Protein AF-A0A352PTJ7-F1 (afdb_monomer)

Foldseek 3Di:
DLFDLQLLLVAQEEEEEQDDCCPQVVVSVVSVVNNVVVPHFYEYEELDCHPSVVVGPAYWYWDQPLLCLLLLQLLLLLLVVVLFQLQLCLFFHQQFFFFQPPWDDCLRVVHDTPQQDPVVRDGDCPRVDADADPLRFTDGDSVSPPCRGNNNVSNSRSVVSHLVNSCVRTVIPSVSSVVVSVSQSNLLALAHAYAYEHENSQCPDPCSVVSVVSVVSSQSRSLRALFRSYDYLHAYRDQFPVVCVCCPVDPQAHHQRQGAAAPVCQALVSSLVVRQDAFSQLQFLQVSNCVLLFVLQQLCLFQPPVQAVVCNSCPVLGDHHHDVDDPDPVVVLVCLLVLVEQEDEQAAHDCCPPPPPNVSSLNSQLSHQEYEYEEQDDDCRQCSCVDPPHDVVSRNYHGHYAHAFDPQQAWAWGQGSLQFTATDHRNDHGPDPHYHPVVVVLVVLVVVLVCCVVPNDDPCCSSVRTDDPQADADPVRRHPDGNNVSVLQLQLKFQQAFDWCVVDVVTHTQHHHPAGQQALVSRDSNNRMHHSHRQSRNCWHQDPNDIDRQNHFCQQDDVQVSRLRLRHGAGTPVSQNRALNLSQARQQFHGSHPNRPQWGQDPVVRDIDHGDQHSGFGRNNDVRHHRSPNNDSSD

Structure (mmCIF, N/CA/C/O backbone):
data_AF-A0A352PTJ7-F1
#
_entry.id   AF-A0A352PTJ7-F1
#
loop_
_atom_site.group_PDB
_atom_site.id
_atom_site.type_symbol
_atom_site.label_atom_id
_atom_site.label_alt_id
_atom_site.label_comp_id
_atom_site.label_asym_id
_atom_site.label_entity_id
_atom_site.label_seq_id
_atom_site.pdbx_PDB_ins_code
_atom_site.Cartn_x
_atom_site.Cartn_y
_atom_site.Cartn_z
_atom_site.occupancy
_atom_site.B_iso_or_equiv
_atom_site.auth_seq_id
_atom_site.auth_comp_id
_atom_site.auth_asym_id
_atom_site.auth_atom_id
_atom_site.pdbx_PDB_model_num
ATOM 1 N N . MET A 1 1 ? -0.807 2.974 -5.811 1.00 94.44 1 MET A N 1
ATOM 2 C CA . MET A 1 1 ? -0.160 3.734 -6.884 1.00 94.44 1 MET A CA 1
ATOM 3 C C . MET A 1 1 ? 1.037 4.461 -6.329 1.00 94.44 1 MET A C 1
ATOM 5 O O . MET A 1 1 ? 0.948 5.031 -5.242 1.00 94.44 1 MET A O 1
ATOM 9 N N . THR A 1 2 ? 2.138 4.425 -7.069 1.00 98.38 2 THR A N 1
ATOM 10 C CA . THR A 1 2 ? 3.282 5.313 -6.828 1.00 98.38 2 THR A CA 1
ATOM 11 C C . THR A 1 2 ? 2.951 6.747 -7.253 1.00 98.38 2 THR A C 1
ATOM 13 O O . THR A 1 2 ? 3.360 7.702 -6.600 1.00 98.38 2 THR A O 1
ATOM 16 N N . ASN A 1 3 ? 2.117 6.888 -8.283 1.00 98.75 3 ASN A N 1
ATOM 17 C CA . ASN A 1 3 ? 1.654 8.163 -8.820 1.00 98.75 3 ASN A CA 1
ATOM 18 C C . ASN A 1 3 ? 0.157 8.342 -8.485 1.00 98.75 3 ASN A C 1
ATOM 20 O O . ASN A 1 3 ? -0.322 7.845 -7.459 1.00 98.75 3 ASN A O 1
ATOM 24 N N . HIS A 1 4 ? -0.597 9.053 -9.328 1.00 98.75 4 HIS A N 1
ATOM 25 C CA . HIS A 1 4 ? -2.031 9.288 -9.153 1.00 98.75 4 HIS A CA 1
ATOM 26 C C . HIS A 1 4 ? -2.772 9.383 -10.496 1.00 98.75 4 HIS A C 1
ATOM 28 O O . HIS A 1 4 ? -2.172 9.533 -11.553 1.00 98.75 4 HIS A O 1
ATOM 34 N N . TRP A 1 5 ? -4.107 9.349 -10.456 1.00 98.75 5 TRP A N 1
ATOM 35 C CA . TRP A 1 5 ? -4.965 9.263 -11.648 1.00 98.75 5 TRP A CA 1
ATOM 36 C C . TRP A 1 5 ? -4.691 10.310 -12.730 1.00 98.75 5 TRP A C 1
ATOM 38 O O . TRP A 1 5 ? -4.653 9.981 -13.909 1.00 98.75 5 TRP A O 1
ATOM 48 N N . ILE A 1 6 ? -4.539 11.571 -12.325 1.00 98.62 6 ILE A N 1
ATOM 49 C CA . ILE A 1 6 ? -4.344 12.697 -13.250 1.00 98.62 6 ILE A CA 1
ATOM 50 C C . ILE A 1 6 ? -2.996 12.601 -13.968 1.00 98.62 6 ILE A C 1
ATOM 52 O O . ILE A 1 6 ? -2.911 12.959 -15.141 1.00 98.62 6 ILE A O 1
ATOM 56 N N . ASP A 1 7 ? -1.973 12.083 -13.288 1.00 98.81 7 ASP A N 1
ATOM 57 C CA . ASP A 1 7 ? -0.611 11.981 -13.811 1.00 98.81 7 ASP A CA 1
ATOM 58 C C . ASP A 1 7 ? -0.498 11.007 -14.996 1.00 98.81 7 ASP A C 1
ATOM 60 O O . ASP A 1 7 ? 0.382 11.165 -15.835 1.00 98.81 7 ASP A O 1
ATOM 64 N N . LEU A 1 8 ? -1.459 10.086 -15.165 1.00 98.81 8 LEU A N 1
ATOM 65 C CA . LEU A 1 8 ? -1.554 9.230 -16.358 1.00 98.81 8 LEU A CA 1
ATOM 66 C C . LEU A 1 8 ? -1.551 10.039 -17.668 1.00 98.81 8 LEU A C 1
ATOM 68 O O . LEU A 1 8 ? -1.098 9.529 -18.686 1.00 98.81 8 LEU A O 1
ATOM 72 N N . LYS A 1 9 ? -2.002 11.305 -17.645 1.00 98.75 9 LYS A N 1
ATOM 73 C CA . LYS A 1 9 ? -1.997 12.216 -18.808 1.00 98.75 9 LYS A CA 1
ATOM 74 C C . LYS A 1 9 ? -0.592 12.571 -19.318 1.00 98.75 9 LYS A C 1
ATOM 76 O O . LYS A 1 9 ? -0.482 13.177 -20.383 1.00 98.75 9 LYS A O 1
ATOM 81 N N . ASN A 1 10 ? 0.437 12.317 -18.508 1.00 98.75 10 ASN A N 1
ATOM 82 C CA . ASN A 1 10 ? 1.827 12.672 -18.776 1.00 98.75 10 ASN A CA 1
ATOM 83 C C . ASN A 1 10 ? 2.637 11.483 -19.321 1.00 98.75 10 ASN A C 1
ATOM 85 O O . ASN A 1 10 ? 3.808 11.671 -19.631 1.00 98.75 10 ASN A O 1
ATOM 89 N N . ALA A 1 11 ? 2.054 10.282 -19.405 1.00 98.69 11 ALA A N 1
ATOM 90 C CA . ALA A 1 11 ? 2.726 9.079 -19.894 1.00 98.69 11 ALA A CA 1
ATOM 91 C C . ALA A 1 11 ? 2.924 9.109 -21.417 1.00 98.69 11 ALA A C 1
ATOM 93 O O . ALA A 1 11 ? 2.069 9.627 -22.131 1.00 98.69 11 ALA A O 1
ATOM 94 N 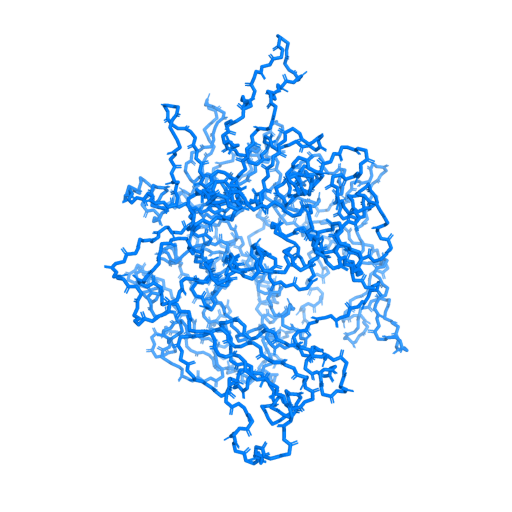N . ASP A 1 12 ? 3.987 8.472 -21.915 1.00 98.81 12 ASP A N 1
ATOM 95 C CA . ASP A 1 12 ? 4.210 8.236 -23.351 1.00 98.81 12 ASP A CA 1
ATOM 96 C C . ASP A 1 12 ? 3.780 6.823 -23.771 1.00 98.81 12 ASP A C 1
ATOM 98 O O . ASP A 1 12 ? 3.365 6.586 -24.909 1.00 98.81 12 ASP A O 1
ATOM 102 N N . VAL A 1 13 ? 3.862 5.863 -22.848 1.00 98.94 13 VAL A N 1
ATOM 103 C CA . VAL A 1 13 ? 3.363 4.498 -23.042 1.00 98.94 13 VAL A CA 1
ATOM 104 C C . VAL A 1 13 ? 2.636 4.044 -21.782 1.00 98.94 13 VAL A C 1
ATOM 106 O O . VAL A 1 13 ? 3.158 4.143 -20.674 1.00 98.94 13 VAL A O 1
ATOM 109 N N . ILE A 1 14 ? 1.420 3.537 -21.949 1.00 98.94 14 ILE A N 1
ATOM 110 C CA . ILE A 1 14 ? 0.564 3.058 -20.865 1.00 98.94 14 ILE A CA 1
ATOM 111 C C . ILE A 1 14 ? 0.329 1.570 -21.087 1.00 98.94 14 ILE A C 1
ATOM 113 O O . ILE A 1 14 ? -0.249 1.181 -22.101 1.00 98.94 14 ILE A O 1
ATOM 117 N N . LEU A 1 15 ? 0.751 0.740 -20.136 1.00 98.94 15 LEU A N 1
ATOM 118 C CA . LEU A 1 15 ? 0.482 -0.694 -20.132 1.00 98.94 15 LEU A CA 1
ATOM 119 C C . LEU A 1 15 ? -0.681 -1.005 -19.190 1.00 98.94 15 LEU A C 1
ATOM 121 O O . LEU A 1 15 ? -0.544 -0.895 -17.976 1.00 98.94 15 LEU A O 1
ATOM 125 N N . ALA A 1 16 ? -1.816 -1.422 -19.742 1.00 98.81 16 ALA A N 1
ATOM 126 C CA . ALA A 1 16 ? -2.911 -2.030 -18.998 1.00 98.81 16 ALA A CA 1
ATOM 127 C C . ALA A 1 16 ? -2.777 -3.558 -19.072 1.00 98.81 16 ALA A C 1
ATOM 129 O O . ALA A 1 16 ? -3.210 -4.181 -20.044 1.00 98.81 16 ALA A O 1
ATOM 130 N N . MET A 1 17 ? -2.158 -4.153 -18.052 1.00 98.75 17 MET A N 1
ATOM 131 C CA . MET A 1 17 ? -1.960 -5.599 -17.925 1.00 98.75 17 MET A CA 1
ATOM 132 C C . MET A 1 17 ? -2.378 -6.037 -16.522 1.00 98.75 17 MET A C 1
ATOM 134 O O . MET A 1 17 ? -2.068 -5.375 -15.538 1.00 98.75 17 MET A O 1
ATOM 138 N N . GLY A 1 18 ? -3.185 -7.094 -16.415 1.00 97.81 18 GLY A N 1
ATOM 139 C CA . GLY A 1 18 ? -3.826 -7.436 -15.137 1.00 97.81 18 GLY A CA 1
ATOM 140 C C . GLY A 1 18 ? -4.868 -6.401 -14.670 1.00 97.81 18 GLY A C 1
ATOM 141 O O . GLY A 1 18 ? -5.178 -6.317 -13.475 1.00 97.81 18 GLY A O 1
ATOM 142 N N . SER A 1 19 ? -5.411 -5.604 -15.597 1.00 97.31 19 SER A N 1
ATOM 143 C CA . SER A 1 19 ? -6.439 -4.585 -15.359 1.00 97.31 19 SER A CA 1
ATOM 144 C C . SER A 1 19 ? -7.323 -4.373 -16.587 1.00 97.31 19 SER A C 1
ATOM 146 O O . SER A 1 19 ? -6.885 -4.536 -17.721 1.00 97.31 19 SER A O 1
ATOM 148 N N . ASN A 1 20 ? -8.551 -3.911 -16.342 1.00 98.38 20 ASN A N 1
ATOM 149 C CA . ASN A 1 20 ? -9.461 -3.385 -17.357 1.00 98.38 20 ASN A CA 1
ATOM 150 C C . ASN A 1 20 ? -9.943 -1.979 -16.933 1.00 98.38 20 ASN A C 1
ATOM 152 O O . ASN A 1 20 ? -11.079 -1.844 -16.458 1.00 98.38 20 ASN A O 1
ATOM 156 N N . PRO A 1 21 ? -9.095 -0.931 -17.052 1.00 98.25 21 PRO A N 1
ATOM 157 C CA . PRO A 1 21 ? -9.405 0.408 -16.551 1.00 98.25 21 PRO A CA 1
ATOM 158 C C . PRO A 1 21 ? -10.700 0.996 -17.117 1.00 98.25 21 PRO A C 1
ATOM 160 O O . PRO A 1 21 ? -11.420 1.674 -16.393 1.00 98.25 21 PRO A O 1
ATOM 163 N N . ALA A 1 22 ? -11.051 0.702 -18.372 1.00 98.44 22 ALA A N 1
ATOM 164 C CA . ALA A 1 22 ? -12.275 1.214 -18.987 1.00 98.44 22 ALA A CA 1
ATOM 165 C C . ALA A 1 22 ? -13.566 0.747 -18.294 1.00 98.44 22 ALA A C 1
ATOM 167 O O . ALA A 1 22 ? -14.551 1.479 -18.314 1.00 98.44 22 ALA A O 1
ATOM 168 N N . SER A 1 23 ? -13.567 -0.432 -17.667 1.00 98.25 23 SER A N 1
ATOM 169 C CA . SER A 1 23 ? -14.736 -0.948 -16.938 1.00 98.25 23 SER A CA 1
ATOM 170 C C . SER A 1 23 ? -14.636 -0.729 -15.437 1.00 98.25 23 SER A C 1
ATOM 172 O O . SER A 1 23 ? -15.625 -0.378 -14.803 1.00 98.25 23 SER A O 1
ATOM 174 N N . ASN A 1 24 ? -13.449 -0.934 -14.867 1.00 98.31 24 ASN A N 1
ATOM 175 C CA . ASN A 1 24 ? -13.290 -1.008 -13.414 1.00 98.31 24 ASN A CA 1
ATOM 176 C C . ASN A 1 24 ? -12.865 0.335 -12.806 1.00 98.31 24 ASN A C 1
ATOM 178 O O . ASN A 1 24 ? -13.093 0.587 -11.626 1.00 98.31 24 ASN A O 1
ATOM 182 N N . HIS A 1 25 ? -12.286 1.219 -13.622 1.00 98.56 25 HIS A N 1
ATOM 183 C CA . HIS A 1 25 ? -11.842 2.556 -13.232 1.00 98.56 25 HIS A CA 1
ATOM 184 C C . HIS A 1 25 ? -12.163 3.570 -14.341 1.00 98.56 25 HIS A C 1
ATOM 186 O O . HIS A 1 25 ? -11.263 4.286 -14.780 1.00 98.56 25 HIS A O 1
ATOM 192 N N . PRO A 1 26 ? -13.413 3.663 -14.831 1.00 98.31 26 PRO A N 1
ATOM 193 C CA . PRO A 1 26 ? -13.740 4.319 -16.103 1.00 98.31 26 PRO A CA 1
ATOM 194 C C . PRO A 1 26 ? -13.264 5.775 -16.194 1.00 98.31 26 PRO A C 1
ATOM 196 O O . PRO A 1 26 ? -12.814 6.223 -17.245 1.00 98.31 26 PRO A O 1
ATOM 199 N N . ILE A 1 27 ? -13.271 6.518 -15.083 1.00 98.50 27 ILE A N 1
ATOM 200 C CA . ILE A 1 27 ? -12.806 7.914 -15.057 1.00 98.50 27 ILE A CA 1
ATOM 201 C C . ILE A 1 27 ? -11.282 8.031 -15.234 1.00 98.50 27 ILE A C 1
ATOM 203 O O . ILE A 1 27 ? -10.803 9.066 -15.696 1.00 98.50 27 ILE A O 1
ATOM 207 N N . SER A 1 28 ? -10.508 6.976 -14.961 1.00 98.44 28 SER A N 1
ATOM 208 C CA . SER A 1 28 ? -9.080 6.937 -15.306 1.00 98.44 28 SER A CA 1
ATOM 209 C C . SER A 1 28 ? -8.853 7.020 -16.820 1.00 98.44 28 SER A C 1
ATOM 211 O O . SER A 1 28 ? -7.887 7.655 -17.250 1.00 98.44 28 SER A O 1
ATOM 213 N N . MET A 1 29 ? -9.790 6.510 -17.639 1.00 98.56 29 MET A N 1
ATOM 214 C CA . MET A 1 29 ? -9.702 6.603 -19.099 1.00 98.56 29 MET A CA 1
ATOM 215 C C . MET A 1 29 ? -9.692 8.048 -19.586 1.00 98.56 29 MET A C 1
ATOM 217 O O . MET A 1 29 ? -9.066 8.323 -20.599 1.00 98.56 29 MET A O 1
ATOM 221 N N . LYS A 1 30 ? -10.284 9.000 -18.852 1.00 98.69 30 LYS A N 1
ATOM 222 C CA . LYS A 1 30 ? -10.163 10.429 -19.181 1.00 98.69 30 LYS A CA 1
ATOM 223 C C . LYS A 1 30 ? -8.698 10.859 -19.297 1.00 98.69 30 LYS A C 1
ATOM 225 O O . LYS A 1 30 ? -8.346 11.609 -20.201 1.00 98.69 30 LYS A O 1
ATOM 230 N N . TRP A 1 31 ? -7.848 10.405 -18.380 1.00 98.81 31 TRP A N 1
ATOM 231 C CA . TRP A 1 31 ? -6.436 10.791 -18.333 1.00 98.81 31 TRP A CA 1
ATOM 232 C C . TRP A 1 31 ? -5.584 9.966 -19.291 1.00 98.81 31 TRP A C 1
ATOM 234 O O . TRP A 1 31 ? -4.715 10.526 -19.949 1.00 98.81 31 TRP A O 1
ATOM 244 N N . ILE A 1 32 ? -5.907 8.681 -19.455 1.00 98.81 32 ILE A N 1
ATOM 245 C CA . ILE A 1 32 ? -5.292 7.818 -20.473 1.00 98.81 32 ILE A CA 1
ATOM 246 C C . ILE A 1 32 ? -5.553 8.379 -21.880 1.00 98.81 32 ILE A C 1
ATOM 248 O O . ILE A 1 32 ? -4.631 8.500 -22.678 1.00 98.81 32 ILE A O 1
ATOM 252 N N . MET A 1 33 ? -6.785 8.795 -22.182 1.00 98.62 33 MET A N 1
ATOM 253 C CA . MET A 1 33 ? -7.123 9.386 -23.481 1.00 98.62 33 MET A CA 1
ATOM 254 C C . MET A 1 33 ? -6.432 10.737 -23.696 1.00 98.62 33 MET A C 1
ATOM 256 O O . MET A 1 33 ? -5.925 10.972 -24.785 1.00 98.62 33 MET A O 1
ATOM 260 N N . ARG A 1 34 ? -6.295 11.572 -22.655 1.00 98.69 34 ARG A N 1
ATOM 261 C CA . ARG A 1 34 ? -5.500 12.816 -22.727 1.00 98.69 34 ARG A CA 1
ATOM 262 C C . ARG A 1 34 ? -4.018 12.577 -23.008 1.00 98.69 34 ARG A C 1
ATOM 264 O O . ARG A 1 34 ? -3.391 13.404 -23.660 1.00 98.69 34 ARG A O 1
ATOM 271 N N . ALA A 1 35 ? -3.448 11.477 -22.519 1.00 98.75 35 ALA A N 1
ATOM 272 C CA . ALA A 1 35 ? -2.094 11.085 -22.902 1.00 98.75 35 ALA A CA 1
ATOM 273 C C . ALA A 1 35 ? -2.047 10.710 -24.392 1.00 98.75 35 ALA A C 1
ATOM 275 O O . ALA A 1 35 ? -1.171 11.162 -25.126 1.00 98.75 35 ALA A O 1
ATOM 276 N N . ARG A 1 36 ? -3.030 9.935 -24.869 1.00 98.50 36 ARG A N 1
ATOM 277 C CA . ARG A 1 36 ? -3.115 9.513 -26.278 1.00 98.50 36 ARG A CA 1
ATOM 278 C C . ARG A 1 36 ? -3.326 10.674 -27.247 1.00 98.50 36 ARG A C 1
ATOM 280 O O . ARG A 1 36 ? -2.722 10.676 -28.312 1.00 98.50 36 ARG A O 1
ATOM 287 N N . GLU A 1 37 ? -4.105 11.685 -26.867 1.00 98.38 37 GLU A N 1
ATOM 288 C CA . GLU A 1 37 ? -4.245 12.948 -27.616 1.00 98.38 37 GLU A CA 1
ATOM 289 C C . GLU A 1 37 ? -2.892 13.653 -27.823 1.00 98.38 37 GLU A C 1
ATOM 291 O O . GLU A 1 37 ? -2.706 14.351 -28.815 1.00 98.38 37 GLU A O 1
ATOM 296 N N . LYS A 1 38 ? -1.923 13.429 -26.924 1.00 97.25 38 LYS A N 1
ATOM 297 C CA . LYS A 1 38 ? -0.540 13.923 -27.025 1.00 97.25 38 LYS A CA 1
ATOM 298 C C . LYS A 1 38 ? 0.423 12.934 -27.696 1.00 97.25 38 LYS A C 1
ATOM 300 O O . LYS A 1 38 ? 1.625 13.174 -27.714 1.00 97.25 38 LYS A O 1
ATOM 305 N N . GLY A 1 39 ? -0.086 11.828 -28.238 1.00 98.19 39 GLY A N 1
ATOM 306 C CA . GLY A 1 39 ? 0.697 10.818 -28.949 1.00 98.19 39 GLY A CA 1
ATOM 307 C C . GLY A 1 39 ? 1.098 9.594 -28.123 1.00 98.19 39 GLY A C 1
ATOM 308 O O . GLY A 1 39 ? 1.764 8.709 -28.667 1.00 98.19 39 GLY A O 1
ATOM 309 N N . ALA A 1 40 ? 0.684 9.496 -26.854 1.00 98.69 40 ALA A N 1
ATOM 310 C CA . ALA A 1 40 ? 0.952 8.306 -26.052 1.00 98.69 40 ALA A CA 1
ATOM 311 C C . ALA A 1 40 ? 0.291 7.053 -26.642 1.00 98.69 40 ALA A C 1
ATOM 313 O O . ALA A 1 40 ? -0.742 7.131 -27.312 1.00 98.69 40 ALA A O 1
ATOM 314 N N . LYS A 1 41 ? 0.859 5.880 -26.350 1.00 98.88 41 LYS A N 1
ATOM 315 C CA . LYS A 1 41 ? 0.303 4.588 -26.775 1.00 98.88 41 LYS A CA 1
ATOM 316 C C . LYS A 1 41 ? -0.275 3.808 -25.604 1.00 98.88 41 LYS A C 1
ATOM 318 O O . LYS A 1 41 ? 0.396 3.622 -24.592 1.00 98.88 41 LYS A O 1
ATOM 323 N N . LEU A 1 42 ? -1.501 3.315 -25.765 1.00 98.94 42 LEU A N 1
ATOM 324 C CA . LEU A 1 42 ? -2.151 2.401 -24.831 1.00 98.94 42 LEU A CA 1
ATOM 325 C C . LEU A 1 42 ? -1.981 0.958 -25.308 1.00 98.94 42 LEU A C 1
ATOM 327 O O . LEU A 1 42 ? -2.468 0.587 -26.375 1.00 98.94 42 LEU A O 1
ATOM 331 N N . ILE A 1 43 ? -1.336 0.145 -24.479 1.00 98.94 43 ILE A N 1
ATOM 332 C CA . ILE A 1 43 ? -1.192 -1.298 -24.652 1.00 98.94 43 ILE A CA 1
ATOM 333 C C . ILE A 1 43 ? -2.166 -1.992 -23.700 1.00 98.94 43 ILE A C 1
ATOM 335 O O . ILE A 1 43 ? -2.185 -1.685 -22.509 1.00 98.94 43 ILE A O 1
ATOM 339 N N . CYS A 1 44 ? -2.950 -2.944 -24.197 1.00 98.88 44 CYS A N 1
ATOM 340 C CA . CYS A 1 44 ? -3.789 -3.819 -23.387 1.00 98.88 44 CYS A CA 1
ATOM 341 C C . CYS A 1 44 ? -3.317 -5.269 -23.525 1.00 98.88 44 CYS A C 1
ATOM 343 O O . CYS A 1 44 ? -3.301 -5.818 -24.627 1.00 98.88 44 CYS A O 1
ATOM 345 N N . VAL A 1 45 ? -2.947 -5.882 -22.403 1.00 98.88 45 VAL A N 1
ATOM 346 C CA . VAL A 1 45 ? -2.532 -7.285 -22.326 1.00 98.88 45 VAL A CA 1
ATOM 347 C C . VAL A 1 45 ? -3.500 -8.015 -21.396 1.00 98.88 45 VAL A C 1
ATOM 349 O O . VAL A 1 45 ? -3.443 -7.861 -20.176 1.00 98.88 45 VAL A O 1
ATOM 352 N N . ASP A 1 46 ? -4.443 -8.756 -21.978 1.00 98.81 46 ASP A N 1
ATOM 353 C CA . ASP A 1 46 ? -5.535 -9.426 -21.255 1.00 98.81 46 ASP A CA 1
ATOM 354 C C . ASP A 1 46 ? -5.940 -10.715 -21.998 1.00 98.81 46 ASP A C 1
ATOM 356 O O . ASP A 1 46 ? -5.972 -10.716 -23.234 1.00 98.81 46 ASP A O 1
ATOM 360 N N . PRO A 1 47 ? -6.281 -11.816 -21.295 1.00 98.56 47 PRO A N 1
ATOM 361 C CA . PRO A 1 47 ? -6.820 -13.029 -21.924 1.00 98.56 47 PRO A CA 1
ATOM 362 C C . PRO A 1 47 ? -8.089 -12.790 -22.753 1.00 98.56 47 PRO A C 1
ATOM 364 O O . PRO A 1 47 ? -8.474 -13.647 -23.543 1.00 98.56 47 PRO A O 1
ATOM 367 N N . ARG A 1 48 ? -8.763 -11.651 -22.567 1.00 98.62 48 ARG A N 1
ATOM 368 C CA . ARG A 1 48 ? -10.010 -11.288 -23.234 1.00 98.62 48 ARG A CA 1
ATOM 369 C C . ARG A 1 48 ? -9.855 -9.967 -23.974 1.00 98.62 48 ARG A C 1
ATOM 371 O O . ARG A 1 48 ? -9.171 -9.051 -23.521 1.00 98.62 48 ARG A O 1
ATOM 378 N N . PHE A 1 49 ? -10.603 -9.816 -25.059 1.00 98.62 49 PHE A N 1
ATOM 379 C CA . PHE A 1 49 ? -10.780 -8.519 -25.697 1.00 98.62 49 PHE A CA 1
ATOM 380 C C . PHE A 1 49 ? -11.807 -7.690 -24.903 1.00 98.62 49 PHE A C 1
ATOM 382 O O . PHE A 1 49 ? -13.012 -7.914 -24.992 1.00 98.62 49 PHE A O 1
ATOM 389 N N . THR A 1 50 ? -11.328 -6.775 -24.060 1.00 98.69 50 THR A N 1
ATOM 390 C CA . THR A 1 50 ? -12.152 -5.961 -23.145 1.00 98.69 50 THR A CA 1
ATOM 391 C C . THR A 1 50 ? -12.507 -4.581 -23.717 1.00 98.69 50 THR A C 1
ATOM 393 O O . THR A 1 50 ? -12.032 -4.183 -24.779 1.00 98.69 50 THR A O 1
ATOM 396 N N . GLN A 1 51 ? -13.292 -3.785 -22.980 1.00 98.44 51 GLN A N 1
ATOM 397 C CA . GLN A 1 51 ? -13.539 -2.373 -23.300 1.00 98.44 51 GLN A CA 1
ATOM 398 C C . GLN A 1 51 ? -12.249 -1.540 -23.312 1.00 98.44 51 GLN A C 1
ATOM 400 O O . GLN A 1 51 ? -12.159 -0.567 -24.059 1.00 98.44 51 GLN A O 1
ATOM 405 N N . THR A 1 52 ? -11.243 -1.922 -22.516 1.00 98.69 52 THR A N 1
ATOM 406 C CA . THR A 1 52 ? -9.911 -1.307 -22.595 1.00 98.69 52 THR A CA 1
ATOM 407 C C . THR A 1 52 ? -9.217 -1.707 -23.892 1.00 98.69 52 THR A C 1
ATOM 409 O O . THR A 1 52 ? -8.710 -0.830 -24.587 1.00 98.69 52 THR A O 1
ATOM 412 N N . ALA A 1 53 ? -9.249 -2.994 -24.263 1.00 98.69 53 ALA A N 1
ATOM 413 C CA . ALA A 1 53 ? -8.665 -3.475 -25.517 1.00 98.69 53 ALA A CA 1
ATOM 414 C C . ALA A 1 53 ? -9.280 -2.777 -26.740 1.00 98.69 53 ALA A C 1
ATOM 416 O O . ALA A 1 53 ? -8.552 -2.334 -27.620 1.00 98.69 53 ALA A O 1
ATOM 417 N N . ALA A 1 54 ? -10.599 -2.557 -26.736 1.00 98.50 54 ALA A N 1
ATOM 418 C CA . ALA A 1 54 ? -11.310 -1.826 -27.787 1.00 98.50 54 ALA A CA 1
ATOM 419 C C . ALA A 1 54 ? -10.853 -0.364 -27.960 1.00 98.50 54 ALA A C 1
ATOM 421 O O . ALA A 1 54 ? -11.146 0.264 -28.977 1.00 98.50 54 ALA A O 1
ATOM 422 N N . LYS A 1 55 ? -10.179 0.211 -26.957 1.00 98.19 55 LYS A N 1
ATOM 423 C CA . LYS A 1 55 ? -9.603 1.560 -27.014 1.00 98.19 55 LYS A CA 1
ATOM 424 C C . LYS A 1 55 ? -8.086 1.548 -27.168 1.00 98.19 55 LYS A C 1
ATOM 426 O O . LYS A 1 55 ? -7.532 2.621 -27.395 1.00 98.19 55 LYS A O 1
ATOM 431 N N . ALA A 1 56 ? -7.424 0.406 -27.016 1.00 98.69 56 ALA A N 1
ATOM 432 C CA . ALA A 1 56 ? -5.974 0.303 -27.050 1.00 98.69 56 ALA A CA 1
ATOM 433 C C . ALA A 1 56 ? -5.430 0.504 -28.469 1.00 98.69 56 ALA A C 1
ATOM 435 O O . ALA A 1 56 ? -6.076 0.158 -29.453 1.00 98.69 56 ALA A O 1
ATOM 436 N N . ASP A 1 57 ? -4.223 1.056 -28.559 1.00 98.75 57 ASP A N 1
ATOM 437 C CA . ASP A 1 57 ? -3.456 1.086 -29.805 1.00 98.75 57 ASP A CA 1
ATOM 438 C C . ASP A 1 57 ? -2.901 -0.309 -30.128 1.00 98.75 57 ASP A C 1
ATOM 440 O O . ASP A 1 57 ? -2.749 -0.665 -31.293 1.00 98.75 57 ASP A O 1
ATOM 444 N N . LEU A 1 58 ? -2.627 -1.107 -29.089 1.00 98.81 58 LEU A N 1
ATOM 445 C CA . LEU A 1 58 ? -2.138 -2.475 -29.199 1.00 98.81 58 LEU A CA 1
ATOM 446 C C . LEU A 1 58 ? -2.847 -3.382 -28.194 1.00 98.81 58 LEU A C 1
ATOM 448 O O . LEU A 1 58 ? -2.768 -3.158 -26.988 1.00 98.81 58 LEU A O 1
ATOM 452 N N . TYR A 1 59 ? -3.501 -4.429 -28.690 1.00 98.88 59 TYR A N 1
ATOM 453 C CA . TYR A 1 59 ? -4.001 -5.534 -27.878 1.00 98.88 59 TYR A CA 1
ATOM 454 C C . TYR A 1 59 ? -3.130 -6.776 -28.088 1.00 98.88 59 TYR A C 1
ATOM 456 O O . TYR A 1 59 ? -2.870 -7.158 -29.231 1.00 98.88 59 TYR A O 1
ATOM 464 N N . ALA A 1 60 ? -2.707 -7.414 -26.997 1.00 98.81 60 ALA A N 1
ATOM 465 C CA . ALA A 1 60 ? -2.016 -8.696 -27.029 1.00 98.81 60 ALA A CA 1
ATOM 466 C C . ALA A 1 60 ? -2.703 -9.696 -26.077 1.00 98.81 60 ALA A C 1
ATOM 468 O O . ALA A 1 60 ? -2.765 -9.442 -24.871 1.00 98.81 60 ALA A O 1
ATOM 469 N N . PRO A 1 61 ? -3.216 -10.834 -26.578 1.00 98.62 61 PRO A N 1
ATOM 470 C CA . PRO A 1 61 ? -3.781 -11.863 -25.716 1.00 98.62 61 PRO A CA 1
ATOM 471 C C . PRO A 1 61 ? -2.679 -12.600 -24.949 1.00 98.62 61 PRO A C 1
ATOM 473 O O . PRO A 1 61 ? -1.567 -12.780 -25.450 1.00 98.62 61 PRO A O 1
ATOM 476 N N . LEU A 1 62 ? -2.997 -13.085 -23.752 1.00 98.31 62 LEU A N 1
ATOM 477 C CA . LEU A 1 62 ? -2.171 -14.052 -23.030 1.00 98.31 62 LEU A CA 1
ATOM 478 C C . LEU A 1 62 ? -3.038 -15.028 -22.239 1.00 98.31 62 LEU A C 1
ATOM 480 O O . LEU A 1 62 ? -4.130 -14.691 -21.792 1.00 98.31 62 LEU A O 1
ATOM 484 N N . ARG A 1 63 ? -2.519 -16.226 -21.997 1.00 98.50 63 ARG A N 1
ATOM 485 C CA . ARG A 1 63 ? -3.128 -17.222 -21.120 1.00 98.50 63 ARG A CA 1
ATOM 486 C C . ARG A 1 63 ? -3.071 -16.763 -19.658 1.00 98.50 63 ARG A C 1
ATOM 488 O O . ARG A 1 63 ? -2.024 -16.330 -19.173 1.00 98.50 63 ARG A O 1
ATOM 495 N N . SER A 1 64 ? -4.177 -16.902 -18.928 1.00 98.44 64 SER A N 1
ATOM 496 C CA . SER A 1 64 ? -4.238 -16.594 -17.491 1.00 98.44 64 SER A CA 1
ATOM 497 C C . SER A 1 64 ? -3.162 -17.341 -16.693 1.00 98.44 64 SER A C 1
ATOM 499 O O . SER A 1 64 ? -2.967 -18.541 -16.883 1.00 98.44 64 SER A O 1
ATOM 501 N N . GLY A 1 65 ? -2.478 -16.632 -15.789 1.00 97.88 65 GLY A N 1
ATOM 502 C CA . GLY A 1 65 ? -1.427 -17.199 -14.936 1.00 97.88 65 GLY A CA 1
ATOM 503 C C . GLY A 1 65 ? -0.048 -17.288 -15.594 1.00 97.88 65 GLY A C 1
ATOM 504 O O . GLY A 1 65 ? 0.851 -17.903 -15.028 1.00 97.88 65 GLY A O 1
ATOM 505 N N . THR A 1 66 ? 0.142 -16.682 -16.771 1.00 98.69 66 THR A N 1
ATOM 506 C CA . THR A 1 66 ? 1.424 -16.710 -17.503 1.00 98.69 66 THR A CA 1
ATOM 507 C C . THR A 1 66 ? 2.138 -15.359 -17.559 1.00 98.69 66 THR A C 1
ATOM 509 O O . THR A 1 66 ? 3.121 -15.190 -18.279 1.00 98.69 66 THR A O 1
ATOM 512 N N . ASP A 1 67 ? 1.690 -14.404 -16.744 1.00 98.75 67 ASP A N 1
ATOM 513 C CA . ASP A 1 67 ? 2.195 -13.033 -16.689 1.00 98.75 67 ASP A CA 1
ATOM 514 C C . ASP A 1 67 ? 3.703 -12.956 -16.398 1.00 98.75 67 ASP A C 1
ATOM 516 O O . ASP A 1 67 ? 4.406 -12.197 -17.056 1.00 98.75 67 ASP A O 1
ATOM 520 N N . ILE A 1 68 ? 4.244 -13.781 -15.488 1.00 98.56 68 ILE A N 1
ATOM 521 C CA . ILE A 1 68 ? 5.701 -13.844 -15.236 1.00 98.56 68 ILE A CA 1
ATOM 522 C C . ILE A 1 68 ? 6.486 -14.247 -16.485 1.00 98.56 68 ILE A C 1
ATOM 524 O O . ILE A 1 68 ? 7.587 -13.743 -16.680 1.00 98.56 68 ILE A O 1
ATOM 528 N N . ALA A 1 69 ? 5.953 -15.125 -17.340 1.00 98.69 69 ALA A N 1
ATOM 529 C CA . ALA A 1 69 ? 6.640 -15.492 -18.576 1.00 98.69 69 ALA A CA 1
ATOM 530 C C . ALA A 1 69 ? 6.689 -14.310 -19.548 1.00 98.69 69 ALA A C 1
ATOM 532 O O . ALA A 1 69 ? 7.748 -14.006 -20.092 1.00 98.69 69 ALA A O 1
ATOM 533 N N . PHE A 1 70 ? 5.569 -13.600 -19.690 1.00 98.88 70 PHE A N 1
ATOM 534 C CA . PHE A 1 70 ? 5.477 -12.381 -20.488 1.00 98.88 70 PHE A CA 1
ATOM 535 C C . PHE A 1 70 ? 6.429 -11.288 -19.970 1.00 98.88 70 PHE A C 1
ATOM 537 O O . PHE A 1 70 ? 7.271 -10.774 -20.699 1.00 98.88 70 PHE A O 1
ATOM 544 N N . LEU A 1 71 ? 6.349 -10.947 -18.684 1.00 98.88 71 LEU A N 1
ATOM 545 C CA . LEU A 1 71 ? 7.186 -9.904 -18.086 1.00 98.88 71 LEU A CA 1
ATOM 546 C C . LEU A 1 71 ? 8.663 -10.321 -18.047 1.00 98.88 71 LEU A C 1
ATOM 548 O O . LEU A 1 71 ? 9.541 -9.502 -18.296 1.00 98.88 71 LEU A O 1
ATOM 552 N N . GLY A 1 72 ? 8.954 -11.600 -17.804 1.00 98.88 72 GLY A N 1
ATOM 553 C CA . GLY A 1 72 ? 10.310 -12.143 -17.855 1.00 98.88 72 GLY A CA 1
ATOM 554 C C . GLY A 1 72 ? 10.931 -12.051 -19.246 1.00 98.88 72 GLY A C 1
ATOM 555 O O . GLY A 1 72 ? 12.103 -11.697 -19.368 1.00 98.88 72 GLY A O 1
ATOM 556 N N . GLY A 1 73 ? 10.139 -12.280 -20.296 1.00 98.88 73 GLY A N 1
ATOM 557 C CA . GLY A 1 73 ? 10.565 -12.039 -21.672 1.00 98.88 73 GLY A CA 1
ATOM 558 C C . GLY A 1 73 ? 10.814 -10.563 -21.968 1.00 98.88 73 GLY A C 1
ATOM 559 O O . GLY A 1 73 ? 11.784 -10.242 -22.647 1.00 98.88 73 GLY A O 1
ATOM 560 N N . MET A 1 74 ? 9.996 -9.659 -21.419 1.00 98.94 74 MET A N 1
ATOM 561 C CA . MET A 1 74 ? 10.223 -8.215 -21.543 1.00 98.94 74 MET A CA 1
ATOM 562 C C . MET A 1 74 ? 11.525 -7.790 -20.853 1.00 98.94 74 MET A C 1
ATOM 564 O O . MET A 1 74 ? 12.295 -7.027 -21.431 1.00 98.94 74 MET A O 1
ATOM 568 N N . ILE A 1 75 ? 11.803 -8.313 -19.653 1.00 98.94 75 ILE A N 1
ATOM 569 C CA . ILE A 1 75 ? 13.076 -8.089 -18.951 1.00 98.94 75 ILE A CA 1
ATOM 570 C C . ILE A 1 75 ? 14.240 -8.568 -19.821 1.00 98.94 75 ILE A C 1
ATOM 572 O O . ILE A 1 75 ? 15.184 -7.810 -20.035 1.00 98.94 75 ILE A O 1
ATOM 576 N N . ASN A 1 76 ? 14.156 -9.788 -20.362 1.00 98.88 76 ASN A N 1
ATOM 577 C CA . ASN A 1 76 ? 15.194 -10.316 -21.242 1.00 98.88 76 ASN A CA 1
ATOM 578 C C . ASN A 1 76 ? 15.407 -9.420 -22.473 1.00 98.88 76 ASN A C 1
ATOM 580 O O . ASN A 1 76 ? 16.530 -9.020 -22.758 1.00 98.88 76 ASN A O 1
ATOM 584 N N . TYR A 1 77 ? 14.324 -9.015 -23.141 1.00 98.88 77 TYR A N 1
ATOM 585 C CA . TYR A 1 77 ? 14.379 -8.139 -24.310 1.00 98.88 77 TYR A CA 1
ATOM 586 C C . TYR A 1 77 ? 15.036 -6.786 -24.003 1.00 98.88 77 TYR A C 1
ATOM 588 O O . TYR A 1 77 ? 15.886 -6.331 -24.766 1.00 98.88 77 TYR A O 1
ATOM 596 N N . ILE A 1 78 ? 14.687 -6.155 -22.876 1.00 98.88 78 ILE A N 1
ATOM 597 C CA . ILE A 1 78 ? 15.294 -4.889 -22.434 1.00 98.88 78 ILE A CA 1
ATOM 598 C C . ILE A 1 78 ? 16.804 -5.056 -22.212 1.00 98.88 78 ILE A C 1
ATOM 600 O O . ILE A 1 78 ? 17.584 -4.194 -22.621 1.00 98.88 78 ILE A O 1
ATOM 604 N N . LEU A 1 79 ? 17.217 -6.157 -21.580 1.00 98.75 79 LEU A N 1
ATOM 605 C CA . LEU A 1 79 ? 18.616 -6.434 -21.250 1.00 98.75 79 LEU A CA 1
ATOM 606 C C . LEU A 1 79 ? 19.461 -6.809 -22.475 1.00 98.75 79 LEU A C 1
ATOM 608 O O . LEU A 1 79 ? 20.603 -6.363 -22.565 1.00 98.75 79 LEU A O 1
ATOM 612 N N . GLU A 1 80 ? 18.923 -7.604 -23.403 1.00 98.44 80 GLU A N 1
ATOM 613 C CA . GLU A 1 80 ? 19.601 -8.009 -24.645 1.00 98.44 80 GLU A CA 1
ATOM 614 C C . GLU A 1 80 ? 19.776 -6.834 -25.615 1.00 98.44 80 GLU A C 1
ATOM 616 O O . GLU A 1 80 ? 20.795 -6.736 -26.294 1.00 98.44 80 GLU A O 1
ATOM 621 N N . ASN A 1 81 ? 18.809 -5.912 -25.653 1.00 98.56 81 ASN A N 1
ATOM 622 C CA . ASN A 1 81 ? 18.812 -4.772 -26.574 1.00 98.56 81 ASN A CA 1
ATOM 623 C C . ASN A 1 81 ? 19.359 -3.480 -25.941 1.00 98.56 81 ASN A C 1
ATOM 625 O O . ASN A 1 81 ? 19.259 -2.417 -26.549 1.00 98.56 81 ASN A O 1
ATOM 629 N N . ASN A 1 82 ? 19.922 -3.556 -24.728 1.00 98.06 82 ASN A N 1
ATOM 630 C CA . ASN A 1 82 ? 20.459 -2.415 -23.974 1.00 98.06 82 ASN A CA 1
ATOM 631 C C . ASN A 1 82 ? 19.478 -1.230 -23.880 1.00 98.06 82 ASN A C 1
ATOM 633 O O . ASN A 1 82 ? 19.867 -0.071 -24.003 1.00 98.06 82 ASN A O 1
ATOM 637 N N . LEU A 1 83 ? 18.193 -1.529 -23.672 1.00 98.56 83 LEU A N 1
ATOM 638 C CA . LEU A 1 83 ? 17.128 -0.524 -23.583 1.00 98.56 83 LEU A CA 1
ATOM 639 C C . LEU A 1 83 ? 16.965 0.047 -22.172 1.00 98.56 83 LEU A C 1
ATOM 641 O O . LEU A 1 83 ? 16.088 0.867 -21.958 1.00 98.56 83 LEU A O 1
ATOM 645 N N . TYR A 1 84 ? 17.748 -0.407 -21.196 1.00 98.62 84 TYR A N 1
ATOM 646 C CA . TYR A 1 84 ? 17.671 0.076 -19.820 1.00 98.62 84 TYR A CA 1
ATOM 647 C C . TYR A 1 84 ? 18.365 1.436 -19.652 1.00 98.62 84 TYR A C 1
ATOM 649 O O . TYR A 1 84 ? 19.381 1.729 -20.286 1.00 98.62 84 TYR A O 1
ATOM 657 N N . PHE A 1 85 ? 17.871 2.244 -18.717 1.00 98.56 85 PHE A N 1
ATOM 658 C CA . PHE A 1 85 ? 18.469 3.524 -18.370 1.00 98.56 85 PHE A CA 1
ATOM 659 C C . PHE A 1 85 ? 19.662 3.306 -17.422 1.00 98.56 85 PHE A C 1
ATOM 661 O O . PHE A 1 85 ? 19.513 3.257 -16.201 1.00 98.56 85 PHE A O 1
ATOM 668 N N . LYS A 1 86 ? 20.867 3.161 -17.996 1.00 97.75 86 LYS A N 1
ATOM 669 C CA . LYS A 1 86 ? 22.097 2.793 -17.264 1.00 97.75 86 LYS A CA 1
ATOM 670 C C . LYS A 1 86 ? 22.384 3.688 -16.052 1.00 97.75 86 LYS A C 1
ATOM 672 O O . LYS A 1 86 ? 22.629 3.167 -14.968 1.00 97.75 86 LYS A O 1
ATOM 677 N N . GLU A 1 87 ? 22.351 5.008 -16.220 1.00 97.56 87 GLU A N 1
ATOM 678 C CA . GLU A 1 87 ? 22.669 5.942 -15.132 1.00 97.56 87 GLU A CA 1
ATOM 679 C C . GLU A 1 87 ? 21.672 5.833 -13.972 1.00 97.56 87 GLU A C 1
ATOM 681 O O . GLU A 1 87 ? 22.076 5.804 -12.810 1.00 97.56 87 GLU A O 1
ATOM 686 N N . TYR A 1 88 ? 20.384 5.673 -14.280 1.00 98.50 88 TYR A N 1
ATOM 687 C CA . TYR A 1 88 ? 19.352 5.445 -13.276 1.00 98.50 88 TYR A CA 1
ATOM 688 C C . TYR A 1 88 ? 19.600 4.150 -12.493 1.00 98.50 88 TYR A C 1
ATOM 690 O O . TYR A 1 88 ? 19.615 4.160 -11.262 1.00 98.50 88 TYR A O 1
ATOM 698 N N . ILE A 1 89 ? 19.812 3.022 -13.184 1.00 97.81 89 ILE A N 1
ATOM 699 C CA . ILE A 1 89 ? 19.923 1.725 -12.500 1.00 97.81 89 ILE A CA 1
ATOM 700 C C . ILE A 1 89 ? 21.191 1.615 -11.656 1.00 97.81 89 ILE A C 1
ATOM 702 O O . ILE A 1 89 ? 21.132 1.038 -10.573 1.00 97.81 89 ILE A O 1
ATOM 706 N N . VAL A 1 90 ? 22.313 2.179 -12.110 1.00 98.06 90 VAL A N 1
ATOM 707 C CA . VAL A 1 90 ? 23.582 2.133 -11.368 1.00 98.06 90 VAL A CA 1
ATOM 708 C C . VAL A 1 90 ? 23.473 2.915 -10.063 1.00 98.06 90 VAL A C 1
ATOM 710 O O . VAL A 1 90 ? 23.967 2.455 -9.037 1.00 98.06 90 VAL A O 1
ATOM 713 N N . ASN A 1 91 ? 22.814 4.075 -10.094 1.00 97.31 91 ASN A N 1
ATOM 714 C CA . ASN A 1 91 ? 22.831 5.003 -8.968 1.00 97.31 91 ASN A CA 1
ATOM 715 C C . ASN A 1 91 ? 21.644 4.856 -8.013 1.00 97.31 91 ASN A C 1
ATOM 717 O O . ASN A 1 91 ? 21.786 5.146 -6.827 1.00 97.31 91 ASN A O 1
ATOM 721 N N . TYR A 1 92 ? 20.469 4.458 -8.507 1.00 97.50 92 TYR A N 1
ATOM 722 C CA . TYR A 1 92 ? 19.233 4.461 -7.714 1.00 97.50 92 TYR A CA 1
ATOM 723 C C . TYR A 1 92 ? 18.708 3.067 -7.400 1.00 97.50 92 TYR A C 1
ATOM 725 O O . TYR A 1 92 ? 17.796 2.932 -6.594 1.00 97.50 92 TYR A O 1
ATOM 733 N N . THR A 1 93 ? 19.256 2.020 -8.012 1.00 97.75 93 THR A N 1
ATOM 734 C CA . THR A 1 93 ? 18.845 0.641 -7.732 1.00 97.75 93 THR A CA 1
ATOM 735 C C . THR A 1 93 ? 20.009 -0.155 -7.161 1.00 97.75 93 THR A C 1
ATOM 737 O O . THR A 1 93 ? 21.147 0.304 -7.121 1.00 97.75 93 THR A O 1
ATOM 740 N N . ASN A 1 94 ? 19.742 -1.396 -6.765 1.00 97.75 94 ASN A N 1
ATOM 741 C CA . ASN A 1 94 ? 20.780 -2.303 -6.297 1.00 97.75 94 ASN A CA 1
ATOM 742 C C . ASN A 1 94 ? 21.495 -3.067 -7.428 1.00 97.75 94 ASN A C 1
ATOM 744 O O . ASN A 1 94 ? 22.191 -4.035 -7.144 1.00 97.75 94 ASN A O 1
ATOM 748 N N . ALA A 1 95 ? 21.362 -2.654 -8.696 1.00 98.44 95 ALA A N 1
ATOM 749 C CA . ALA A 1 95 ? 21.957 -3.335 -9.853 1.00 98.44 95 ALA A CA 1
ATOM 750 C C . ALA A 1 95 ? 23.470 -3.600 -9.704 1.00 98.44 95 ALA A C 1
ATOM 752 O O . ALA A 1 95 ? 23.947 -4.666 -10.092 1.00 98.44 95 ALA A O 1
ATOM 753 N N . ALA A 1 96 ? 24.199 -2.655 -9.105 1.00 98.44 96 ALA A N 1
ATOM 754 C CA . ALA A 1 96 ? 25.638 -2.751 -8.868 1.00 98.44 96 ALA A CA 1
ATOM 755 C C . ALA A 1 96 ? 26.014 -3.617 -7.652 1.00 98.44 96 ALA A C 1
ATOM 757 O O . ALA A 1 96 ? 27.179 -3.959 -7.490 1.00 98.44 96 ALA A O 1
ATOM 758 N N . PHE A 1 97 ? 25.075 -3.965 -6.771 1.00 98.44 97 PHE A N 1
ATOM 759 C CA . PHE A 1 97 ? 25.397 -4.606 -5.495 1.00 98.44 97 PHE A CA 1
ATOM 760 C C . PHE A 1 97 ? 25.864 -6.042 -5.732 1.00 98.44 97 PHE A C 1
ATOM 762 O O . PHE A 1 97 ? 25.259 -6.768 -6.522 1.00 98.44 97 PHE A O 1
ATOM 769 N N . LEU A 1 98 ? 26.919 -6.465 -5.037 1.00 98.75 98 LEU A N 1
ATOM 770 C CA . LEU A 1 98 ? 27.458 -7.816 -5.144 1.00 98.75 98 LEU A CA 1
ATOM 771 C C . LEU A 1 98 ? 26.685 -8.766 -4.228 1.00 98.75 98 LEU A C 1
ATOM 773 O O . LEU A 1 98 ? 26.591 -8.551 -3.021 1.00 98.75 98 LEU A O 1
ATOM 777 N N . VAL A 1 99 ? 26.131 -9.829 -4.797 1.00 98.69 99 VAL A N 1
ATOM 778 C CA . VAL A 1 99 ? 25.417 -10.891 -4.080 1.00 98.69 99 VAL A CA 1
ATOM 779 C C . VAL A 1 99 ? 26.413 -11.950 -3.612 1.00 98.69 99 VAL A C 1
ATOM 781 O O . VAL A 1 99 ? 27.469 -12.136 -4.218 1.00 98.69 99 VAL A O 1
ATOM 784 N N . ASN A 1 100 ? 26.095 -12.637 -2.517 1.00 98.38 100 ASN A N 1
ATOM 785 C CA . ASN A 1 100 ? 26.860 -13.774 -2.015 1.00 98.38 100 ASN A CA 1
ATOM 786 C C . ASN A 1 100 ? 27.192 -14.777 -3.156 1.00 98.38 100 ASN A C 1
ATOM 788 O O . ASN A 1 100 ? 26.267 -15.212 -3.845 1.00 98.38 100 ASN A O 1
ATOM 792 N N . PRO A 1 101 ? 28.468 -15.168 -3.361 1.00 97.88 101 PRO A N 1
ATOM 793 C CA . PRO A 1 101 ? 28.876 -16.094 -4.430 1.00 97.88 101 PRO A CA 1
ATOM 794 C C . PRO A 1 101 ? 28.210 -17.482 -4.390 1.00 97.88 101 PRO A C 1
ATOM 796 O O . PRO A 1 101 ? 28.102 -18.151 -5.424 1.00 97.88 101 PRO A O 1
ATOM 799 N N . ASP A 1 102 ? 27.733 -17.906 -3.217 1.00 97.94 102 ASP A N 1
ATOM 800 C CA . ASP A 1 102 ? 27.019 -19.174 -3.025 1.00 97.94 102 ASP A CA 1
ATOM 801 C C . ASP A 1 102 ? 25.544 -19.094 -3.443 1.00 97.94 102 ASP A C 1
ATOM 803 O O . ASP A 1 102 ? 24.838 -20.107 -3.474 1.00 97.94 102 ASP A O 1
ATOM 807 N N . TYR A 1 103 ? 25.052 -17.901 -3.786 1.00 98.56 103 TYR A N 1
ATOM 808 C CA . TYR A 1 103 ? 23.735 -17.742 -4.381 1.00 98.56 103 TYR A CA 1
ATOM 809 C C . TYR A 1 103 ? 23.640 -18.543 -5.682 1.00 98.56 103 TYR A C 1
ATOM 811 O O . TYR A 1 103 ? 24.448 -18.388 -6.602 1.00 98.56 103 TYR A O 1
ATOM 819 N N . LYS A 1 104 ? 22.594 -19.363 -5.787 1.00 98.06 104 LYS A N 1
ATOM 820 C CA . LYS A 1 104 ? 22.219 -20.051 -7.023 1.00 98.06 104 LYS A CA 1
ATOM 821 C C . LYS A 1 104 ? 20.760 -19.761 -7.322 1.00 98.06 104 LYS A C 1
ATOM 823 O O . LYS A 1 104 ? 19.895 -19.893 -6.454 1.00 98.06 104 LYS A O 1
ATOM 828 N N . GLY A 1 105 ? 20.492 -19.332 -8.550 1.00 96.50 105 GLY A N 1
ATOM 829 C CA . GLY A 1 105 ? 19.140 -19.018 -8.996 1.00 96.50 105 GLY A CA 1
ATOM 830 C C . GLY A 1 105 ? 18.475 -20.187 -9.730 1.00 96.50 105 GLY A C 1
ATOM 831 O O . GLY A 1 105 ? 19.121 -21.189 -10.027 1.00 96.50 105 GLY A O 1
ATOM 832 N N . PRO A 1 106 ? 17.212 -20.020 -10.149 1.00 95.62 106 PRO A N 1
ATOM 833 C CA . PRO A 1 106 ? 16.489 -20.979 -10.982 1.00 95.62 106 PRO A CA 1
ATOM 834 C C . PRO A 1 106 ? 17.166 -21.352 -12.300 1.00 95.62 106 PRO A C 1
ATOM 836 O O . PRO A 1 106 ? 16.810 -22.372 -12.881 1.00 95.62 106 PRO A O 1
ATOM 839 N N . ALA A 1 107 ? 18.081 -20.523 -12.807 1.00 94.88 107 ALA A N 1
ATOM 840 C CA . ALA A 1 107 ? 18.903 -20.865 -13.965 1.00 94.88 107 ALA A CA 1
ATOM 841 C C . ALA A 1 107 ? 19.979 -21.923 -13.656 1.00 94.88 107 ALA A C 1
ATOM 843 O O . ALA A 1 107 ? 20.399 -22.627 -14.564 1.00 94.88 107 ALA A O 1
ATOM 844 N N . ASP A 1 108 ? 20.399 -22.028 -12.395 1.00 96.44 108 ASP A N 1
ATOM 845 C CA . ASP A 1 108 ? 21.410 -22.974 -11.914 1.00 96.44 108 ASP A CA 1
ATOM 846 C C . ASP A 1 108 ? 20.792 -24.252 -11.337 1.00 96.44 108 ASP A C 1
ATOM 848 O O . ASP A 1 108 ? 21.388 -25.319 -11.430 1.00 96.44 108 ASP A O 1
ATOM 852 N N . LEU A 1 109 ? 19.609 -24.140 -10.724 1.00 96.69 109 LEU A N 1
ATOM 853 C CA . LEU A 1 109 ? 18.967 -25.213 -9.955 1.00 96.69 109 LEU A CA 1
ATOM 854 C C . LEU A 1 109 ? 17.563 -25.551 -10.475 1.00 96.69 109 LEU A C 1
ATOM 856 O O . LEU A 1 109 ? 16.649 -25.782 -9.688 1.00 96.69 109 LEU A O 1
ATOM 860 N N . ASP A 1 110 ? 17.383 -25.499 -11.794 1.00 93.62 110 ASP A N 1
ATOM 861 C CA . ASP A 1 110 ? 16.167 -25.913 -12.509 1.00 93.62 110 ASP A CA 1
ATOM 862 C C . ASP A 1 110 ? 14.845 -25.485 -11.838 1.00 93.62 110 ASP A C 1
ATOM 864 O O . ASP A 1 110 ? 14.034 -26.282 -11.373 1.00 93.62 110 ASP A O 1
ATOM 868 N N . GLY A 1 111 ? 14.638 -24.171 -11.730 1.00 94.69 111 GLY A N 1
ATOM 869 C CA . GLY A 1 111 ? 13.405 -23.623 -11.149 1.00 94.69 111 GLY A CA 1
ATOM 870 C C . GLY A 1 111 ? 13.459 -23.350 -9.644 1.00 94.69 111 GLY A C 1
ATOM 871 O O . GLY A 1 111 ? 12.602 -22.617 -9.147 1.00 94.69 111 GLY A O 1
ATOM 872 N N . LEU A 1 112 ? 14.475 -23.841 -8.928 1.00 97.62 112 LEU A N 1
ATOM 873 C CA . LEU A 1 112 ? 14.677 -23.577 -7.501 1.00 97.62 112 LEU A CA 1
ATOM 874 C C . LEU A 1 112 ? 15.763 -22.521 -7.255 1.00 97.62 112 LEU A C 1
ATOM 876 O O . LEU A 1 112 ? 16.620 -22.258 -8.089 1.00 97.62 112 LEU A O 1
ATOM 880 N N . PHE A 1 113 ? 15.724 -21.895 -6.084 1.00 98.19 113 PHE A N 1
ATOM 881 C CA . PHE A 1 113 ? 16.826 -21.082 -5.569 1.00 98.19 113 PHE A CA 1
ATOM 882 C C . PHE A 1 113 ? 17.667 -21.900 -4.576 1.00 98.19 113 PHE A C 1
ATOM 884 O O . PHE A 1 113 ? 17.207 -22.913 -4.040 1.00 98.19 113 PHE A O 1
ATOM 891 N N . SER A 1 114 ? 18.887 -21.449 -4.290 1.00 98.25 114 SER A N 1
ATOM 892 C CA . SER A 1 114 ? 19.708 -21.998 -3.208 1.00 98.25 114 SER A CA 1
ATOM 893 C C . SER A 1 114 ? 18.949 -21.969 -1.874 1.00 98.25 114 SER A C 1
ATOM 895 O O . SER A 1 114 ? 18.199 -21.031 -1.596 1.00 98.25 114 SER A O 1
ATOM 897 N N . GLY A 1 115 ? 19.136 -23.011 -1.057 1.00 97.62 115 GLY A N 1
ATOM 898 C CA . GLY A 1 115 ? 18.520 -23.136 0.270 1.00 97.62 115 GLY A CA 1
ATOM 899 C C . GLY A 1 115 ? 17.119 -23.759 0.300 1.00 97.62 115 GLY A C 1
ATOM 900 O O . GLY A 1 115 ? 16.469 -23.713 1.345 1.00 97.62 115 GLY A O 1
ATOM 901 N N . TYR A 1 116 ? 16.619 -24.334 -0.803 1.00 98.06 116 TYR A N 1
ATOM 902 C CA . TYR A 1 116 ? 15.331 -25.038 -0.789 1.00 98.06 116 TYR A CA 1
ATOM 903 C C . TYR A 1 116 ? 15.373 -26.292 0.089 1.00 98.06 116 TYR A C 1
ATOM 905 O O . TYR A 1 116 ? 16.237 -27.149 -0.072 1.00 98.06 116 TYR A O 1
ATOM 913 N N . ASN A 1 117 ? 14.388 -26.433 0.971 1.00 97.31 117 ASN A N 1
ATOM 914 C CA . ASN A 1 117 ? 14.164 -27.634 1.759 1.00 97.31 117 ASN A CA 1
ATOM 915 C C . ASN A 1 117 ? 12.874 -28.323 1.295 1.00 97.31 117 ASN A C 1
ATOM 917 O O . ASN A 1 117 ? 11.775 -27.811 1.514 1.00 97.31 117 ASN A O 1
ATOM 921 N N . GLU A 1 118 ? 13.007 -29.505 0.696 1.00 95.56 118 GLU A N 1
ATOM 922 C CA . GLU A 1 118 ? 11.897 -30.250 0.090 1.00 95.56 118 GLU A CA 1
ATOM 923 C C . GLU A 1 118 ? 10.816 -30.661 1.104 1.00 95.56 118 GLU A C 1
ATOM 925 O O . GLU A 1 118 ? 9.622 -30.533 0.832 1.00 95.56 118 GLU A O 1
ATOM 930 N N . LYS A 1 119 ? 11.220 -31.076 2.313 1.00 96.25 119 LYS A N 1
ATOM 931 C CA . LYS A 1 119 ? 10.292 -31.536 3.361 1.00 96.25 119 LYS A CA 1
ATOM 932 C C . LYS A 1 119 ? 9.385 -30.415 3.860 1.00 96.25 119 LYS A C 1
ATOM 934 O O . LYS A 1 119 ? 8.191 -30.611 4.052 1.00 96.25 119 LYS A O 1
ATOM 939 N N . THR A 1 120 ? 9.956 -29.235 4.084 1.00 95.62 120 THR A N 1
ATOM 940 C CA . THR A 1 120 ? 9.217 -28.079 4.619 1.00 95.62 120 THR A CA 1
ATOM 941 C C . THR A 1 120 ? 8.640 -27.184 3.527 1.00 95.62 120 THR A C 1
ATOM 943 O O . THR A 1 120 ? 7.799 -26.335 3.825 1.00 95.62 120 THR A O 1
ATOM 946 N N . LYS A 1 121 ? 9.094 -27.357 2.278 1.00 95.81 121 LYS A N 1
ATOM 947 C CA . LYS A 1 121 ? 8.811 -26.491 1.125 1.00 95.81 121 LYS A CA 1
ATOM 948 C C . LYS A 1 121 ? 9.132 -25.017 1.404 1.00 95.81 121 LYS A C 1
ATOM 950 O O . LYS A 1 121 ? 8.430 -24.118 0.940 1.00 95.81 121 LYS A O 1
ATOM 955 N N . LYS A 1 122 ? 10.189 -24.768 2.183 1.00 95.31 122 LYS A N 1
ATOM 956 C CA . LYS A 1 122 ? 10.689 -23.433 2.547 1.00 95.31 122 LYS A CA 1
ATOM 957 C C . LYS A 1 122 ? 12.108 -23.236 2.027 1.00 95.31 122 LYS A C 1
ATOM 959 O O . LYS A 1 122 ? 12.820 -24.200 1.773 1.00 95.31 122 LYS A O 1
ATOM 964 N N . TYR A 1 123 ? 12.503 -21.975 1.903 1.00 97.69 123 TYR A N 1
ATOM 965 C CA . TYR A 1 123 ? 13.875 -21.588 1.595 1.00 97.69 123 TYR A CA 1
ATOM 966 C C . TYR A 1 123 ? 14.575 -21.070 2.847 1.00 97.69 123 TYR A C 1
ATOM 968 O O . TYR A 1 123 ? 14.037 -20.186 3.522 1.00 97.69 123 TYR A O 1
ATOM 976 N N . ASP A 1 124 ? 15.783 -21.564 3.100 1.00 97.19 124 ASP A N 1
ATOM 977 C CA . ASP A 1 124 ? 16.807 -20.801 3.805 1.00 97.19 124 ASP A CA 1
ATOM 978 C C . ASP A 1 124 ? 17.360 -19.731 2.853 1.00 97.19 124 ASP A C 1
ATOM 980 O O . ASP A 1 124 ? 17.708 -20.011 1.707 1.00 97.19 124 ASP A O 1
ATOM 984 N N . LYS A 1 125 ? 17.398 -18.484 3.318 1.00 97.25 125 LYS A N 1
ATOM 985 C CA . LYS A 1 125 ? 17.759 -17.312 2.515 1.00 97.25 125 LYS A CA 1
ATOM 986 C C . LYS A 1 125 ? 19.156 -16.788 2.835 1.00 97.25 125 LYS A C 1
ATOM 988 O O . LYS A 1 125 ? 19.483 -15.691 2.395 1.00 97.25 125 LYS A O 1
ATOM 993 N N . ALA A 1 126 ? 19.973 -17.529 3.586 1.00 97.31 126 ALA A N 1
ATOM 994 C CA . ALA A 1 126 ? 21.314 -17.098 3.989 1.00 97.31 126 ALA A CA 1
ATOM 995 C C . ALA A 1 126 ? 22.190 -16.650 2.799 1.00 97.31 126 ALA A C 1
ATOM 997 O O . ALA A 1 126 ? 22.862 -15.619 2.862 1.00 97.31 126 ALA A O 1
ATOM 998 N N . THR A 1 127 ? 22.110 -17.369 1.676 1.00 97.81 127 THR A N 1
ATOM 999 C CA . THR A 1 127 ? 22.848 -17.044 0.440 1.00 97.81 127 THR A CA 1
ATOM 1000 C C . THR A 1 127 ? 22.204 -15.925 -0.381 1.00 97.81 127 THR A C 1
ATOM 1002 O O . THR A 1 127 ? 22.783 -15.468 -1.353 1.00 97.81 127 THR A O 1
ATOM 1005 N N . TRP A 1 128 ? 21.016 -15.434 -0.021 1.00 97.69 128 TRP A N 1
ATOM 1006 C CA . TRP A 1 128 ? 20.335 -14.338 -0.729 1.00 97.69 128 TRP A CA 1
ATOM 1007 C C . TRP A 1 128 ? 20.695 -12.984 -0.105 1.00 97.69 128 TRP A C 1
ATOM 1009 O O . TRP A 1 128 ? 19.850 -12.101 0.049 1.00 97.69 128 TRP A O 1
ATOM 1019 N N . SER A 1 129 ? 21.947 -12.860 0.324 1.00 96.69 129 SER A N 1
ATOM 1020 C CA . SER A 1 129 ? 22.515 -11.704 1.006 1.00 96.69 129 SER A CA 1
ATOM 1021 C C . SER A 1 129 ? 23.489 -10.970 0.087 1.00 96.69 129 SER A C 1
ATOM 1023 O O . SER A 1 129 ? 24.011 -11.537 -0.875 1.00 96.69 129 SER A O 1
ATOM 1025 N N . PHE A 1 130 ? 23.727 -9.692 0.376 1.00 97.69 130 PHE A N 1
ATOM 1026 C CA . PHE A 1 130 ? 24.808 -8.950 -0.262 1.00 97.69 130 PHE A CA 1
ATOM 1027 C C . PHE A 1 130 ? 26.136 -9.258 0.422 1.00 97.69 130 PHE A C 1
ATOM 1029 O O . PHE A 1 130 ? 26.183 -9.504 1.628 1.00 97.69 130 PHE A O 1
ATOM 1036 N N . GLN A 1 131 ? 27.211 -9.209 -0.354 1.00 98.12 131 GLN A N 1
ATOM 1037 C CA . GLN A 1 131 ? 28.559 -9.135 0.187 1.00 98.12 131 GLN A CA 1
ATOM 1038 C C . GLN A 1 131 ? 28.718 -7.784 0.886 1.00 98.12 131 GLN A C 1
ATOM 1040 O O . GLN A 1 131 ? 28.294 -6.761 0.348 1.00 98.12 131 GLN A O 1
ATOM 1045 N N . MET A 1 132 ? 29.324 -7.783 2.069 1.00 96.62 132 MET A N 1
ATOM 1046 C CA . MET A 1 132 ? 29.530 -6.583 2.878 1.00 96.62 132 MET A CA 1
ATOM 1047 C C . MET A 1 132 ? 31.026 -6.303 3.027 1.00 96.62 132 MET A C 1
ATOM 1049 O O . MET A 1 132 ? 31.826 -7.237 3.081 1.00 96.62 132 MET A O 1
ATOM 1053 N N . ASP A 1 133 ? 31.400 -5.031 3.112 1.00 95.94 133 ASP A N 1
ATOM 1054 C CA . ASP A 1 133 ? 32.736 -4.613 3.525 1.00 95.94 133 ASP A CA 1
ATOM 1055 C C . ASP A 1 133 ? 32.927 -4.735 5.053 1.00 95.94 133 ASP A C 1
ATOM 1057 O O . ASP A 1 133 ? 32.020 -5.124 5.796 1.00 95.94 133 ASP A O 1
ATOM 1061 N N . ALA A 1 134 ? 34.115 -4.368 5.543 1.00 96.00 134 ALA A N 1
ATOM 1062 C CA . ALA A 1 134 ? 34.440 -4.401 6.972 1.00 96.00 134 ALA A CA 1
ATOM 1063 C C . ALA A 1 134 ? 33.554 -3.481 7.843 1.00 96.00 134 ALA A C 1
ATOM 1065 O O . ALA A 1 134 ? 33.481 -3.675 9.055 1.00 96.00 134 ALA A O 1
ATOM 1066 N N . ASN A 1 135 ? 32.864 -2.504 7.244 1.00 93.62 135 ASN A N 1
ATOM 1067 C CA . ASN A 1 135 ? 31.961 -1.577 7.927 1.00 93.62 135 ASN A CA 1
ATOM 1068 C C . ASN A 1 135 ? 30.488 -2.025 7.867 1.00 93.62 135 ASN A C 1
ATOM 1070 O O . ASN A 1 135 ? 29.612 -1.348 8.415 1.00 93.62 135 ASN A O 1
ATOM 1074 N N . GLY A 1 136 ? 30.197 -3.157 7.218 1.00 93.38 136 GLY A N 1
ATOM 1075 C CA . GLY A 1 136 ? 28.836 -3.651 7.021 1.00 93.38 136 GLY A CA 1
ATOM 1076 C C . GLY A 1 136 ? 28.070 -2.921 5.912 1.00 93.38 136 GLY A C 1
ATOM 1077 O O . GLY A 1 136 ? 26.838 -2.916 5.935 1.00 93.38 136 GLY A O 1
ATOM 1078 N N . ILE A 1 137 ? 28.773 -2.281 4.974 1.00 95.62 137 ILE A N 1
ATOM 1079 C CA . ILE A 1 137 ? 28.200 -1.640 3.784 1.00 95.62 137 ILE A CA 1
ATOM 1080 C C . ILE A 1 137 ? 28.282 -2.624 2.616 1.00 95.62 137 ILE A C 1
ATOM 1082 O O . ILE A 1 137 ? 29.295 -3.295 2.430 1.00 95.62 137 ILE A O 1
ATOM 1086 N N . ALA A 1 138 ? 27.219 -2.725 1.816 1.00 96.44 138 ALA A N 1
ATOM 1087 C CA . ALA A 1 138 ? 27.196 -3.634 0.676 1.00 96.44 138 ALA A CA 1
ATOM 1088 C C . ALA A 1 138 ? 28.267 -3.260 -0.363 1.00 96.44 138 ALA A C 1
ATOM 1090 O O . ALA A 1 138 ? 28.358 -2.100 -0.772 1.00 96.44 138 ALA A O 1
ATOM 1091 N N . LEU A 1 139 ? 29.038 -4.249 -0.821 1.00 97.88 139 LEU A N 1
ATOM 1092 C CA . LEU A 1 139 ? 29.989 -4.084 -1.918 1.00 97.88 139 LEU A CA 1
ATOM 1093 C C . LEU A 1 139 ? 29.240 -3.831 -3.229 1.00 97.88 139 LEU A C 1
ATOM 1095 O O . LEU A 1 139 ? 28.199 -4.440 -3.490 1.00 97.88 139 LEU A O 1
ATOM 1099 N N . LYS A 1 140 ? 29.779 -2.940 -4.065 1.00 97.50 140 LYS A N 1
ATOM 1100 C CA . LYS A 1 140 ? 29.160 -2.514 -5.325 1.00 97.50 140 LYS A CA 1
ATOM 1101 C C . LYS A 1 140 ? 30.189 -2.538 -6.450 1.00 97.50 140 LYS A C 1
ATOM 1103 O O . LYS A 1 140 ? 31.324 -2.117 -6.251 1.00 97.50 140 LYS A O 1
ATOM 1108 N N . ASP A 1 141 ? 29.766 -2.971 -7.629 1.00 98.25 141 ASP A N 1
ATOM 1109 C CA . ASP A 1 141 ? 30.486 -2.815 -8.885 1.00 98.25 141 ASP A CA 1
ATOM 1110 C C . ASP A 1 141 ? 29.684 -1.915 -9.847 1.00 98.25 141 ASP A C 1
ATOM 1112 O O . ASP A 1 141 ? 28.745 -2.383 -10.501 1.00 98.25 141 ASP A O 1
ATOM 1116 N N . PRO A 1 142 ? 30.014 -0.614 -9.934 1.00 97.31 142 PRO A N 1
ATOM 1117 C CA . PRO A 1 142 ? 29.298 0.325 -10.790 1.00 97.31 142 PRO A CA 1
ATOM 1118 C C . PRO A 1 142 ? 29.544 0.108 -12.293 1.00 97.31 142 PRO A C 1
ATOM 1120 O O . PRO A 1 142 ? 28.803 0.677 -13.099 1.00 97.31 142 PRO A O 1
ATOM 1123 N N . THR A 1 143 ? 30.533 -0.704 -12.705 1.00 98.06 143 THR A N 1
ATOM 1124 C CA . THR A 1 143 ? 30.699 -1.057 -14.130 1.00 98.06 143 THR A CA 1
ATOM 1125 C C . THR A 1 143 ? 29.620 -2.040 -14.595 1.00 98.06 143 THR A C 1
ATOM 1127 O O . THR A 1 143 ? 29.279 -2.055 -15.782 1.00 98.06 143 THR A O 1
ATOM 1130 N N . LEU A 1 144 ? 29.006 -2.760 -13.644 1.00 98.44 144 LEU A N 1
ATOM 1131 C CA . LEU A 1 144 ? 28.050 -3.851 -13.838 1.00 98.44 144 LEU A CA 1
ATOM 1132 C C . LEU A 1 144 ? 28.665 -5.090 -14.509 1.00 98.44 144 LEU A C 1
ATOM 1134 O O . LEU A 1 144 ? 27.935 -5.863 -15.129 1.00 98.44 144 LEU A O 1
ATOM 1138 N N . GLU A 1 145 ? 29.977 -5.295 -14.417 1.00 98.25 145 GLU A N 1
ATOM 1139 C CA . GLU A 1 145 ? 30.684 -6.394 -15.093 1.00 98.25 145 GLU A CA 1
ATOM 1140 C C . GLU A 1 145 ? 30.913 -7.600 -14.179 1.00 98.25 145 GLU A C 1
ATOM 1142 O O . GLU A 1 145 ? 30.982 -8.734 -14.656 1.00 98.25 145 GLU A O 1
ATOM 1147 N N . ASN A 1 146 ? 30.980 -7.384 -12.864 1.00 98.56 146 ASN A N 1
ATOM 1148 C CA . ASN A 1 146 ? 31.194 -8.442 -11.890 1.00 98.56 146 ASN A CA 1
ATOM 1149 C C . ASN A 1 146 ? 30.080 -9.499 -11.996 1.00 98.56 146 ASN A C 1
ATOM 1151 O O . ASN A 1 146 ? 28.899 -9.154 -11.889 1.00 98.56 146 ASN A O 1
ATOM 1155 N N . PRO A 1 147 ? 30.416 -10.794 -12.144 1.00 98.12 147 PRO A N 1
ATOM 1156 C CA . PRO A 1 147 ? 29.424 -11.850 -12.353 1.00 98.12 147 PRO A CA 1
ATOM 1157 C C . PRO A 1 147 ? 28.455 -12.025 -11.176 1.00 98.12 147 PRO A C 1
ATOM 1159 O O . PRO A 1 147 ? 27.371 -12.580 -11.354 1.00 98.12 147 PRO A O 1
ATOM 1162 N N . ASN A 1 148 ? 28.828 -11.544 -9.986 1.00 98.44 148 ASN A N 1
ATOM 1163 C CA . ASN A 1 148 ? 28.003 -11.592 -8.786 1.00 98.44 148 ASN A CA 1
ATOM 1164 C C . ASN A 1 148 ? 27.212 -10.301 -8.545 1.00 98.44 148 ASN A C 1
ATOM 1166 O O . ASN A 1 148 ? 26.479 -10.235 -7.558 1.00 98.44 148 ASN A O 1
ATOM 1170 N N . CYS A 1 149 ? 27.327 -9.269 -9.391 1.00 98.81 149 CYS A N 1
ATOM 1171 C CA . CYS A 1 149 ? 26.454 -8.110 -9.243 1.00 98.81 149 CYS A CA 1
ATOM 1172 C C . CYS A 1 149 ? 25.003 -8.484 -9.593 1.00 98.81 149 CYS A C 1
ATOM 1174 O O . CYS A 1 149 ? 24.747 -9.348 -10.442 1.00 98.81 149 CYS A O 1
ATOM 1176 N N . VAL A 1 150 ? 24.032 -7.835 -8.942 1.00 98.75 150 VAL A N 1
ATOM 1177 C CA . VAL A 1 150 ? 22.596 -8.085 -9.168 1.00 98.75 150 VAL A CA 1
ATOM 1178 C C . VAL A 1 150 ? 22.248 -8.016 -10.654 1.00 98.75 150 VAL A C 1
ATOM 1180 O O . VAL A 1 150 ? 21.464 -8.835 -11.130 1.00 98.75 150 VAL A O 1
ATOM 1183 N N . PHE A 1 151 ? 22.843 -7.084 -11.402 1.00 98.81 151 PHE A N 1
ATOM 1184 C CA . PHE A 1 151 ? 22.601 -6.929 -12.834 1.00 98.81 151 PHE A CA 1
ATOM 1185 C C . PHE A 1 151 ? 22.984 -8.175 -13.652 1.00 98.81 151 PHE A C 1
ATOM 1187 O O . PHE A 1 151 ? 22.181 -8.641 -14.466 1.00 98.81 151 PHE A O 1
ATOM 1194 N N . GLN A 1 152 ? 24.165 -8.759 -13.423 1.00 98.69 152 GLN A N 1
ATOM 1195 C CA . GLN A 1 152 ? 24.601 -9.964 -14.143 1.00 98.69 152 GLN A CA 1
ATOM 1196 C C . GLN A 1 152 ? 23.779 -11.194 -13.746 1.00 98.69 152 GLN A C 1
ATOM 1198 O O . GLN A 1 152 ? 23.365 -11.979 -14.604 1.00 98.69 152 GLN A O 1
ATOM 1203 N N . LEU A 1 153 ? 23.437 -11.323 -12.463 1.00 98.69 153 LEU A N 1
ATOM 1204 C CA . LEU A 1 153 ? 22.555 -12.389 -11.986 1.00 98.69 153 LEU A CA 1
ATOM 1205 C C . LEU A 1 153 ? 21.131 -12.258 -12.549 1.00 98.69 153 LEU A C 1
ATOM 1207 O O . LEU A 1 153 ? 20.502 -13.265 -12.884 1.00 98.69 153 LEU A O 1
ATOM 1211 N N . LEU A 1 154 ? 20.630 -11.028 -12.709 1.00 98.62 154 LEU A N 1
ATOM 1212 C CA . LEU A 1 154 ? 19.353 -10.739 -13.359 1.00 98.62 154 LEU A CA 1
ATOM 1213 C C . LEU A 1 154 ? 19.382 -11.149 -14.837 1.00 98.62 154 LEU A C 1
ATOM 1215 O O . LEU A 1 154 ? 18.480 -11.862 -15.281 1.00 98.62 154 LEU A O 1
ATOM 1219 N N . LYS A 1 155 ? 20.435 -10.766 -15.577 1.00 98.62 155 LYS A N 1
ATOM 1220 C CA . LYS A 1 155 ? 20.658 -11.199 -16.967 1.00 98.62 155 LYS A CA 1
ATOM 1221 C C . LYS A 1 155 ? 20.632 -12.720 -17.082 1.00 98.62 155 LYS A C 1
ATOM 1223 O O . LYS A 1 155 ? 19.847 -13.265 -17.856 1.00 98.62 155 LYS A O 1
ATOM 1228 N N . LYS A 1 156 ? 21.407 -13.416 -16.248 1.00 98.44 156 LYS A N 1
ATOM 1229 C CA . LYS A 1 156 ? 21.450 -14.884 -16.219 1.00 98.44 156 LYS A CA 1
ATOM 1230 C C . LYS A 1 156 ? 20.082 -15.509 -15.925 1.00 98.44 156 LYS A C 1
ATOM 1232 O O . LYS A 1 156 ? 19.678 -16.467 -16.583 1.00 98.44 156 LYS A O 1
ATOM 1237 N N . GLN A 1 157 ? 19.346 -14.967 -14.955 1.00 97.88 157 GLN A N 1
ATOM 1238 C CA . GLN A 1 157 ? 18.032 -15.477 -14.565 1.00 97.88 157 GLN A CA 1
ATOM 1239 C C . GLN A 1 157 ? 17.014 -15.406 -15.712 1.00 97.88 157 GLN A C 1
ATOM 1241 O O . GLN A 1 157 ? 16.243 -16.361 -15.902 1.00 97.88 157 GLN A O 1
ATOM 1246 N N . TYR A 1 158 ? 17.001 -14.281 -16.436 1.00 98.56 158 TYR A N 1
ATOM 1247 C CA . TYR A 1 158 ? 15.994 -13.972 -17.450 1.00 98.56 158 TYR A CA 1
ATOM 1248 C C . TYR A 1 158 ? 16.379 -14.367 -18.882 1.00 98.56 158 TYR A C 1
ATOM 1250 O O . TYR A 1 158 ? 15.474 -14.524 -19.695 1.00 98.56 158 TYR A O 1
ATOM 1258 N N . ALA A 1 159 ? 17.645 -14.702 -19.161 1.00 98.38 159 ALA A N 1
ATOM 1259 C CA . ALA A 1 159 ? 18.087 -15.262 -20.450 1.00 98.38 159 ALA A CA 1
ATOM 1260 C C . ALA A 1 159 ? 17.291 -16.507 -20.897 1.00 98.38 159 ALA A C 1
ATOM 1262 O O . ALA A 1 159 ? 17.187 -16.827 -22.079 1.00 98.38 159 ALA A O 1
ATOM 1263 N N . ARG A 1 160 ? 16.678 -17.227 -19.949 1.00 97.31 160 ARG A N 1
ATOM 1264 C CA . ARG A 1 160 ? 15.836 -18.403 -20.227 1.00 97.31 160 ARG A CA 1
ATOM 1265 C C . ARG A 1 160 ? 14.468 -18.054 -20.823 1.00 97.31 160 ARG A C 1
ATOM 1267 O O . ARG A 1 160 ? 13.809 -18.956 -21.336 1.00 97.31 160 ARG A O 1
ATOM 1274 N N . TYR A 1 161 ? 14.033 -16.796 -20.753 1.00 98.56 161 TYR A N 1
ATOM 1275 C CA . TYR A 1 161 ? 12.739 -16.317 -21.249 1.00 98.56 161 TYR A CA 1
ATOM 1276 C C . TYR A 1 161 ? 12.870 -15.836 -22.700 1.00 98.56 161 TYR A C 1
ATOM 1278 O O . TYR A 1 161 ? 12.591 -14.682 -23.027 1.00 98.56 161 TYR A O 1
ATOM 1286 N N . THR A 1 162 ? 13.317 -16.736 -23.579 1.00 98.31 162 THR A N 1
ATOM 1287 C CA . THR A 1 162 ? 13.434 -16.459 -25.016 1.00 98.31 162 THR A CA 1
ATOM 1288 C C . THR A 1 162 ? 12.063 -16.168 -25.620 1.00 98.31 162 THR A C 1
ATOM 1290 O O . THR A 1 162 ? 11.041 -16.664 -25.140 1.00 98.31 162 THR A O 1
ATOM 1293 N N . LEU A 1 163 ? 12.034 -15.404 -26.715 1.00 97.81 163 LEU A N 1
ATOM 1294 C CA . LEU A 1 163 ? 10.788 -15.046 -27.396 1.00 97.81 163 LEU A CA 1
ATOM 1295 C C . LEU A 1 163 ? 9.933 -16.283 -27.726 1.00 97.81 163 LEU A C 1
ATOM 1297 O O . LEU A 1 163 ? 8.733 -16.279 -27.484 1.00 97.81 163 LEU A O 1
ATOM 1301 N N . GLU A 1 164 ? 10.558 -17.359 -28.205 1.00 98.31 164 GLU A N 1
ATOM 1302 C CA . GLU A 1 164 ? 9.886 -18.630 -28.498 1.00 98.31 164 GLU A CA 1
ATOM 1303 C C . GLU A 1 164 ? 9.271 -19.278 -27.249 1.00 98.31 164 GLU A C 1
ATOM 1305 O O . GLU A 1 164 ? 8.091 -19.624 -27.251 1.00 98.31 164 GLU A O 1
ATOM 1310 N N . LYS A 1 165 ? 10.034 -19.395 -26.153 1.00 98.31 165 LYS A N 1
ATOM 1311 C CA . LYS A 1 165 ? 9.521 -19.971 -24.901 1.00 98.31 165 LYS A CA 1
ATOM 1312 C C . LYS A 1 165 ? 8.358 -19.164 -24.347 1.00 98.31 165 LYS A C 1
ATOM 1314 O O . LYS A 1 165 ? 7.392 -19.746 -23.861 1.00 98.31 165 LYS A O 1
ATOM 1319 N N . VAL A 1 166 ? 8.436 -17.838 -24.427 1.00 98.81 166 VAL A N 1
ATOM 1320 C CA . VAL A 1 166 ? 7.353 -16.977 -23.955 1.00 98.81 166 VAL A CA 1
ATOM 1321 C C . VAL A 1 166 ? 6.111 -17.156 -24.816 1.00 98.81 166 VAL A C 1
ATOM 1323 O O . VAL A 1 166 ? 5.059 -17.408 -24.244 1.00 98.81 166 VAL A O 1
ATOM 1326 N N . VAL A 1 167 ? 6.225 -17.137 -26.149 1.00 98.75 167 VAL A N 1
ATOM 1327 C CA . VAL A 1 167 ? 5.099 -17.429 -27.061 1.00 98.75 167 VAL A CA 1
ATOM 1328 C C . VAL A 1 167 ? 4.455 -18.775 -26.721 1.00 98.75 167 VAL A C 1
ATOM 1330 O O . VAL A 1 167 ? 3.236 -18.851 -26.580 1.00 98.75 167 VAL A O 1
ATOM 1333 N N . ASN A 1 168 ? 5.261 -19.817 -26.501 1.00 98.62 168 ASN A N 1
ATOM 1334 C CA . ASN A 1 168 ? 4.764 -21.153 -26.164 1.00 98.62 168 ASN A CA 1
ATOM 1335 C C . ASN A 1 168 ? 4.024 -21.193 -24.814 1.00 98.62 168 ASN A C 1
ATOM 1337 O O . ASN A 1 168 ? 3.024 -21.895 -24.674 1.00 98.62 168 ASN A O 1
ATOM 1341 N N . ILE A 1 169 ? 4.491 -20.448 -23.806 1.00 98.56 169 ILE A N 1
ATOM 1342 C CA . ILE A 1 169 ? 3.863 -20.423 -22.477 1.00 98.56 169 ILE A CA 1
ATOM 1343 C C . ILE A 1 169 ? 2.622 -19.529 -22.471 1.00 98.56 169 ILE A C 1
ATOM 1345 O O . ILE A 1 169 ? 1.597 -19.914 -21.901 1.00 98.56 169 ILE A O 1
ATOM 1349 N N . THR A 1 170 ? 2.706 -18.330 -23.041 1.00 98.81 170 THR A N 1
ATOM 1350 C CA . THR A 1 170 ? 1.647 -17.323 -22.939 1.00 98.81 170 THR A CA 1
ATOM 1351 C C . THR A 1 170 ? 0.570 -17.500 -23.998 1.00 98.81 170 THR A C 1
ATOM 1353 O O . THR A 1 170 ? -0.553 -17.054 -23.785 1.00 98.81 170 THR A O 1
ATOM 1356 N N . GLY A 1 171 ? 0.886 -18.128 -25.132 1.00 98.69 171 GLY A N 1
ATOM 1357 C CA . GLY A 1 171 ? 0.018 -18.157 -26.310 1.00 98.69 171 GLY A CA 1
ATOM 1358 C C . GLY A 1 171 ? -0.098 -16.801 -27.016 1.00 98.69 171 GLY A C 1
ATOM 1359 O O . GLY A 1 171 ? -0.937 -16.641 -27.899 1.00 98.69 171 GLY A O 1
ATOM 1360 N N . THR A 1 172 ? 0.710 -15.807 -26.635 1.00 98.81 172 THR A N 1
ATOM 1361 C CA . THR A 1 172 ? 0.723 -14.496 -27.293 1.00 98.81 172 THR A CA 1
ATOM 1362 C C . THR A 1 172 ? 1.382 -14.622 -28.668 1.00 98.81 172 THR A C 1
ATOM 1364 O O . THR A 1 172 ? 2.497 -15.140 -28.737 1.00 98.81 172 THR A O 1
ATOM 1367 N N . PRO A 1 173 ? 0.771 -14.115 -29.756 1.00 98.56 173 PRO A N 1
ATOM 1368 C CA . PRO A 1 173 ? 1.412 -14.087 -31.066 1.00 98.56 173 PRO A CA 1
ATOM 1369 C C . PRO A 1 173 ? 2.781 -13.397 -31.023 1.00 98.56 173 PRO A C 1
ATOM 1371 O O . PRO A 1 173 ? 2.946 -12.356 -30.383 1.00 98.56 173 PRO A O 1
ATOM 1374 N N . LYS A 1 174 ? 3.774 -13.988 -31.696 1.00 98.56 174 LYS A N 1
ATOM 1375 C CA . LYS A 1 174 ? 5.178 -13.547 -31.657 1.00 98.56 174 LYS A CA 1
ATOM 1376 C C . LYS A 1 174 ? 5.355 -12.086 -32.079 1.00 98.56 174 LYS A C 1
ATOM 1378 O O . LYS A 1 174 ? 6.122 -11.357 -31.453 1.00 98.56 174 LYS A O 1
ATOM 1383 N N . ASP A 1 175 ? 4.658 -11.676 -33.133 1.00 98.38 175 ASP A N 1
ATOM 1384 C CA . ASP A 1 175 ? 4.648 -10.309 -33.655 1.00 98.38 175 ASP A CA 1
ATOM 1385 C C . ASP A 1 175 ? 4.102 -9.325 -32.614 1.00 98.38 175 ASP A C 1
ATOM 1387 O O . ASP A 1 175 ? 4.751 -8.321 -32.325 1.00 98.38 175 ASP A O 1
ATOM 1391 N N . LYS A 1 176 ? 2.976 -9.657 -31.970 1.00 98.62 176 LYS A N 1
ATOM 1392 C CA . LYS A 1 176 ? 2.366 -8.827 -30.924 1.00 98.62 176 LYS A CA 1
ATOM 1393 C C . LYS A 1 176 ? 3.238 -8.726 -29.686 1.00 98.62 176 LYS A C 1
ATOM 1395 O O . LYS A 1 176 ? 3.400 -7.638 -29.142 1.00 98.62 176 LYS A O 1
ATOM 1400 N N . LEU A 1 177 ? 3.829 -9.838 -29.262 1.00 98.81 177 LEU A N 1
ATOM 1401 C CA . LEU A 1 177 ? 4.740 -9.870 -28.126 1.00 98.81 177 LEU A CA 1
ATOM 1402 C C . LEU A 1 177 ? 5.947 -8.947 -28.355 1.00 98.81 177 LEU A C 1
ATOM 1404 O O . LEU A 1 177 ? 6.271 -8.120 -27.504 1.00 98.81 177 LEU A O 1
ATOM 1408 N N . LEU A 1 178 ? 6.561 -9.035 -29.538 1.00 98.69 178 LEU A N 1
ATOM 1409 C CA . LEU A 1 178 ? 7.677 -8.177 -29.928 1.00 98.69 178 LEU A CA 1
ATOM 1410 C C . LEU A 1 178 ? 7.261 -6.702 -30.047 1.00 98.69 178 LEU A C 1
ATOM 1412 O O . LEU A 1 178 ? 8.012 -5.821 -29.628 1.00 98.69 178 LEU A O 1
ATOM 1416 N N . GLU A 1 179 ? 6.067 -6.424 -30.577 1.00 98.75 179 GLU A N 1
ATOM 1417 C CA . GLU A 1 179 ? 5.508 -5.072 -30.673 1.00 98.75 179 GLU A CA 1
ATOM 1418 C C . GLU A 1 179 ? 5.334 -4.441 -29.281 1.00 98.75 179 GLU A C 1
ATOM 1420 O O . GLU A 1 179 ? 5.771 -3.308 -29.063 1.00 98.75 179 GLU A O 1
ATOM 1425 N N . VAL A 1 180 ? 4.797 -5.196 -28.312 1.00 98.88 180 VAL A N 1
ATOM 1426 C CA . VAL A 1 180 ? 4.682 -4.750 -26.914 1.00 98.88 180 VAL A CA 1
ATOM 1427 C C . VAL A 1 180 ? 6.059 -4.474 -26.316 1.00 98.88 180 VAL A C 1
ATOM 1429 O O . VAL A 1 180 ? 6.266 -3.404 -25.742 1.00 98.88 180 VAL A O 1
ATOM 1432 N N . TYR A 1 181 ? 7.009 -5.403 -26.454 1.00 98.88 181 TYR A N 1
ATOM 1433 C CA . TYR A 1 181 ? 8.344 -5.254 -25.867 1.00 98.88 181 TYR A CA 1
ATOM 1434 C C . TYR A 1 181 ? 9.102 -4.061 -26.442 1.00 98.88 181 TYR A C 1
ATOM 1436 O O . TYR A 1 181 ? 9.685 -3.287 -25.686 1.00 98.88 181 TYR A O 1
ATOM 1444 N N . LYS A 1 182 ? 9.051 -3.865 -27.763 1.00 98.81 182 LYS A N 1
ATOM 1445 C CA . LYS A 1 182 ? 9.663 -2.712 -28.427 1.00 98.81 182 LYS A CA 1
ATOM 1446 C C . LYS A 1 182 ? 9.024 -1.406 -27.966 1.00 98.81 182 LYS A C 1
ATOM 1448 O O . LYS A 1 182 ? 9.732 -0.445 -27.668 1.00 98.81 182 LYS A O 1
ATOM 1453 N N . LEU A 1 183 ? 7.693 -1.357 -27.911 1.00 98.75 183 LEU A N 1
ATOM 1454 C CA . LEU A 1 183 ? 6.974 -0.144 -27.550 1.00 98.75 183 LEU A CA 1
ATOM 1455 C C . LEU A 1 183 ? 7.209 0.233 -26.085 1.00 98.75 183 LEU A C 1
ATOM 1457 O O . LEU A 1 183 ? 7.567 1.377 -25.816 1.00 98.75 183 LEU A O 1
ATOM 1461 N N . TYR A 1 184 ? 7.067 -0.707 -25.151 1.00 98.88 184 TYR A N 1
ATOM 1462 C CA . TYR A 1 184 ? 7.282 -0.424 -23.731 1.00 98.88 184 TYR A CA 1
ATOM 1463 C C . TYR A 1 184 ? 8.767 -0.221 -23.404 1.00 98.88 184 TYR A C 1
ATOM 1465 O O . TYR A 1 184 ? 9.122 0.749 -22.746 1.00 98.88 184 TYR A O 1
ATOM 1473 N N . GLY A 1 185 ? 9.660 -1.052 -23.950 1.00 98.75 185 GLY A N 1
ATOM 1474 C CA . GLY A 1 185 ? 11.108 -0.905 -23.775 1.00 98.75 185 GLY A CA 1
ATOM 1475 C C . GLY A 1 185 ? 11.667 0.414 -24.321 1.00 98.75 185 GLY A C 1
ATOM 1476 O O . GLY A 1 185 ? 12.700 0.882 -23.855 1.00 98.75 185 GLY A O 1
ATOM 1477 N N . SER A 1 186 ? 10.969 1.074 -25.255 1.00 98.62 186 SER A N 1
ATOM 1478 C CA . SER A 1 186 ? 11.375 2.395 -25.754 1.00 98.62 186 SER A CA 1
ATOM 1479 C C . SER A 1 186 ? 11.377 3.499 -24.689 1.00 98.62 186 SER A C 1
ATOM 1481 O O . SER A 1 186 ? 11.987 4.542 -24.921 1.00 98.62 186 SER A O 1
ATOM 1483 N N . THR A 1 187 ? 10.724 3.287 -23.539 1.00 98.75 187 THR A N 1
ATOM 1484 C CA . THR A 1 187 ? 10.678 4.251 -22.428 1.00 98.75 187 THR A CA 1
ATOM 1485 C C . THR A 1 187 ? 11.898 4.176 -21.512 1.00 98.75 187 THR A C 1
ATOM 1487 O O . THR A 1 187 ? 11.906 4.804 -20.469 1.00 98.75 187 THR A O 1
ATOM 1490 N N . GLY A 1 188 ? 12.934 3.402 -21.842 1.00 98.00 188 GLY A N 1
ATOM 1491 C CA . GLY A 1 188 ? 14.189 3.418 -21.081 1.00 98.00 188 GLY A CA 1
ATOM 1492 C C . GLY A 1 188 ? 15.081 4.621 -21.390 1.00 98.00 188 GLY A C 1
ATOM 1493 O O . GLY A 1 188 ? 16.299 4.554 -21.235 1.00 98.00 188 GLY A O 1
ATOM 1494 N N . LYS A 1 189 ? 14.475 5.705 -21.883 1.00 94.94 189 LYS A N 1
ATOM 1495 C CA . LYS A 1 189 ? 15.125 6.975 -22.191 1.00 94.94 189 LYS A CA 1
ATOM 1496 C C . LYS A 1 189 ? 14.666 8.026 -21.178 1.00 94.94 189 LYS A C 1
ATOM 1498 O O . LYS A 1 189 ? 13.487 8.024 -20.834 1.00 94.94 189 LYS A O 1
ATOM 1503 N N . PRO A 1 190 ? 15.540 8.959 -20.762 1.00 92.38 190 PRO A N 1
ATOM 1504 C CA . PRO A 1 190 ? 15.204 9.979 -19.764 1.00 92.38 190 PRO A CA 1
ATOM 1505 C C . PRO A 1 190 ? 13.954 10.809 -20.103 1.00 92.38 190 PRO A C 1
ATOM 1507 O O . PRO A 1 190 ? 13.210 11.200 -19.209 1.00 92.38 190 PRO A O 1
ATOM 1510 N N . ASP A 1 191 ? 13.714 11.055 -21.394 1.00 93.50 191 ASP A N 1
ATOM 1511 C CA . ASP A 1 191 ? 12.664 11.925 -21.930 1.00 93.50 191 ASP A CA 1
ATOM 1512 C C . ASP A 1 191 ? 11.412 11.175 -22.419 1.00 93.50 191 ASP A C 1
ATOM 1514 O O . ASP A 1 191 ? 10.537 11.773 -23.050 1.00 93.50 191 ASP A O 1
ATOM 1518 N N . ARG A 1 192 ? 11.299 9.871 -22.138 1.00 98.00 192 ARG A N 1
ATOM 1519 C CA . ARG A 1 192 ? 10.143 9.059 -22.529 1.00 98.00 192 ARG A CA 1
ATOM 1520 C C . ARG A 1 192 ? 9.731 8.129 -21.401 1.00 98.00 192 ARG A C 1
ATOM 1522 O O . ARG A 1 192 ? 10.480 7.236 -21.046 1.00 98.00 192 ARG A O 1
ATOM 1529 N N . VAL A 1 193 ? 8.510 8.274 -20.902 1.00 97.69 193 VAL A N 1
ATOM 1530 C CA . VAL A 1 193 ? 8.085 7.655 -19.645 1.00 97.69 193 VAL A CA 1
ATOM 1531 C C . VAL A 1 193 ? 6.975 6.630 -19.870 1.00 97.69 193 VAL A C 1
ATOM 1533 O O . VAL A 1 193 ? 5.975 6.889 -20.549 1.00 97.69 193 VAL A O 1
ATOM 1536 N N . GLY A 1 194 ? 7.157 5.447 -19.289 1.00 98.69 194 GLY A N 1
ATOM 1537 C CA . GLY A 1 194 ? 6.187 4.358 -19.286 1.00 98.69 194 GLY A CA 1
ATOM 1538 C C . GLY A 1 194 ? 5.485 4.228 -17.941 1.00 98.69 194 GLY A C 1
ATOM 1539 O O . GLY A 1 194 ? 6.130 4.230 -16.894 1.00 98.69 194 GLY A O 1
ATOM 1540 N N . THR A 1 195 ? 4.167 4.050 -17.950 1.00 98.88 195 THR A N 1
ATOM 1541 C CA . THR A 1 195 ? 3.400 3.699 -16.750 1.00 98.88 195 THR A CA 1
ATOM 1542 C C . THR A 1 195 ? 2.717 2.360 -16.924 1.00 98.88 195 THR A C 1
ATOM 1544 O O . THR A 1 195 ? 2.332 1.964 -18.027 1.00 98.88 195 THR A O 1
ATOM 1547 N N . GLU A 1 196 ? 2.576 1.645 -15.822 1.00 98.62 196 GLU A N 1
ATOM 1548 C CA . GLU A 1 196 ? 1.835 0.402 -15.774 1.00 98.62 196 GLU A CA 1
ATOM 1549 C C . GLU A 1 196 ? 0.595 0.557 -14.886 1.00 98.62 196 GLU A C 1
ATOM 1551 O O . GLU A 1 196 ? 0.598 1.278 -13.889 1.00 98.62 196 GLU A O 1
ATOM 1556 N N . CYS A 1 197 ? -0.495 -0.072 -15.315 1.00 98.69 197 CYS A N 1
ATOM 1557 C CA . CYS A 1 197 ? -1.822 -0.003 -14.733 1.00 98.69 197 CYS A CA 1
ATOM 1558 C C . CYS A 1 197 ? -2.368 -1.422 -14.495 1.00 98.69 197 CYS A C 1
ATOM 1560 O O . CYS A 1 197 ? -3.092 -1.935 -15.349 1.00 98.69 197 CYS A O 1
ATOM 1562 N N . TYR A 1 198 ? -2.102 -2.018 -13.330 1.00 98.56 198 TYR A N 1
ATOM 1563 C CA . TYR A 1 198 ? -2.721 -3.278 -12.892 1.00 98.56 198 TYR A CA 1
ATOM 1564 C C . TYR A 1 198 ? -3.730 -3.064 -11.767 1.00 98.56 198 TYR A C 1
ATOM 1566 O O . TYR A 1 198 ? -3.722 -2.055 -11.062 1.00 98.56 198 TYR A O 1
ATOM 1574 N N . ALA A 1 199 ? -4.580 -4.066 -11.562 1.00 98.12 199 ALA A N 1
ATOM 1575 C CA . ALA A 1 199 ? -5.445 -4.181 -10.398 1.00 98.12 199 ALA A CA 1
ATOM 1576 C C . ALA A 1 199 ? -5.417 -5.630 -9.879 1.00 98.12 199 ALA A C 1
ATOM 1578 O O . ALA A 1 199 ? -4.381 -6.149 -9.477 1.00 98.12 199 ALA A O 1
ATOM 1579 N N . MET A 1 200 ? -6.562 -6.306 -9.893 1.00 97.19 200 MET A N 1
ATOM 1580 C CA . MET A 1 200 ? -6.725 -7.648 -9.338 1.00 97.19 200 MET A CA 1
ATOM 1581 C C . MET A 1 200 ? -6.157 -8.763 -10.229 1.00 97.19 200 MET A C 1
ATOM 1583 O O . MET A 1 200 ? -5.824 -9.838 -9.733 1.00 97.19 200 MET A O 1
ATOM 1587 N N . GLY A 1 201 ? -6.016 -8.522 -11.539 1.00 96.81 201 GLY A N 1
ATOM 1588 C CA . GLY A 1 201 ? -5.626 -9.557 -12.503 1.00 96.81 201 GLY A CA 1
ATOM 1589 C C . GLY A 1 201 ? -4.264 -10.194 -12.212 1.00 96.81 201 GLY A C 1
ATOM 1590 O O . GLY A 1 201 ? -4.051 -11.356 -12.548 1.00 96.81 201 GLY A O 1
ATOM 1591 N N . TRP A 1 202 ? -3.375 -9.479 -11.516 1.00 97.50 202 TRP A N 1
ATOM 1592 C CA . TRP A 1 202 ? -2.056 -9.972 -11.112 1.00 97.50 202 TRP A CA 1
ATOM 1593 C C . TRP A 1 202 ? -1.948 -10.448 -9.667 1.00 97.50 202 TRP A C 1
ATOM 1595 O O . TRP A 1 202 ? -0.952 -11.086 -9.334 1.00 97.50 202 TRP A O 1
ATOM 1605 N N . THR A 1 203 ? -2.914 -10.154 -8.798 1.00 95.44 203 THR A N 1
ATOM 1606 C CA . THR A 1 203 ? -2.722 -10.284 -7.343 1.00 95.44 203 THR A CA 1
ATOM 1607 C C . THR A 1 203 ? -3.220 -11.609 -6.773 1.00 95.44 203 THR A C 1
ATOM 1609 O O . THR A 1 203 ? -2.690 -12.067 -5.765 1.00 95.44 203 THR A O 1
ATOM 1612 N N . GLN A 1 204 ? -4.202 -12.252 -7.409 1.00 94.12 204 GLN A N 1
ATOM 1613 C CA . GLN A 1 204 ? -4.880 -13.443 -6.876 1.00 94.12 204 GLN A CA 1
ATOM 1614 C C . GLN A 1 204 ? -4.327 -14.758 -7.434 1.00 94.12 204 GLN A C 1
ATOM 1616 O O . GLN A 1 204 ? -5.063 -15.607 -7.928 1.00 94.12 204 GLN A O 1
ATOM 1621 N N . HIS A 1 205 ? -3.010 -14.924 -7.322 1.00 94.31 205 HIS A N 1
ATOM 1622 C CA . HIS A 1 205 ? -2.284 -16.124 -7.743 1.00 94.31 205 HIS A CA 1
ATOM 1623 C C . HIS A 1 205 ? -1.316 -16.554 -6.645 1.00 94.31 205 HIS A C 1
ATOM 1625 O O . HIS A 1 205 ? -0.858 -15.722 -5.860 1.00 94.31 205 HIS A O 1
ATOM 1631 N N . THR A 1 206 ? -0.899 -17.821 -6.643 1.00 96.62 206 THR A N 1
ATOM 1632 C CA . THR A 1 206 ? 0.179 -18.309 -5.755 1.00 96.62 206 THR A CA 1
ATOM 1633 C C . THR A 1 206 ? 1.503 -17.563 -5.963 1.00 96.62 206 THR A C 1
ATOM 1635 O O . THR A 1 206 ? 2.335 -17.511 -5.061 1.00 96.62 206 THR A O 1
ATOM 1638 N N . VAL A 1 207 ? 1.678 -16.937 -7.133 1.00 97.44 207 VAL A N 1
ATOM 1639 C CA . VAL A 1 207 ? 2.850 -16.141 -7.527 1.00 97.44 207 VAL A CA 1
ATOM 1640 C C . VAL A 1 207 ? 2.525 -14.661 -7.774 1.00 97.44 207 VAL A C 1
ATOM 1642 O O . VAL A 1 207 ? 3.334 -13.950 -8.365 1.00 97.44 207 VAL A O 1
ATOM 1645 N N . GLY A 1 208 ? 1.374 -14.158 -7.308 1.00 97.88 208 GLY A N 1
ATOM 1646 C CA . GLY A 1 208 ? 0.915 -12.796 -7.625 1.00 97.88 208 GLY A CA 1
ATOM 1647 C C . GLY A 1 208 ? 1.898 -11.694 -7.210 1.00 97.88 208 GLY A C 1
ATOM 1648 O O . GLY A 1 208 ? 2.171 -10.765 -7.969 1.00 97.88 208 GLY A O 1
ATOM 1649 N N . THR A 1 209 ? 2.550 -11.849 -6.054 1.00 98.06 209 THR A N 1
ATOM 1650 C CA . THR A 1 209 ? 3.631 -10.947 -5.620 1.00 98.06 209 THR A CA 1
ATOM 1651 C C . THR A 1 209 ? 4.801 -10.919 -6.610 1.00 98.06 209 THR A C 1
ATOM 1653 O O . THR A 1 209 ? 5.419 -9.872 -6.798 1.00 98.06 209 THR A O 1
ATOM 1656 N N . GLN A 1 210 ? 5.117 -12.044 -7.262 1.00 98.44 210 GLN A N 1
ATOM 1657 C CA . GLN A 1 210 ? 6.205 -12.115 -8.240 1.00 98.44 210 GLN A CA 1
ATOM 1658 C C . GLN A 1 210 ? 5.815 -11.521 -9.601 1.00 98.44 210 GLN A C 1
ATOM 1660 O O . GLN A 1 210 ? 6.685 -10.926 -10.230 1.00 98.44 210 GLN A O 1
ATOM 1665 N N . ASN A 1 211 ? 4.536 -11.571 -10.008 1.00 98.56 211 ASN A N 1
ATOM 1666 C CA . ASN A 1 211 ? 4.046 -10.802 -11.167 1.00 98.56 211 ASN A CA 1
ATOM 1667 C C . ASN A 1 211 ? 4.376 -9.312 -10.985 1.00 98.56 211 ASN A C 1
ATOM 1669 O O . ASN A 1 211 ? 5.040 -8.695 -11.815 1.00 98.56 211 ASN A O 1
ATOM 1673 N N . ILE A 1 212 ? 3.989 -8.761 -9.831 1.00 98.50 212 ILE A N 1
ATOM 1674 C CA . ILE A 1 212 ? 4.201 -7.346 -9.507 1.00 98.50 212 ILE A CA 1
ATOM 1675 C C . ILE A 1 212 ? 5.698 -7.036 -9.394 1.00 98.50 212 ILE A C 1
ATOM 1677 O O . ILE A 1 212 ? 6.148 -6.014 -9.902 1.00 98.50 212 ILE A O 1
ATOM 1681 N N . ARG A 1 213 ? 6.501 -7.923 -8.783 1.00 98.62 213 ARG A N 1
ATOM 1682 C CA . ARG A 1 213 ? 7.960 -7.731 -8.724 1.00 98.62 213 ARG A CA 1
ATOM 1683 C C . ARG A 1 213 ? 8.612 -7.687 -10.102 1.00 98.62 213 ARG A C 1
ATOM 1685 O O . ARG A 1 213 ? 9.513 -6.875 -10.284 1.00 98.62 213 ARG A O 1
ATOM 1692 N N . ALA A 1 214 ? 8.190 -8.528 -11.047 1.00 98.81 214 ALA A N 1
ATOM 1693 C CA . ALA A 1 214 ? 8.722 -8.497 -12.408 1.00 98.81 214 ALA A CA 1
ATOM 1694 C C . ALA A 1 214 ? 8.443 -7.140 -13.072 1.00 98.81 214 ALA A C 1
ATOM 1696 O O . ALA A 1 214 ? 9.349 -6.540 -13.646 1.00 98.81 214 ALA A O 1
ATOM 1697 N N . MET A 1 215 ? 7.237 -6.593 -12.890 1.00 98.75 215 MET A N 1
ATOM 1698 C CA . MET A 1 215 ? 6.918 -5.248 -13.367 1.00 98.75 215 MET A CA 1
ATOM 1699 C C . MET A 1 215 ? 7.736 -4.154 -12.667 1.00 98.75 215 MET A C 1
ATOM 1701 O O . MET A 1 215 ? 8.195 -3.216 -13.315 1.00 98.75 215 MET A O 1
ATOM 1705 N N . THR A 1 216 ? 7.985 -4.283 -11.360 1.00 98.50 216 THR A N 1
ATOM 1706 C CA . THR A 1 216 ? 8.873 -3.357 -10.641 1.00 98.50 216 THR A CA 1
ATOM 1707 C C . THR A 1 216 ? 10.289 -3.366 -11.200 1.00 98.50 216 THR A C 1
ATOM 1709 O O . THR A 1 216 ? 10.868 -2.297 -11.372 1.00 98.50 216 THR A O 1
ATOM 1712 N N . ILE A 1 217 ? 10.828 -4.544 -11.529 1.00 98.88 217 ILE A N 1
ATOM 1713 C CA . ILE A 1 217 ? 12.136 -4.664 -12.183 1.00 98.88 217 ILE A CA 1
ATOM 1714 C C . ILE A 1 217 ? 12.116 -3.943 -13.534 1.00 98.88 217 ILE A C 1
ATOM 1716 O O . ILE A 1 217 ? 13.022 -3.165 -13.803 1.00 98.88 217 ILE A O 1
ATOM 1720 N N . ILE A 1 218 ? 11.077 -4.135 -14.353 1.00 98.94 218 ILE A N 1
ATOM 1721 C CA . ILE A 1 218 ? 10.936 -3.443 -15.645 1.00 98.94 218 ILE A CA 1
ATOM 1722 C C . ILE A 1 218 ? 10.921 -1.920 -15.451 1.00 98.94 218 ILE A C 1
ATOM 1724 O O . ILE A 1 218 ? 11.699 -1.219 -16.093 1.00 98.94 218 ILE A O 1
ATOM 1728 N N . GLN A 1 219 ? 10.102 -1.396 -14.534 1.00 98.88 219 GLN A N 1
ATOM 1729 C CA . GLN A 1 219 ? 10.032 0.051 -14.293 1.00 98.88 219 GLN A CA 1
ATOM 1730 C C . GLN A 1 219 ? 11.340 0.634 -13.757 1.00 98.88 219 GLN A C 1
ATOM 1732 O O . GLN A 1 219 ? 11.671 1.771 -14.085 1.00 98.88 219 GLN A O 1
ATOM 1737 N N . GLN A 1 220 ? 12.089 -0.123 -12.954 1.00 98.50 220 GLN A N 1
ATOM 1738 C CA . GLN A 1 220 ? 13.416 0.281 -12.493 1.00 98.50 220 GLN A CA 1
ATOM 1739 C C . GLN A 1 220 ? 14.447 0.243 -13.624 1.00 98.50 220 GLN A C 1
ATOM 1741 O O . GLN A 1 220 ? 15.183 1.211 -13.784 1.00 98.50 220 GLN A O 1
ATOM 1746 N N . LEU A 1 221 ? 14.462 -0.817 -14.443 1.00 98.88 221 LEU A N 1
ATOM 1747 C CA . LEU A 1 221 ? 15.341 -0.925 -15.612 1.00 98.88 221 LEU A CA 1
ATOM 1748 C C . LEU A 1 221 ? 15.137 0.240 -16.582 1.00 98.88 221 LEU A C 1
ATOM 1750 O O . LEU A 1 221 ? 16.105 0.757 -17.126 1.00 98.88 221 LEU A O 1
ATOM 1754 N N . LEU A 1 222 ? 13.891 0.663 -16.779 1.00 98.88 222 LEU A N 1
ATOM 1755 C CA . LEU A 1 222 ? 13.544 1.755 -17.686 1.00 98.88 222 LEU A CA 1
ATOM 1756 C C . LEU A 1 222 ? 13.618 3.144 -17.025 1.00 98.88 222 LEU A C 1
ATOM 1758 O O . LEU A 1 222 ? 13.389 4.138 -17.698 1.00 98.88 222 LEU A O 1
ATOM 1762 N N . GLY A 1 223 ? 13.925 3.243 -15.726 1.00 98.50 223 GLY A N 1
ATOM 1763 C CA . GLY A 1 223 ? 13.990 4.526 -15.014 1.00 98.50 223 GLY A CA 1
ATOM 1764 C C . GLY A 1 223 ? 12.647 5.253 -14.869 1.00 98.50 223 GLY A C 1
ATOM 1765 O O . GLY A 1 223 ? 12.603 6.462 -14.669 1.00 98.50 223 GLY A O 1
ATOM 1766 N N . ASN A 1 224 ? 11.532 4.524 -14.939 1.00 98.81 224 ASN A N 1
ATOM 1767 C CA . ASN A 1 224 ? 10.180 5.088 -14.909 1.00 98.81 224 ASN A CA 1
ATOM 1768 C C . ASN A 1 224 ? 9.661 5.377 -13.486 1.00 98.81 224 ASN A C 1
ATOM 1770 O O . ASN A 1 224 ? 8.614 6.010 -13.321 1.00 98.81 224 ASN A O 1
ATOM 1774 N N . MET A 1 225 ? 10.325 4.879 -12.438 1.00 98.44 225 MET A N 1
ATOM 1775 C CA . MET A 1 225 ? 9.884 5.076 -11.051 1.00 98.44 225 MET A CA 1
ATOM 1776 C C . MET A 1 225 ? 10.209 6.494 -10.567 1.00 98.44 225 MET A C 1
ATOM 1778 O O . MET A 1 225 ? 11.336 6.961 -10.702 1.00 98.44 225 MET A O 1
ATOM 1782 N N . GLY A 1 226 ? 9.218 7.163 -9.972 1.00 97.69 226 GLY A N 1
ATOM 1783 C CA . GLY A 1 226 ? 9.343 8.540 -9.484 1.00 97.69 226 GLY A CA 1
ATOM 1784 C C . GLY A 1 226 ? 9.098 9.613 -10.549 1.00 97.69 226 GLY A C 1
ATOM 1785 O O . GLY A 1 226 ? 8.972 10.774 -10.189 1.00 97.69 226 GLY A O 1
ATOM 1786 N N . MET A 1 227 ? 8.979 9.247 -11.828 1.00 98.38 227 MET A N 1
ATOM 1787 C CA . MET A 1 227 ? 8.734 10.170 -12.944 1.00 98.38 227 MET A CA 1
ATOM 1788 C C . MET A 1 227 ? 7.252 10.556 -13.067 1.00 98.38 227 MET A C 1
ATOM 1790 O O . MET A 1 227 ? 6.368 9.732 -12.812 1.00 98.38 227 MET A O 1
ATOM 1794 N N . ALA A 1 228 ? 6.970 11.778 -13.533 1.00 98.44 228 ALA A N 1
ATOM 1795 C CA . ALA A 1 228 ? 5.628 12.173 -13.971 1.00 98.44 228 ALA A CA 1
ATOM 1796 C C . ALA A 1 228 ? 5.235 11.405 -15.245 1.00 98.44 228 ALA A C 1
ATOM 1798 O O . ALA A 1 228 ? 6.001 11.353 -16.205 1.00 98.44 228 ALA A O 1
ATOM 1799 N N . GLY A 1 229 ? 4.051 10.793 -15.254 1.00 98.44 229 GLY A N 1
ATOM 1800 C CA . GLY A 1 229 ? 3.601 9.894 -16.319 1.00 98.44 229 GLY A CA 1
ATOM 1801 C C . GLY A 1 229 ? 4.145 8.470 -16.217 1.00 98.44 229 GLY A C 1
ATOM 1802 O O . GLY A 1 229 ? 3.909 7.673 -17.121 1.00 98.44 229 GLY A O 1
ATOM 1803 N N . GLY A 1 230 ? 4.871 8.146 -15.144 1.00 98.50 230 GLY A N 1
ATOM 1804 C CA . GLY A 1 230 ? 5.537 6.862 -14.961 1.00 98.50 230 GLY A CA 1
ATOM 1805 C C . GLY A 1 230 ? 4.950 5.996 -13.857 1.00 98.50 230 GLY A C 1
ATOM 1806 O O . GLY A 1 230 ? 3.737 5.953 -13.620 1.00 98.50 230 GLY A O 1
ATOM 1807 N N . GLY A 1 231 ? 5.847 5.286 -13.179 1.00 98.38 231 GL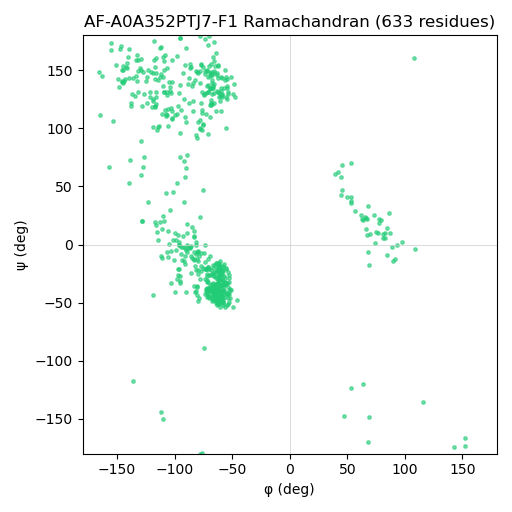Y A N 1
ATOM 1808 C CA . GLY A 1 231 ? 5.553 4.520 -11.980 1.00 98.38 231 GLY A CA 1
ATOM 1809 C C . GLY A 1 231 ? 4.653 3.302 -12.184 1.00 98.38 231 GLY A C 1
ATOM 1810 O O . GLY A 1 231 ? 4.379 2.855 -13.296 1.00 98.38 231 GLY A O 1
ATOM 1811 N N . ILE A 1 232 ? 4.220 2.745 -11.058 1.00 98.62 232 ILE A N 1
ATOM 1812 C CA . ILE A 1 232 ? 3.374 1.557 -10.967 1.00 98.62 232 ILE A CA 1
ATOM 1813 C C . ILE A 1 232 ? 2.032 1.995 -10.390 1.00 98.62 232 ILE A C 1
ATOM 1815 O O . ILE A 1 232 ? 1.862 2.220 -9.178 1.00 98.62 232 ILE A O 1
ATOM 1819 N N . ASN A 1 233 ? 1.046 2.129 -11.268 1.00 98.62 233 ASN A N 1
ATOM 1820 C CA . ASN A 1 233 ? -0.293 2.559 -10.914 1.00 98.62 233 ASN A CA 1
ATOM 1821 C C . ASN A 1 233 ? -1.174 1.364 -10.557 1.00 98.62 233 ASN A C 1
ATOM 1823 O O . ASN A 1 233 ? -2.192 1.117 -11.191 1.00 98.62 233 ASN A O 1
ATOM 1827 N N . ALA A 1 234 ? -0.819 0.695 -9.453 1.00 98.44 234 ALA A N 1
ATOM 1828 C CA . ALA A 1 234 ? -1.659 -0.303 -8.788 1.00 98.44 234 ALA A CA 1
ATOM 1829 C C . ALA A 1 234 ? -3.030 0.307 -8.440 1.00 98.44 234 ALA A C 1
ATOM 1831 O O . ALA A 1 234 ? -3.137 1.066 -7.466 1.00 98.44 234 ALA A O 1
ATOM 1832 N N . MET A 1 235 ? -4.042 0.021 -9.259 1.00 98.25 235 MET A N 1
ATOM 1833 C CA . MET A 1 235 ? -5.384 0.593 -9.212 1.00 98.25 235 MET A CA 1
ATOM 1834 C C . MET A 1 235 ? -6.209 -0.099 -8.132 1.00 98.25 235 MET A C 1
ATOM 1836 O O . MET A 1 235 ? -6.636 -1.244 -8.274 1.00 98.25 235 MET A O 1
ATOM 1840 N N . ARG A 1 236 ? -6.419 0.601 -7.017 1.00 98.38 236 ARG A N 1
ATOM 1841 C CA . ARG A 1 236 ? -7.188 0.092 -5.874 1.00 98.38 236 ARG A CA 1
ATOM 1842 C C . ARG A 1 236 ? -8.660 -0.069 -6.259 1.00 98.38 236 ARG A C 1
ATOM 1844 O O . ARG A 1 236 ? -9.162 0.697 -7.077 1.00 98.38 236 ARG A O 1
ATOM 1851 N N . GLY A 1 237 ? -9.308 -1.084 -5.689 1.00 97.25 237 GLY A N 1
ATOM 1852 C CA . GLY A 1 237 ? -10.700 -1.444 -5.972 1.00 97.25 237 GLY A CA 1
ATOM 1853 C C . GLY A 1 237 ? -11.689 -0.480 -5.324 1.00 97.25 237 GLY A C 1
ATOM 1854 O O . GLY A 1 237 ? -12.090 0.502 -5.940 1.00 97.25 237 GLY A O 1
ATOM 1855 N N . GLU A 1 238 ? -12.084 -0.759 -4.082 1.00 98.38 238 GLU A N 1
ATOM 1856 C CA . GLU A 1 238 ? -13.087 0.057 -3.397 1.00 98.38 238 GLU A CA 1
ATOM 1857 C C . GLU A 1 238 ? -12.634 1.493 -3.113 1.00 98.38 238 GLU A C 1
ATOM 1859 O O . GLU A 1 238 ? -11.444 1.790 -2.984 1.00 98.38 238 GLU A O 1
ATOM 1864 N N . ALA A 1 239 ? -13.621 2.375 -2.931 1.00 97.81 239 ALA A N 1
ATOM 1865 C CA . ALA A 1 239 ? -13.433 3.808 -2.729 1.00 97.81 239 ALA A CA 1
ATOM 1866 C C . ALA A 1 239 ? -12.457 4.157 -1.592 1.00 97.81 239 ALA A C 1
ATOM 1868 O O . ALA A 1 239 ? -11.765 5.170 -1.690 1.00 97.81 239 ALA A O 1
ATOM 1869 N N . ASN A 1 240 ? -12.398 3.330 -0.540 1.00 98.62 240 ASN A N 1
ATOM 1870 C CA . ASN A 1 240 ? -11.529 3.536 0.617 1.00 98.62 240 ASN A CA 1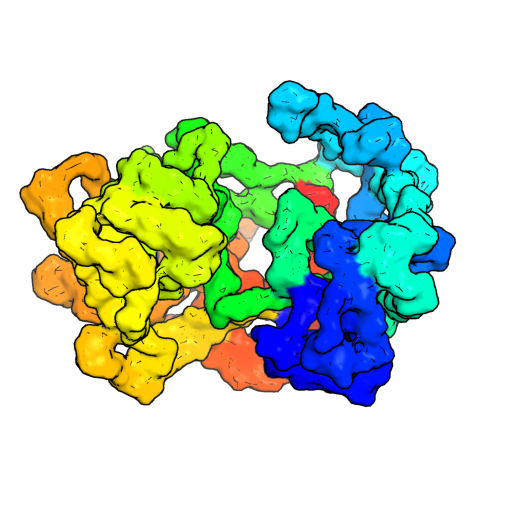
ATOM 1871 C C . ASN A 1 240 ? -10.670 2.312 0.977 1.00 98.62 240 ASN A C 1
ATOM 1873 O O . ASN A 1 240 ? -10.188 2.239 2.103 1.00 98.62 240 ASN A O 1
ATOM 1877 N N . VAL A 1 241 ? -10.440 1.355 0.062 1.00 98.69 241 VAL A N 1
ATOM 1878 C CA . VAL A 1 241 ? -9.589 0.186 0.390 1.00 98.69 241 VAL A CA 1
ATOM 1879 C C . VAL A 1 241 ? -8.149 0.598 0.715 1.00 98.69 241 VAL A C 1
ATOM 1881 O O . VAL A 1 241 ? -7.464 -0.064 1.491 1.00 98.69 241 VAL A O 1
ATOM 1884 N N . GLN A 1 242 ? -7.686 1.725 0.157 1.00 98.75 242 GLN A N 1
ATOM 1885 C CA . GLN A 1 242 ? -6.417 2.317 0.572 1.00 98.75 242 GLN A CA 1
ATOM 1886 C C . GLN A 1 242 ? -6.484 2.740 2.042 1.00 98.75 242 GLN A C 1
ATOM 1888 O O . GLN A 1 242 ? -5.642 2.303 2.815 1.00 98.75 242 GLN A O 1
ATOM 1893 N N . GLY A 1 243 ? -7.498 3.520 2.431 1.00 98.62 243 GLY A N 1
ATOM 1894 C CA . GLY A 1 243 ? -7.675 3.967 3.810 1.00 98.62 243 GLY A CA 1
ATOM 1895 C C . GLY A 1 243 ? -7.853 2.811 4.791 1.00 98.62 243 GLY A C 1
ATOM 1896 O O . GLY A 1 243 ? -7.137 2.753 5.779 1.00 98.62 243 GLY A O 1
ATOM 1897 N N . SER A 1 244 ? -8.726 1.839 4.517 1.00 98.69 244 SER A N 1
ATOM 1898 C CA . SER A 1 244 ? -8.909 0.681 5.410 1.00 98.69 244 SER A CA 1
ATOM 1899 C C . SER A 1 244 ? -7.618 -0.122 5.614 1.00 98.69 244 SER A C 1
ATOM 1901 O O . SER A 1 244 ? -7.354 -0.591 6.720 1.00 98.69 244 SER A O 1
ATOM 1903 N N . THR A 1 245 ? -6.780 -0.225 4.576 1.00 98.81 245 THR A N 1
ATOM 1904 C CA . THR A 1 245 ? -5.439 -0.816 4.684 1.00 98.81 245 THR A CA 1
ATOM 1905 C C . THR A 1 245 ? -4.507 0.072 5.511 1.00 98.81 245 THR A C 1
ATOM 1907 O O . THR A 1 245 ? -3.788 -0.435 6.367 1.00 98.81 245 THR A O 1
ATOM 1910 N N . ASP A 1 246 ? -4.543 1.394 5.307 1.00 98.81 246 ASP A N 1
ATOM 1911 C CA . ASP A 1 246 ? -3.759 2.364 6.083 1.00 98.81 246 ASP A CA 1
ATOM 1912 C C . ASP A 1 246 ? -4.069 2.279 7.586 1.00 98.81 246 ASP A C 1
ATOM 1914 O O . ASP A 1 246 ? -3.170 2.483 8.401 1.00 98.81 246 ASP A O 1
ATOM 1918 N N . TYR A 1 247 ? -5.319 1.971 7.949 1.00 98.44 247 TYR A N 1
ATOM 1919 C CA . TYR A 1 247 ? -5.790 1.783 9.328 1.00 98.44 247 TYR A CA 1
ATOM 1920 C C . TYR A 1 247 ? -5.669 0.339 9.840 1.00 98.44 247 TYR A C 1
ATOM 1922 O O . TYR A 1 247 ? -6.176 0.032 10.913 1.00 98.44 247 TYR A O 1
ATOM 1930 N N . GLY A 1 248 ? -4.992 -0.552 9.112 1.00 98.19 248 GLY A N 1
ATOM 1931 C CA . GLY A 1 248 ? -4.683 -1.888 9.616 1.00 98.19 248 GLY A CA 1
ATOM 1932 C C . GLY A 1 248 ? -5.899 -2.799 9.796 1.00 98.19 248 GLY A C 1
ATOM 1933 O O . GLY A 1 248 ? -5.896 -3.650 10.678 1.00 98.19 248 GLY A O 1
ATOM 1934 N N . LEU A 1 249 ? -6.938 -2.684 8.956 1.00 98.38 249 LEU A N 1
ATOM 1935 C CA . LEU A 1 249 ? -8.058 -3.644 8.944 1.00 98.38 249 LEU A CA 1
ATOM 1936 C C . LEU A 1 249 ? -7.665 -4.981 8.277 1.00 98.38 249 LEU A C 1
ATOM 1938 O O . LEU A 1 249 ? -8.365 -5.509 7.414 1.00 98.38 249 LEU A O 1
ATOM 1942 N N . LEU A 1 250 ? -6.499 -5.510 8.658 1.00 98.19 250 LEU A N 1
ATOM 1943 C CA . LEU A 1 250 ? -5.882 -6.751 8.202 1.00 98.19 250 LEU A CA 1
ATOM 1944 C C . LEU A 1 250 ? -5.119 -7.377 9.374 1.00 98.19 250 LEU A C 1
ATOM 1946 O O . LEU A 1 250 ? -4.416 -6.687 10.099 1.00 98.19 250 LEU A O 1
ATOM 1950 N N . PHE A 1 251 ? -5.165 -8.704 9.508 1.00 97.56 251 PHE A N 1
ATOM 1951 C CA . PHE A 1 251 ? -4.648 -9.395 10.700 1.00 97.56 251 PHE A CA 1
ATOM 1952 C C . PHE A 1 251 ? -3.160 -9.148 11.034 1.00 97.56 251 PHE A C 1
ATOM 1954 O O . PHE A 1 251 ? -2.747 -9.358 12.170 1.00 97.56 251 PHE A O 1
ATOM 1961 N N . HIS A 1 252 ? -2.340 -8.751 10.057 1.00 97.81 252 HIS A N 1
ATOM 1962 C CA . HIS A 1 252 ? -0.879 -8.678 10.180 1.00 97.81 252 HIS A CA 1
ATOM 1963 C C . HIS A 1 252 ? -0.328 -7.252 10.327 1.00 97.81 252 HIS A C 1
ATOM 1965 O O . HIS A 1 252 ? 0.893 -7.096 10.414 1.00 97.81 252 HIS A O 1
ATOM 1971 N N . ILE A 1 253 ? -1.184 -6.225 10.339 1.00 98.44 253 ILE A N 1
ATOM 1972 C CA . ILE A 1 253 ? -0.770 -4.827 10.492 1.00 98.44 253 ILE A CA 1
ATOM 1973 C C . ILE A 1 253 ? -1.713 -4.029 11.402 1.00 98.44 253 ILE A C 1
ATOM 1975 O O . ILE A 1 253 ? -2.926 -4.172 11.346 1.00 98.44 253 ILE A O 1
ATOM 1979 N N . LEU A 1 254 ? -1.126 -3.123 12.175 1.00 98.69 254 LEU A N 1
ATOM 1980 C CA . LEU A 1 254 ? -1.746 -2.009 12.890 1.00 98.69 254 LEU A CA 1
ATOM 1981 C C . LEU A 1 254 ? -1.760 -0.743 12.000 1.00 98.69 254 LEU A C 1
ATOM 1983 O O . LEU A 1 254 ? -1.072 -0.713 10.966 1.00 98.69 254 LEU A O 1
ATOM 1987 N N . PRO A 1 255 ? -2.479 0.331 12.392 1.00 98.75 255 PRO A N 1
ATOM 1988 C CA . PRO A 1 255 ? -2.453 1.605 11.681 1.00 98.75 255 PRO A CA 1
ATOM 1989 C C . PRO A 1 255 ? -1.042 2.106 11.358 1.00 98.75 255 PRO A C 1
ATOM 1991 O O . PRO A 1 255 ? -0.100 2.012 12.154 1.00 98.75 255 PRO A O 1
ATOM 1994 N N . GLY A 1 256 ? -0.894 2.633 10.145 1.00 98.50 256 GLY A N 1
ATOM 1995 C CA . GLY A 1 256 ? 0.377 3.127 9.629 1.00 98.50 256 GLY A CA 1
ATOM 1996 C C . GLY A 1 256 ? 1.369 2.024 9.270 1.00 98.50 256 GLY A C 1
ATOM 1997 O O . GLY A 1 256 ? 2.574 2.269 9.265 1.00 98.50 256 GLY A O 1
ATOM 1998 N N . TYR A 1 257 ? 0.882 0.822 8.945 1.00 98.69 257 TYR A N 1
ATOM 1999 C CA . TYR A 1 257 ? 1.699 -0.313 8.495 1.00 98.69 257 TYR A CA 1
ATOM 2000 C C . TYR A 1 257 ? 2.726 -0.799 9.534 1.00 98.69 257 TYR A C 1
ATOM 2002 O O . TYR A 1 257 ? 3.754 -1.387 9.190 1.00 98.69 257 TYR A O 1
ATOM 2010 N N . ASN A 1 258 ? 2.450 -0.564 10.816 1.00 98.56 258 ASN A N 1
ATOM 2011 C CA . ASN A 1 258 ? 3.172 -1.195 11.915 1.00 98.56 258 ASN A CA 1
ATOM 2012 C C . ASN A 1 258 ? 2.774 -2.684 11.972 1.00 98.56 258 ASN A C 1
ATOM 2014 O O . ASN A 1 258 ? 1.583 -2.960 11.903 1.00 98.56 258 ASN A O 1
ATOM 2018 N N . PRO A 1 259 ? 3.693 -3.660 12.059 1.00 98.25 259 PRO A N 1
ATOM 2019 C CA . PRO A 1 259 ? 3.303 -5.071 12.135 1.00 98.25 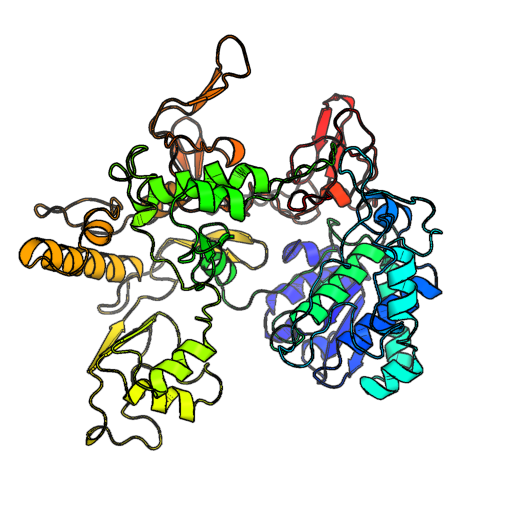259 PRO A CA 1
ATOM 2020 C C . PRO A 1 259 ? 2.423 -5.386 13.355 1.00 98.25 259 PRO A C 1
ATOM 2022 O O . PRO A 1 259 ? 2.657 -4.859 14.438 1.00 98.25 259 PRO A O 1
ATOM 2025 N N . THR A 1 260 ? 1.448 -6.287 13.218 1.00 98.19 260 THR A N 1
ATOM 2026 C CA . THR A 1 260 ? 0.750 -6.846 14.391 1.00 98.19 260 THR A CA 1
ATOM 2027 C C . THR A 1 260 ? 1.761 -7.604 15.260 1.00 98.19 260 THR A C 1
ATOM 2029 O O . THR A 1 260 ? 2.527 -8.414 14.722 1.00 98.19 260 THR A O 1
ATOM 2032 N N . PRO A 1 261 ? 1.802 -7.379 16.587 1.00 97.94 261 PRO A N 1
ATOM 2033 C CA . PRO A 1 261 ? 2.701 -8.119 17.459 1.00 97.94 261 PRO A CA 1
ATOM 2034 C C . PRO A 1 261 ? 2.321 -9.603 17.508 1.00 97.94 261 PRO A C 1
ATOM 2036 O O . PRO A 1 261 ? 1.151 -9.974 17.419 1.00 97.94 261 PRO A O 1
ATOM 2039 N N . ASN A 1 262 ? 3.323 -10.463 17.670 1.00 97.69 262 ASN A N 1
ATOM 2040 C CA . ASN A 1 262 ? 3.107 -11.885 17.914 1.00 97.69 262 ASN A CA 1
ATOM 2041 C C . ASN A 1 262 ? 3.535 -12.261 19.340 1.00 97.69 262 ASN A C 1
ATOM 2043 O O . ASN A 1 262 ? 4.164 -11.462 20.035 1.00 97.69 262 ASN A O 1
ATOM 2047 N N . ALA A 1 263 ? 3.203 -13.478 19.766 1.00 97.31 263 ALA A N 1
ATOM 2048 C CA . ALA A 1 263 ? 3.427 -13.957 21.126 1.00 97.31 263 ALA A CA 1
ATOM 2049 C C . ALA A 1 263 ? 4.906 -13.954 21.573 1.00 97.31 263 ALA A C 1
ATOM 2051 O O . ALA A 1 263 ? 5.164 -13.903 22.771 1.00 97.31 263 ALA A O 1
ATOM 2052 N N . SER A 1 264 ? 5.885 -13.959 20.653 1.00 97.38 264 SER A N 1
ATOM 2053 C CA . SER A 1 264 ? 7.307 -13.867 21.025 1.00 97.38 264 SER A CA 1
ATOM 2054 C C . SER A 1 264 ? 7.775 -12.437 21.317 1.00 97.38 264 SER A C 1
ATOM 2056 O O . SER A 1 264 ? 8.885 -12.247 21.804 1.00 97.38 264 SER A O 1
ATOM 2058 N N . LEU A 1 265 ? 6.977 -11.420 20.978 1.00 97.94 265 LEU A N 1
ATOM 2059 C CA . LEU A 1 265 ? 7.297 -10.006 21.192 1.00 97.94 265 LEU A CA 1
ATOM 2060 C C . LEU A 1 265 ? 6.671 -9.551 22.510 1.00 97.94 265 LEU A C 1
ATOM 2062 O O . LEU A 1 265 ? 5.623 -8.903 22.530 1.00 97.94 265 LEU A O 1
ATOM 2066 N N . VAL A 1 266 ? 7.297 -9.965 23.612 1.00 96.56 266 VAL A N 1
ATOM 2067 C CA . VAL A 1 266 ? 6.735 -9.903 24.972 1.00 96.56 266 VAL A CA 1
ATOM 2068 C C . VAL A 1 266 ? 6.568 -8.484 25.523 1.00 96.56 266 VAL A C 1
ATOM 2070 O O . VAL A 1 266 ? 5.745 -8.272 26.406 1.00 96.56 266 VAL A O 1
ATOM 2073 N N . ASN A 1 267 ? 7.307 -7.508 24.994 1.00 98.12 267 ASN A N 1
ATOM 2074 C CA . ASN A 1 267 ? 7.278 -6.111 25.436 1.00 98.12 267 ASN A CA 1
ATOM 2075 C C . ASN A 1 267 ? 7.521 -5.144 24.263 1.00 98.12 267 ASN A C 1
ATOM 2077 O O . ASN A 1 267 ? 7.872 -5.570 23.156 1.00 98.12 267 ASN A O 1
ATOM 2081 N N . LEU A 1 268 ? 7.341 -3.840 24.489 1.00 98.56 268 LEU A N 1
ATOM 2082 C CA . LEU A 1 268 ? 7.442 -2.853 23.408 1.00 98.56 268 LEU A CA 1
ATOM 2083 C C . LEU A 1 268 ? 8.870 -2.754 22.842 1.00 98.56 268 LEU A C 1
ATOM 2085 O O . LEU A 1 268 ? 9.052 -2.583 21.635 1.00 98.56 268 LEU A O 1
ATOM 2089 N N . ALA A 1 269 ? 9.888 -2.911 23.691 1.00 98.38 269 ALA A N 1
ATOM 2090 C CA . ALA A 1 269 ? 11.290 -2.863 23.283 1.00 98.38 269 ALA A CA 1
ATOM 2091 C C . ALA A 1 269 ? 11.640 -3.978 22.280 1.00 98.38 269 ALA A C 1
ATOM 2093 O O . ALA A 1 269 ? 12.147 -3.692 21.195 1.00 98.38 269 ALA A O 1
ATOM 2094 N N . THR A 1 270 ? 11.288 -5.229 22.592 1.00 98.19 270 THR A N 1
ATOM 2095 C CA . THR A 1 270 ? 11.505 -6.386 21.701 1.00 98.19 270 THR A CA 1
ATOM 2096 C C . THR A 1 270 ? 10.723 -6.258 20.393 1.00 98.19 270 THR A C 1
ATOM 2098 O O . THR A 1 270 ? 11.228 -6.614 19.326 1.00 98.19 270 THR A O 1
ATOM 2101 N N . TYR A 1 271 ? 9.512 -5.688 20.437 1.00 98.69 271 TYR A N 1
ATOM 2102 C CA . TYR A 1 271 ? 8.749 -5.359 19.235 1.00 98.69 271 TYR A CA 1
ATOM 2103 C C . TYR A 1 271 ? 9.485 -4.354 18.345 1.00 98.69 271 TYR A C 1
ATOM 2105 O O . TYR A 1 271 ? 9.591 -4.569 17.133 1.00 98.69 271 TYR A O 1
ATOM 2113 N N . ILE A 1 272 ? 9.984 -3.261 18.928 1.00 98.56 272 ILE A N 1
ATOM 2114 C CA . ILE A 1 272 ? 10.706 -2.215 18.199 1.00 98.56 272 ILE A CA 1
ATOM 2115 C C . ILE A 1 272 ? 11.973 -2.799 17.581 1.00 98.56 272 ILE A C 1
ATOM 2117 O O . ILE A 1 272 ? 12.175 -2.631 16.381 1.00 98.56 272 ILE A O 1
ATOM 2121 N N . GLU A 1 273 ? 12.786 -3.507 18.361 1.00 98.06 273 GLU A N 1
ATOM 2122 C CA . GLU A 1 273 ? 14.038 -4.110 17.901 1.00 98.06 273 GLU A CA 1
ATOM 2123 C C . GLU A 1 273 ? 13.806 -5.068 16.729 1.00 98.06 273 GLU A C 1
ATOM 2125 O O . GLU A 1 273 ? 14.426 -4.929 15.676 1.00 98.06 273 GLU A O 1
ATOM 2130 N N . LYS A 1 274 ? 12.853 -6.000 16.867 1.00 97.56 274 LYS A N 1
ATOM 2131 C CA . LYS A 1 274 ? 12.585 -7.008 15.834 1.00 97.56 274 LYS A CA 1
ATOM 2132 C C . LYS A 1 274 ? 12.142 -6.393 14.514 1.00 97.56 274 LYS A C 1
ATOM 2134 O O . LYS A 1 274 ? 12.460 -6.909 13.442 1.00 97.56 274 LYS A O 1
ATOM 2139 N N . ASN A 1 275 ? 11.318 -5.358 14.600 1.00 97.50 275 ASN A N 1
ATOM 2140 C CA . ASN A 1 275 ? 10.597 -4.849 13.451 1.00 97.50 275 ASN A CA 1
ATOM 2141 C C . ASN A 1 275 ? 11.317 -3.649 12.809 1.00 97.50 275 ASN A C 1
ATOM 2143 O O . ASN A 1 275 ? 11.092 -3.379 11.629 1.00 97.50 275 ASN A O 1
ATOM 2147 N N . THR A 1 276 ? 12.191 -2.937 13.519 1.00 98.06 276 THR A N 1
ATOM 2148 C CA . THR A 1 276 ? 12.853 -1.735 12.996 1.00 98.06 276 THR A CA 1
ATOM 2149 C C . THR A 1 276 ? 14.091 -2.099 12.175 1.00 98.06 276 THR A C 1
ATOM 2151 O O . THR A 1 276 ? 15.059 -2.612 12.730 1.00 98.06 276 THR A O 1
ATOM 2154 N N . PRO A 1 277 ? 14.113 -1.826 10.859 1.00 95.75 277 PRO A N 1
ATOM 2155 C CA . PRO A 1 277 ? 15.309 -2.050 10.065 1.00 95.75 277 PRO A CA 1
ATOM 2156 C C . PRO A 1 277 ? 16.422 -1.069 10.449 1.00 95.75 277 PRO A C 1
ATOM 2158 O O . PRO A 1 277 ? 16.168 0.101 10.746 1.00 95.75 277 PRO A O 1
ATOM 2161 N N . THR A 1 278 ? 17.668 -1.523 10.359 1.00 95.38 278 THR A N 1
ATOM 2162 C CA . THR A 1 278 ? 18.875 -0.707 10.540 1.00 95.38 278 THR A CA 1
ATOM 2163 C C . THR A 1 278 ? 19.675 -0.657 9.242 1.00 95.38 278 THR A C 1
ATOM 2165 O O . THR A 1 278 ? 19.483 -1.479 8.348 1.00 95.38 278 THR A O 1
ATOM 2168 N N . THR A 1 279 ? 20.557 0.333 9.113 1.00 95.12 279 THR A 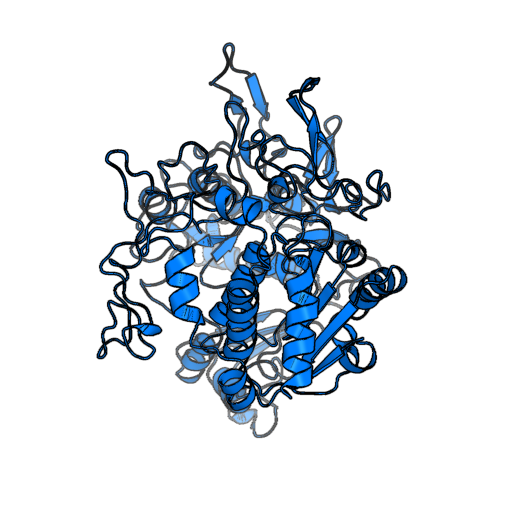N 1
ATOM 2169 C CA . THR A 1 279 ? 21.453 0.443 7.961 1.00 95.12 279 THR A CA 1
ATOM 2170 C C . THR A 1 279 ? 22.804 1.016 8.367 1.00 95.12 279 THR A C 1
ATOM 2172 O O . THR A 1 279 ? 22.894 1.792 9.322 1.00 95.12 279 THR A O 1
ATOM 2175 N N . LYS A 1 280 ? 23.846 0.615 7.635 1.00 95.44 280 LYS A N 1
ATOM 2176 C CA . LYS A 1 280 ? 25.187 1.210 7.667 1.00 95.44 280 LYS A CA 1
ATOM 2177 C C . LYS A 1 280 ? 25.486 2.044 6.418 1.00 95.44 280 LYS A C 1
ATOM 2179 O O . LYS A 1 280 ? 26.509 2.711 6.396 1.00 95.44 280 LYS A O 1
ATOM 2184 N N . GLU A 1 281 ? 24.597 2.043 5.420 1.00 94.56 281 GLU A N 1
ATOM 2185 C CA . GLU A 1 281 ? 24.725 2.834 4.191 1.00 94.56 281 GLU A CA 1
ATOM 2186 C C . GLU A 1 281 ? 24.548 4.334 4.508 1.00 94.56 281 GLU A C 1
ATOM 2188 O O . GLU A 1 281 ? 23.429 4.753 4.829 1.00 94.56 281 GLU A O 1
ATOM 2193 N N . PRO A 1 282 ? 25.607 5.167 4.433 1.00 93.06 282 PRO A N 1
ATOM 2194 C CA . PRO A 1 282 ? 25.550 6.562 4.877 1.00 93.06 282 PRO A CA 1
ATOM 2195 C C . PRO A 1 282 ? 24.537 7.420 4.109 1.00 93.06 282 PRO A C 1
ATOM 2197 O O . PRO A 1 282 ? 23.966 8.371 4.664 1.00 93.06 282 PRO A O 1
ATOM 2200 N N . GLN A 1 283 ? 24.291 7.097 2.836 1.00 95.12 283 GL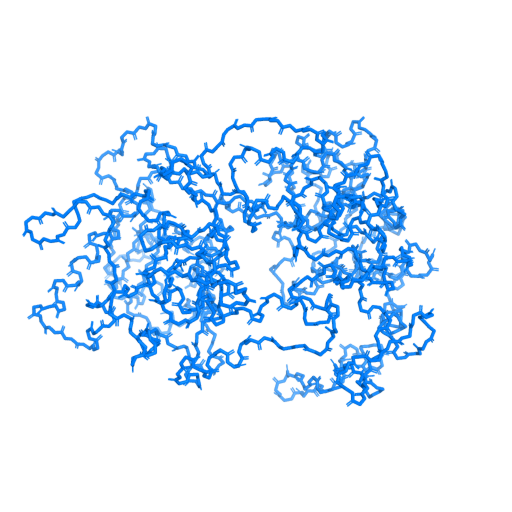N A N 1
ATOM 2201 C CA . GLN A 1 283 ? 23.328 7.823 2.007 1.00 95.12 283 GLN A CA 1
ATOM 2202 C C . GLN A 1 283 ? 21.893 7.303 2.157 1.00 95.12 283 GLN A C 1
ATOM 2204 O O . GLN A 1 283 ? 20.953 7.957 1.700 1.00 95.12 283 GLN A O 1
ATOM 2209 N N . SER A 1 284 ? 21.684 6.172 2.830 1.00 95.94 284 SER A N 1
ATOM 2210 C CA . SER A 1 284 ? 20.345 5.651 3.073 1.00 95.94 284 SER A CA 1
ATOM 2211 C C . SER A 1 284 ? 19.616 6.501 4.107 1.00 95.94 284 SER A C 1
ATOM 2213 O O . SER A 1 284 ? 20.164 6.918 5.131 1.00 95.94 284 SER A O 1
ATOM 2215 N N . VAL A 1 285 ? 18.347 6.784 3.822 1.00 96.31 285 VAL A N 1
ATOM 2216 C CA . VAL A 1 285 ? 17.465 7.463 4.773 1.00 96.31 285 VAL A CA 1
ATOM 2217 C C . VAL A 1 285 ? 16.913 6.471 5.794 1.00 96.31 285 VAL A C 1
ATOM 2219 O O . VAL A 1 285 ? 16.749 6.838 6.954 1.00 96.31 285 VAL A O 1
ATOM 2222 N N . ASN A 1 286 ? 16.616 5.235 5.367 1.00 96.81 286 ASN A N 1
ATOM 2223 C CA . ASN A 1 286 ? 15.994 4.190 6.181 1.00 96.81 286 ASN A CA 1
ATOM 2224 C C . ASN A 1 286 ? 14.892 4.745 7.108 1.00 96.81 286 ASN A C 1
ATOM 2226 O O . ASN A 1 286 ? 14.985 4.688 8.336 1.00 96.81 286 ASN A O 1
ATOM 2230 N N . TRP A 1 287 ? 13.851 5.341 6.521 1.00 97.31 287 TRP A N 1
ATOM 2231 C CA . TRP A 1 287 ? 12.849 6.122 7.253 1.00 97.31 287 TRP A CA 1
ATOM 2232 C C . TRP A 1 287 ? 12.132 5.307 8.340 1.00 97.31 287 TRP A C 1
ATOM 2234 O O . TRP A 1 287 ? 11.771 5.837 9.393 1.00 97.31 287 TRP A O 1
ATOM 2244 N N . TRP A 1 288 ? 12.000 3.995 8.124 1.00 97.88 288 TRP A N 1
ATOM 2245 C CA . TRP A 1 288 ? 11.451 3.051 9.096 1.00 97.88 288 TRP A CA 1
ATOM 2246 C C . TRP A 1 288 ? 12.233 2.957 10.410 1.00 97.88 288 TRP A C 1
ATOM 2248 O O . TRP A 1 288 ? 11.666 2.463 11.382 1.00 97.88 288 TRP A O 1
ATOM 2258 N N . SER A 1 289 ? 13.459 3.482 10.486 1.00 97.19 289 SER A N 1
ATOM 2259 C CA . SER A 1 289 ? 14.197 3.665 11.746 1.00 97.19 289 SER A CA 1
ATOM 2260 C C . SER A 1 289 ? 13.430 4.488 12.793 1.00 97.19 289 SER A C 1
ATOM 2262 O O . SER A 1 289 ? 13.690 4.364 13.984 1.00 97.19 289 SER A O 1
ATOM 2264 N N . ASN A 1 290 ? 12.434 5.277 12.374 1.00 98.00 290 ASN A N 1
ATOM 2265 C CA . ASN A 1 290 ? 11.559 6.056 13.256 1.00 98.00 290 ASN A CA 1
ATOM 2266 C C . ASN A 1 290 ? 10.373 5.258 13.837 1.00 98.00 290 ASN A C 1
ATOM 2268 O O . ASN A 1 290 ? 9.497 5.852 14.465 1.00 98.00 290 ASN A O 1
ATOM 2272 N N . ARG A 1 291 ? 10.293 3.935 13.626 1.00 98.31 291 ARG A N 1
ATOM 2273 C CA . ARG A 1 291 ? 9.127 3.127 14.029 1.00 98.31 291 ARG A CA 1
ATOM 2274 C C . ARG A 1 291 ? 8.784 3.232 15.509 1.00 98.31 291 ARG A C 1
ATOM 2276 O O . ARG A 1 291 ? 7.604 3.216 15.840 1.00 98.31 291 ARG A O 1
ATOM 2283 N N . ASN A 1 292 ? 9.787 3.358 16.375 1.00 98.56 292 ASN A N 1
ATOM 2284 C CA . ASN A 1 292 ? 9.591 3.540 17.813 1.00 98.56 292 ASN A CA 1
ATOM 2285 C C . ASN A 1 292 ? 8.665 4.724 18.133 1.00 98.56 292 ASN A C 1
ATOM 2287 O O . ASN A 1 292 ? 7.759 4.582 18.945 1.00 98.56 292 ASN A O 1
ATOM 2291 N N . LYS A 1 293 ? 8.823 5.856 17.439 1.00 98.75 293 LYS A N 1
ATOM 2292 C CA . LYS A 1 293 ? 7.939 7.020 17.574 1.00 98.75 293 LYS A CA 1
ATOM 2293 C C . LYS A 1 293 ? 6.511 6.654 17.185 1.00 98.75 293 LYS A C 1
ATOM 2295 O O . LYS A 1 293 ? 5.573 6.956 17.904 1.00 98.75 293 LYS A O 1
ATOM 2300 N N . TYR A 1 294 ? 6.347 5.957 16.065 1.00 98.81 294 TYR A N 1
ATOM 2301 C CA . TYR A 1 294 ? 5.030 5.673 15.495 1.00 98.81 294 TYR A CA 1
ATOM 2302 C C . TYR A 1 294 ? 4.218 4.702 16.343 1.00 98.81 294 TYR A C 1
ATOM 2304 O O . TYR A 1 294 ? 3.041 4.956 16.583 1.00 98.81 294 TYR A O 1
ATOM 2312 N N . ILE A 1 295 ? 4.831 3.610 16.810 1.00 98.81 295 ILE A N 1
ATOM 2313 C CA . ILE A 1 295 ? 4.128 2.646 17.660 1.00 98.81 295 ILE A CA 1
ATOM 2314 C C . ILE A 1 295 ? 3.791 3.250 19.027 1.00 98.81 295 ILE A C 1
ATOM 2316 O O . ILE A 1 295 ? 2.674 3.061 19.499 1.00 98.81 295 ILE A O 1
ATOM 2320 N N . THR A 1 296 ? 4.694 4.036 19.626 1.00 98.81 296 THR A N 1
ATOM 2321 C CA . THR A 1 296 ? 4.414 4.711 20.899 1.00 98.81 296 THR A CA 1
ATOM 2322 C C . THR A 1 296 ? 3.291 5.734 20.745 1.00 98.81 296 THR A C 1
ATOM 2324 O O . THR A 1 296 ? 2.334 5.701 21.513 1.00 98.81 296 THR A O 1
ATOM 2327 N N . SER A 1 297 ? 3.340 6.605 19.731 1.00 98.81 297 SER A N 1
ATOM 2328 C CA . SER A 1 297 ? 2.272 7.584 19.492 1.00 98.81 297 SER A CA 1
ATOM 2329 C C . SER A 1 297 ? 0.924 6.926 19.179 1.00 98.81 297 SER A C 1
ATOM 2331 O O . SER A 1 297 ? -0.112 7.447 19.594 1.00 98.81 297 SER A O 1
ATOM 2333 N N . TYR A 1 298 ? 0.922 5.779 18.491 1.00 98.88 298 TYR A N 1
ATOM 2334 C CA . TYR A 1 298 ? -0.286 4.985 18.262 1.00 98.88 298 TYR A CA 1
ATOM 2335 C C . TYR A 1 298 ? -0.867 4.453 19.573 1.00 98.88 298 TYR A C 1
ATOM 2337 O O . TYR A 1 298 ? -2.038 4.679 19.857 1.00 98.88 298 TYR A O 1
ATOM 2345 N N . LEU A 1 299 ? -0.047 3.828 20.418 1.00 98.81 299 LEU A N 1
ATOM 2346 C CA . LEU A 1 299 ? -0.467 3.344 21.735 1.00 98.81 299 LEU A CA 1
ATOM 2347 C C . LEU A 1 299 ? -1.011 4.475 22.628 1.00 98.81 299 LEU A C 1
ATOM 2349 O O . LEU A 1 299 ? -2.044 4.315 23.278 1.00 98.81 299 LEU A O 1
ATOM 2353 N N . LYS A 1 300 ? -0.374 5.654 22.591 1.00 98.69 300 LYS A N 1
ATOM 2354 C CA . LYS A 1 300 ? -0.867 6.872 23.253 1.00 98.69 300 LYS A CA 1
ATOM 2355 C C . LYS A 1 300 ? -2.213 7.353 22.706 1.00 98.69 300 LYS A C 1
ATOM 2357 O O . LYS A 1 300 ? -2.983 7.914 23.475 1.00 98.69 300 LYS A O 1
ATOM 2362 N N . ALA A 1 301 ? -2.501 7.165 21.417 1.00 98.38 301 ALA A N 1
ATOM 2363 C CA . ALA A 1 301 ? -3.817 7.474 20.853 1.00 98.38 301 ALA A CA 1
ATOM 2364 C C . ALA A 1 301 ? -4.874 6.455 21.313 1.00 98.38 301 ALA A C 1
ATOM 2366 O O . ALA A 1 301 ? -5.932 6.855 21.783 1.00 98.38 301 ALA A O 1
ATOM 2367 N N . VAL A 1 302 ? -4.551 5.156 21.276 1.00 98.19 302 VAL A N 1
ATOM 2368 C CA . VAL A 1 302 ? -5.474 4.066 21.643 1.00 98.19 302 VAL A CA 1
ATOM 2369 C C . VAL A 1 302 ? -5.862 4.094 23.123 1.00 98.19 302 VAL A C 1
ATOM 2371 O O . VAL A 1 302 ? -7.024 3.898 23.449 1.00 98.19 302 VAL A O 1
ATOM 2374 N N . TYR A 1 303 ? -4.919 4.326 24.037 1.00 98.44 303 TYR A N 1
ATOM 2375 C CA . TYR A 1 303 ? -5.194 4.227 25.480 1.00 98.44 303 TYR A CA 1
ATOM 2376 C C . TYR A 1 303 ? -5.078 5.561 26.228 1.00 98.44 303 TYR A C 1
ATOM 2378 O O . TYR A 1 303 ? -5.193 5.609 27.453 1.00 98.44 303 TYR A O 1
ATOM 2386 N N . GLY A 1 304 ? -4.831 6.666 25.519 1.00 96.31 304 GLY A N 1
ATOM 2387 C CA . GLY A 1 304 ? -4.804 8.010 26.093 1.00 96.31 304 GLY A CA 1
ATOM 2388 C C . GLY A 1 304 ? -3.865 8.143 27.298 1.00 96.31 304 GLY A C 1
ATOM 2389 O O . GLY A 1 304 ? -2.658 7.885 27.227 1.00 96.31 304 GLY A O 1
ATOM 2390 N N . THR A 1 305 ? -4.423 8.579 28.427 1.00 96.06 305 THR A N 1
ATOM 2391 C CA . THR A 1 305 ? -3.695 8.755 29.692 1.00 96.06 305 THR A CA 1
ATOM 2392 C C . THR A 1 305 ? -3.335 7.436 30.376 1.00 96.06 305 THR A C 1
ATOM 2394 O O . THR A 1 305 ? -2.382 7.425 31.148 1.00 96.06 305 THR A O 1
ATOM 2397 N N . ALA A 1 306 ? -4.023 6.330 30.068 1.00 98.06 306 ALA A N 1
ATOM 2398 C CA . ALA A 1 306 ? -3.732 5.012 30.638 1.00 98.06 306 ALA A CA 1
ATOM 2399 C C . ALA A 1 306 ? -2.470 4.364 30.035 1.00 98.06 306 ALA A C 1
ATOM 2401 O O . ALA A 1 306 ? -1.867 3.489 30.653 1.00 98.06 306 ALA A O 1
ATOM 2402 N N . ALA A 1 307 ? -2.035 4.801 28.849 1.00 98.06 307 ALA A N 1
ATOM 2403 C CA . ALA A 1 307 ? -0.737 4.436 28.288 1.00 98.06 307 ALA A CA 1
ATOM 2404 C C . ALA A 1 307 ? 0.379 5.261 28.946 1.00 98.06 307 ALA A C 1
ATOM 2406 O O . ALA A 1 307 ? 0.613 6.408 28.554 1.00 98.06 307 ALA A O 1
ATOM 2407 N N . THR A 1 308 ? 1.094 4.690 29.912 1.00 97.94 308 THR A N 1
ATOM 2408 C CA . THR A 1 308 ? 2.214 5.341 30.609 1.00 97.94 308 THR A CA 1
ATOM 2409 C C . THR A 1 308 ? 3.533 4.656 30.267 1.00 97.94 308 THR A C 1
ATOM 2411 O O . THR A 1 308 ? 3.561 3.600 29.642 1.00 97.94 308 THR A O 1
ATOM 2414 N N . LYS A 1 309 ? 4.666 5.250 30.641 1.00 97.25 309 LYS A N 1
ATOM 2415 C CA . LYS A 1 309 ? 5.965 4.626 30.361 1.00 97.25 309 LYS A CA 1
ATOM 2416 C C . LYS A 1 309 ? 6.150 3.333 31.164 1.00 97.25 309 LYS A C 1
ATOM 2418 O O . LYS A 1 309 ? 6.761 2.389 30.679 1.00 97.25 309 LYS A O 1
ATOM 2423 N N . GLU A 1 310 ? 5.596 3.286 32.370 1.00 97.38 310 GLU A N 1
ATOM 2424 C CA . GLU A 1 310 ? 5.715 2.184 33.327 1.00 97.38 310 GLU A CA 1
ATOM 2425 C C . GLU A 1 310 ? 5.002 0.912 32.850 1.00 97.38 310 GLU A C 1
ATOM 2427 O O . GLU A 1 310 ? 5.392 -0.184 33.244 1.00 97.38 310 GLU A O 1
ATOM 2432 N N . ASN A 1 311 ? 3.983 1.041 31.991 1.00 97.81 311 ASN A N 1
ATOM 2433 C CA . ASN A 1 311 ? 3.240 -0.088 31.426 1.00 97.81 311 ASN A CA 1
ATOM 2434 C C . ASN A 1 311 ? 3.500 -0.307 29.926 1.00 97.81 311 ASN A C 1
ATOM 2436 O O . ASN A 1 311 ? 2.646 -0.866 29.232 1.00 97.81 311 ASN A O 1
ATOM 2440 N N . ASP A 1 312 ? 4.651 0.146 29.413 1.00 98.00 312 ASP A N 1
ATOM 2441 C CA . ASP A 1 312 ? 4.993 0.080 27.984 1.00 98.00 312 ASP A CA 1
ATOM 2442 C C . ASP A 1 312 ? 3.905 0.698 27.087 1.00 98.00 312 ASP A C 1
ATOM 2444 O O . ASP A 1 312 ? 3.579 0.196 26.008 1.00 98.00 312 ASP A O 1
ATOM 2448 N N . PHE A 1 313 ? 3.295 1.785 27.555 1.00 98.62 313 PHE A N 1
ATOM 2449 C CA . PHE A 1 313 ? 2.199 2.485 26.895 1.00 98.62 313 PHE A CA 1
ATOM 2450 C C . PHE A 1 313 ? 0.987 1.583 26.604 1.00 98.62 313 PHE A C 1
ATOM 2452 O O . PHE A 1 313 ? 0.258 1.805 25.643 1.00 98.62 313 PHE A O 1
ATOM 2459 N N . GLY A 1 314 ? 0.756 0.547 27.413 1.00 98.12 314 GLY A N 1
ATOM 2460 C CA . GLY A 1 314 ? -0.334 -0.404 27.195 1.00 98.12 314 GLY A CA 1
ATOM 2461 C C . GLY A 1 314 ? -0.056 -1.430 26.091 1.00 98.12 314 GLY A C 1
ATOM 2462 O O . GLY A 1 314 ? -0.979 -2.062 25.584 1.00 98.12 314 GLY A O 1
ATOM 2463 N N . TYR A 1 315 ? 1.201 -1.644 25.691 1.00 98.69 315 TYR A N 1
ATOM 2464 C CA . TYR A 1 315 ? 1.552 -2.650 24.678 1.00 98.69 315 TYR A CA 1
ATOM 2465 C C . TYR A 1 315 ? 1.098 -4.078 25.051 1.00 98.69 315 TYR A C 1
ATOM 2467 O O . TYR A 1 315 ? 0.746 -4.888 24.183 1.00 98.69 315 TYR A O 1
ATOM 2475 N N . SER A 1 316 ? 1.080 -4.412 26.344 1.00 97.50 316 SER A N 1
ATOM 2476 C CA . SER A 1 316 ? 0.579 -5.703 26.833 1.00 97.50 316 SER A CA 1
ATOM 2477 C C . SER A 1 316 ? -0.917 -5.901 26.555 1.00 97.50 316 SER A C 1
ATOM 2479 O O . SER A 1 316 ? -1.313 -7.036 26.302 1.00 97.50 316 SER A O 1
ATOM 2481 N N . TRP A 1 317 ? -1.701 -4.817 26.485 1.00 98.31 317 TRP A N 1
ATOM 2482 C CA . TRP A 1 317 ? -3.138 -4.824 26.187 1.00 98.31 317 TRP A CA 1
ATOM 2483 C C . TRP A 1 317 ? -3.464 -5.132 24.722 1.00 98.31 317 TRP A C 1
ATOM 2485 O O . TRP A 1 317 ? -4.575 -5.570 24.426 1.00 98.31 317 TRP A O 1
ATOM 2495 N N . LEU A 1 318 ? -2.514 -4.946 23.797 1.00 97.69 318 LEU A N 1
ATOM 2496 C CA . LEU A 1 318 ? -2.720 -5.339 22.403 1.00 97.69 318 LEU A CA 1
ATOM 2497 C C . LEU A 1 318 ? -2.797 -6.869 22.270 1.00 97.69 318 LEU A C 1
ATOM 2499 O O . LEU A 1 318 ? -1.908 -7.565 22.790 1.00 97.69 318 LEU A O 1
ATOM 2503 N N . PRO A 1 319 ? -3.771 -7.398 21.501 1.00 96.88 319 PRO A N 1
ATOM 2504 C CA . PRO A 1 319 ? -3.799 -8.812 21.163 1.00 96.88 319 PRO A CA 1
ATOM 2505 C C . PRO A 1 319 ? -2.558 -9.176 20.343 1.00 96.88 319 PRO A C 1
ATOM 2507 O O . PRO A 1 319 ? -2.082 -8.395 19.515 1.00 96.88 319 PRO A O 1
ATOM 2510 N N . LYS A 1 320 ? -2.033 -10.379 20.577 1.00 97.75 320 LYS A N 1
ATOM 2511 C CA . LYS A 1 320 ? -0.840 -10.904 19.908 1.00 97.75 320 LYS A CA 1
ATOM 2512 C C . LYS A 1 320 ? -1.209 -12.195 19.197 1.00 97.75 320 LYS A C 1
ATOM 2514 O O . LYS A 1 320 ? -1.839 -13.060 19.795 1.00 97.75 320 LYS A O 1
ATOM 2519 N N . ILE A 1 321 ? -0.830 -12.320 17.930 1.00 97.00 321 ILE A N 1
ATOM 2520 C CA . ILE A 1 321 ? -1.023 -13.572 17.185 1.00 97.00 321 ILE A CA 1
ATOM 2521 C C . ILE A 1 321 ? 0.033 -14.603 17.598 1.00 97.00 321 ILE A C 1
ATOM 2523 O O . ILE A 1 321 ? 1.142 -14.229 17.987 1.00 97.00 321 ILE A O 1
ATOM 2527 N N . ASP A 1 322 ? -0.245 -15.896 17.451 1.00 97.56 322 ASP A N 1
ATOM 2528 C CA . ASP A 1 322 ? 0.811 -16.896 17.639 1.00 97.56 322 ASP A CA 1
ATOM 2529 C C . ASP A 1 322 ? 1.907 -16.743 16.577 1.00 97.56 322 ASP A C 1
ATOM 2531 O O . ASP A 1 322 ? 1.682 -16.273 15.453 1.00 97.56 322 ASP A O 1
ATOM 2535 N N . VAL A 1 323 ? 3.124 -17.167 16.919 1.00 95.75 323 VAL A N 1
ATOM 2536 C CA . VAL A 1 323 ? 4.250 -17.158 15.981 1.00 95.75 323 VAL A CA 1
ATOM 2537 C C . VAL A 1 323 ? 3.911 -18.037 14.774 1.00 95.75 323 VAL A C 1
ATOM 2539 O O . VAL A 1 323 ? 3.762 -19.250 14.884 1.00 95.75 323 VAL A O 1
ATOM 2542 N N . GLY A 1 324 ? 3.799 -17.414 13.599 1.00 92.44 324 GLY A N 1
ATOM 2543 C CA . GLY A 1 324 ? 3.459 -18.104 12.353 1.00 92.44 324 GLY A CA 1
ATOM 2544 C C . GLY A 1 324 ? 1.963 -18.348 12.130 1.00 92.44 324 GLY A C 1
ATOM 2545 O O . GLY A 1 324 ? 1.612 -18.987 11.138 1.00 92.44 324 GLY A O 1
ATOM 2546 N N . MET A 1 325 ? 1.081 -17.829 12.993 1.00 95.25 325 MET A N 1
ATOM 2547 C CA . MET A 1 325 ? -0.366 -17.923 12.802 1.00 95.25 325 MET A CA 1
ATOM 2548 C C . MET A 1 325 ? -0.799 -17.257 11.493 1.00 95.25 325 MET A C 1
ATOM 2550 O O . MET A 1 325 ? -0.450 -16.112 11.202 1.00 95.25 325 MET A O 1
ATOM 2554 N N . ASN A 1 326 ? -1.622 -17.963 10.719 1.00 94.50 326 ASN A N 1
ATOM 2555 C CA . ASN A 1 326 ? -2.270 -17.420 9.533 1.00 94.50 326 ASN A CA 1
ATOM 2556 C C . ASN A 1 326 ? -3.755 -17.164 9.823 1.00 94.50 326 ASN A C 1
ATOM 2558 O O . ASN A 1 326 ? -4.562 -18.092 9.802 1.00 94.50 326 ASN A O 1
ATOM 2562 N N . ALA A 1 327 ? -4.103 -15.898 10.051 1.00 95.81 327 ALA A N 1
ATOM 2563 C CA . ALA A 1 327 ? -5.477 -15.433 10.250 1.00 95.81 327 ALA A CA 1
ATOM 2564 C C . ALA A 1 327 ? -6.031 -14.708 9.006 1.00 95.81 327 ALA A C 1
ATOM 2566 O O . ALA A 1 327 ? -6.845 -13.792 9.103 1.00 95.81 327 ALA A O 1
ATOM 2567 N N . SER A 1 328 ? -5.556 -15.083 7.815 1.00 96.62 328 SER A N 1
ATOM 2568 C CA . SER A 1 328 ? -6.070 -14.533 6.559 1.00 96.62 328 SER A CA 1
ATOM 2569 C C . SER A 1 328 ? -7.521 -14.946 6.295 1.00 96.62 328 SER A C 1
ATOM 2571 O O . SER A 1 328 ? -8.021 -15.936 6.826 1.00 96.62 328 SER A O 1
ATOM 2573 N N . TRP A 1 329 ? -8.182 -14.201 5.408 1.00 97.12 329 TRP A N 1
ATOM 2574 C CA . TRP A 1 329 ? -9.595 -14.359 5.053 1.00 97.12 329 TRP A CA 1
ATOM 2575 C C . TRP A 1 329 ? -10.039 -15.807 4.792 1.00 97.12 329 TRP A C 1
ATOM 2577 O O . TRP A 1 329 ? -11.030 -16.263 5.354 1.00 97.12 329 TRP A O 1
ATOM 2587 N N . LEU A 1 330 ? -9.287 -16.562 3.983 1.00 96.19 330 LEU A N 1
ATOM 2588 C CA . LEU A 1 330 ? -9.623 -17.960 3.681 1.00 96.19 330 LEU A CA 1
ATOM 2589 C C . LEU A 1 330 ? -9.550 -18.857 4.924 1.00 96.19 330 LEU A C 1
ATOM 2591 O O . LEU A 1 330 ? -10.366 -19.766 5.073 1.00 96.19 330 LEU A O 1
ATOM 2595 N N . MET A 1 331 ? -8.597 -18.588 5.821 1.00 97.19 331 MET A N 1
ATOM 2596 C CA . MET A 1 331 ? -8.427 -19.353 7.055 1.00 97.19 331 MET A CA 1
ATOM 2597 C C . MET A 1 331 ? -9.545 -19.082 8.058 1.00 97.19 331 MET A C 1
ATOM 2599 O O . MET A 1 331 ? -9.929 -20.005 8.771 1.00 97.19 331 MET A O 1
ATOM 2603 N N . ILE A 1 332 ? -10.102 -17.865 8.082 1.00 97.81 332 ILE A N 1
ATOM 2604 C CA . ILE A 1 332 ? -11.254 -17.522 8.930 1.00 97.81 332 ILE A CA 1
ATOM 2605 C C . ILE A 1 332 ? -12.435 -18.445 8.608 1.00 97.81 332 ILE A C 1
ATOM 2607 O O . ILE A 1 332 ? -12.946 -19.108 9.505 1.00 97.81 332 ILE A O 1
ATOM 2611 N N . PHE A 1 333 ? -12.824 -18.567 7.335 1.00 98.06 333 PHE A N 1
ATOM 2612 C CA . PHE A 1 333 ? -13.956 -19.422 6.947 1.00 98.06 333 PHE A CA 1
ATOM 2613 C C . PHE A 1 333 ? -13.660 -20.918 7.054 1.00 98.06 333 PHE A C 1
ATOM 2615 O O . PHE A 1 333 ? -14.563 -21.702 7.338 1.00 98.06 333 PHE A O 1
ATOM 2622 N N . ASP A 1 334 ? -12.406 -21.333 6.856 1.00 97.88 334 ASP A N 1
ATOM 2623 C CA . ASP A 1 334 ? -12.017 -22.727 7.083 1.00 97.88 334 ASP A CA 1
ATOM 2624 C C . ASP A 1 334 ? -12.170 -23.132 8.554 1.00 97.88 334 ASP A C 1
ATOM 2626 O O . ASP A 1 334 ? -12.728 -24.185 8.855 1.00 97.88 334 ASP A O 1
ATOM 2630 N N . LYS A 1 335 ? -11.728 -22.265 9.468 1.00 97.94 335 LYS A N 1
ATOM 2631 C CA . LYS A 1 335 ? -11.894 -22.432 10.914 1.00 97.94 335 LYS A CA 1
ATOM 2632 C C . LYS A 1 335 ? -13.354 -22.302 11.351 1.00 97.94 335 LYS A C 1
ATOM 2634 O O . LYS A 1 335 ? -13.820 -23.105 12.149 1.00 97.94 335 LYS A O 1
ATOM 2639 N N . MET A 1 336 ? -14.102 -21.362 10.777 1.00 98.56 336 MET A N 1
ATOM 2640 C CA . MET A 1 336 ? -15.534 -21.196 11.045 1.00 98.56 336 MET A CA 1
ATOM 2641 C C . MET A 1 336 ? -16.318 -22.464 10.689 1.00 98.56 336 MET A C 1
ATOM 2643 O O . MET A 1 336 ? -17.117 -22.933 11.489 1.00 98.56 336 MET A O 1
ATOM 2647 N N . LEU A 1 337 ? -16.019 -23.093 9.547 1.00 98.31 337 LEU A N 1
ATOM 2648 C CA . LEU A 1 337 ? -16.638 -24.364 9.161 1.00 98.31 337 LEU A CA 1
ATOM 2649 C C . LEU A 1 337 ? -16.344 -25.504 10.150 1.00 98.31 337 LEU A C 1
ATOM 2651 O O . LEU A 1 337 ? -17.168 -26.403 10.309 1.00 98.31 337 LEU A O 1
ATOM 2655 N N . LYS A 1 338 ? -15.179 -25.467 10.806 1.00 98.31 338 LYS A N 1
ATOM 2656 C CA . LYS A 1 338 ? -14.772 -26.430 11.840 1.00 98.31 338 LYS A CA 1
ATOM 2657 C C . LYS A 1 338 ? -15.393 -26.146 13.213 1.00 98.31 338 LYS A C 1
ATOM 2659 O O . LYS A 1 338 ? -15.237 -26.967 14.106 1.00 98.31 338 LYS A O 1
ATOM 2664 N N . GLY A 1 339 ? -16.118 -25.036 13.368 1.00 98.06 339 GLY A N 1
ATOM 2665 C CA . GLY A 1 339 ? -16.727 -24.633 14.636 1.00 98.06 339 GLY A CA 1
ATOM 2666 C C . GLY A 1 339 ? -15.790 -23.861 15.570 1.00 98.06 339 GLY A C 1
ATOM 2667 O O . GLY A 1 339 ? -16.129 -23.680 16.732 1.00 98.06 339 GLY A O 1
ATOM 2668 N N . ASP A 1 340 ? -14.643 -23.373 15.082 1.00 98.12 340 ASP A N 1
ATOM 2669 C CA . ASP A 1 340 ? -13.667 -22.621 15.895 1.00 98.12 340 ASP A CA 1
ATOM 2670 C C . ASP A 1 340 ? -14.123 -21.179 16.217 1.00 98.12 340 ASP A C 1
ATOM 2672 O O . ASP A 1 340 ? -13.437 -20.464 16.947 1.00 98.12 340 ASP A O 1
ATOM 2676 N N . PHE A 1 341 ? -15.235 -20.713 15.638 1.00 98.38 341 PHE A N 1
ATOM 2677 C CA . PHE A 1 341 ? -15.765 -19.363 15.840 1.00 98.38 341 PHE A CA 1
ATOM 2678 C C . PHE A 1 341 ? -17.178 -19.414 16.405 1.00 98.38 341 PHE A C 1
ATOM 2680 O O . PHE A 1 341 ? -18.070 -20.014 15.812 1.00 98.38 341 PHE A O 1
ATOM 2687 N N . GLU A 1 342 ? -17.398 -18.706 17.510 1.00 98.50 342 GLU A N 1
ATOM 2688 C CA . GLU A 1 342 ? -18.743 -18.511 18.053 1.00 98.50 342 GLU A CA 1
ATOM 2689 C C . GLU A 1 342 ? -19.505 -17.404 17.325 1.00 98.50 342 GLU A C 1
ATOM 2691 O O . GLU A 1 342 ? -20.716 -17.499 17.142 1.00 98.50 342 GLU A O 1
ATOM 2696 N N . GLY A 1 343 ? -18.796 -16.359 16.904 1.00 98.69 343 GLY A N 1
ATOM 2697 C CA . GLY A 1 343 ? -19.393 -15.146 16.377 1.00 98.69 343 GLY A CA 1
ATOM 2698 C C . GLY A 1 343 ? -18.629 -14.549 15.212 1.00 98.69 343 GLY A C 1
ATOM 2699 O O . GLY A 1 343 ? -17.424 -14.769 15.061 1.00 98.69 343 GLY A O 1
ATOM 2700 N N . PHE A 1 344 ? -19.329 -13.772 14.389 1.00 98.69 344 PHE A N 1
ATOM 2701 C CA . PHE A 1 344 ? -18.727 -13.084 13.254 1.00 98.69 344 PHE A CA 1
ATOM 2702 C C . PHE A 1 344 ? -19.363 -11.712 13.016 1.00 98.69 344 PHE A C 1
ATOM 2704 O O . PHE A 1 344 ? -20.582 -11.559 13.071 1.00 98.69 344 PHE A O 1
ATOM 2711 N N . PHE A 1 345 ? -18.530 -10.718 12.706 1.00 98.75 345 PHE A N 1
ATOM 2712 C CA . PHE A 1 345 ? -18.969 -9.408 12.229 1.00 98.75 345 PHE A CA 1
ATOM 2713 C C . PHE A 1 345 ? -18.770 -9.322 10.713 1.00 98.75 345 PHE A C 1
ATOM 2715 O O . PHE A 1 345 ? -17.648 -9.188 10.224 1.00 98.75 345 PHE A O 1
ATOM 2722 N N . ALA A 1 346 ? -19.869 -9.349 9.964 1.00 98.62 346 ALA A N 1
ATOM 2723 C CA . ALA A 1 346 ? -19.905 -9.001 8.550 1.00 98.62 346 ALA A CA 1
ATOM 2724 C C . ALA A 1 346 ? -20.166 -7.492 8.407 1.00 98.62 346 ALA A C 1
ATOM 2726 O O . ALA A 1 346 ? -21.281 -7.050 8.135 1.00 98.62 346 ALA A O 1
ATOM 2727 N N . TRP A 1 347 ? -19.133 -6.682 8.642 1.00 98.75 347 TRP A N 1
ATOM 2728 C CA . TRP A 1 347 ? -19.254 -5.222 8.607 1.00 98.75 347 TRP A CA 1
ATOM 2729 C C . TRP A 1 347 ? -18.948 -4.675 7.211 1.00 98.75 347 TRP A C 1
ATOM 2731 O O . TRP A 1 347 ? -17.800 -4.710 6.768 1.00 98.75 347 TRP A O 1
ATOM 2741 N N . GLY A 1 348 ? -19.971 -4.186 6.504 1.00 98.25 348 GLY A N 1
ATOM 2742 C CA . GLY A 1 348 ? -19.829 -3.604 5.165 1.00 98.25 348 GLY A CA 1
ATOM 2743 C C . GLY A 1 348 ? -19.341 -4.587 4.096 1.00 98.25 348 GLY A C 1
ATOM 2744 O O . GLY A 1 348 ? -18.800 -4.163 3.080 1.00 98.25 348 GLY A O 1
ATOM 2745 N N . GLN A 1 349 ? -19.497 -5.896 4.316 1.00 98.50 349 GLN A N 1
ATOM 2746 C CA . GLN A 1 349 ? -19.033 -6.954 3.412 1.00 98.50 349 GLN A CA 1
ATOM 2747 C C . GLN A 1 349 ? -20.132 -7.992 3.161 1.00 98.50 349 GLN A C 1
ATOM 2749 O O . GLN A 1 349 ? -21.052 -8.136 3.962 1.00 98.50 349 GLN A O 1
ATOM 2754 N N . ASN A 1 350 ? -20.017 -8.738 2.056 1.00 98.69 350 ASN A N 1
ATOM 2755 C CA . ASN A 1 350 ? -20.955 -9.805 1.685 1.00 98.69 350 ASN A CA 1
ATOM 2756 C C . ASN A 1 350 ? -20.229 -11.142 1.390 1.00 98.69 350 ASN A C 1
ATOM 2758 O O . ASN A 1 350 ? -20.205 -11.591 0.238 1.00 98.69 350 ASN A O 1
ATOM 2762 N N . PRO A 1 351 ? -19.598 -11.782 2.398 1.00 98.38 351 PRO A N 1
ATOM 2763 C CA . PRO A 1 351 ? -18.849 -13.031 2.229 1.00 98.38 351 PRO A CA 1
ATOM 2764 C C . PRO A 1 351 ? -19.652 -14.180 1.613 1.00 98.38 351 PRO A C 1
ATOM 2766 O O . PRO A 1 351 ? -19.067 -15.006 0.914 1.00 98.38 351 PRO A O 1
ATOM 2769 N N . ALA A 1 352 ? -20.975 -14.228 1.800 1.00 98.31 352 ALA A N 1
ATOM 2770 C CA . ALA A 1 352 ? -21.842 -15.237 1.183 1.00 98.31 352 ALA A CA 1
ATOM 2771 C C . ALA A 1 352 ? -21.786 -15.253 -0.356 1.00 98.31 352 ALA A C 1
ATOM 2773 O O . ALA A 1 352 ? -22.192 -16.247 -0.971 1.00 98.31 352 ALA A O 1
ATOM 2774 N N . CYS A 1 353 ? -21.312 -14.159 -0.959 1.00 98.31 353 CYS A N 1
ATOM 2775 C CA . CYS A 1 353 ? -21.152 -13.982 -2.399 1.00 98.31 353 CYS A CA 1
ATOM 2776 C C . CYS A 1 353 ? -19.691 -13.743 -2.800 1.00 98.31 353 CYS A C 1
ATOM 2778 O O . CYS A 1 353 ? -19.230 -14.322 -3.780 1.00 98.31 353 CYS A O 1
ATOM 2780 N N . SER A 1 354 ? -18.955 -12.907 -2.061 1.00 97.00 354 SER A N 1
ATOM 2781 C CA . SER A 1 354 ? -17.577 -12.537 -2.413 1.00 97.00 354 SER A CA 1
ATOM 2782 C C . SER A 1 354 ? -16.531 -13.574 -1.990 1.00 97.00 354 SER A C 1
ATOM 2784 O O . SER A 1 354 ? -15.436 -13.611 -2.555 1.00 97.00 354 SER A O 1
ATOM 2786 N N . GLY A 1 355 ? -16.843 -14.425 -1.006 1.00 96.38 355 GLY A N 1
ATOM 2787 C CA . GLY A 1 355 ? -15.975 -15.515 -0.579 1.00 96.38 355 GLY A CA 1
ATOM 2788 C C . GLY A 1 355 ? -15.915 -16.630 -1.625 1.00 96.38 355 GLY A C 1
ATOM 2789 O O . GLY A 1 355 ? -16.945 -17.121 -2.087 1.00 96.38 355 GLY A O 1
ATOM 2790 N N . ALA A 1 356 ? -14.703 -17.070 -1.975 1.00 94.88 356 ALA A N 1
ATOM 2791 C CA . ALA A 1 356 ? -14.513 -18.202 -2.879 1.00 94.88 356 ALA A CA 1
ATOM 2792 C C . ALA A 1 356 ? -15.171 -19.475 -2.319 1.00 94.88 356 ALA A C 1
ATOM 2794 O O . ALA A 1 356 ? -15.138 -19.713 -1.113 1.00 94.88 356 ALA A O 1
ATOM 2795 N N . ASN A 1 357 ? -15.738 -20.303 -3.204 1.00 97.62 357 ASN A N 1
ATOM 2796 C CA . ASN A 1 357 ? -16.595 -21.433 -2.831 1.00 97.62 357 ASN A CA 1
ATOM 2797 C C . ASN A 1 357 ? -17.750 -20.983 -1.911 1.00 97.62 357 ASN A C 1
ATOM 2799 O O . ASN A 1 357 ? -17.794 -21.297 -0.722 1.00 97.62 357 ASN A O 1
ATOM 2803 N N . SER A 1 358 ? -18.697 -20.235 -2.483 1.00 96.62 358 SER A N 1
ATOM 2804 C CA . SER A 1 358 ? -19.840 -19.658 -1.764 1.00 96.62 358 SER A CA 1
ATOM 2805 C C . SER A 1 358 ? -20.661 -20.698 -0.995 1.00 96.62 358 SER A C 1
ATOM 2807 O O . SER A 1 358 ? -21.150 -20.395 0.088 1.00 96.62 358 SER A O 1
ATOM 2809 N N . ASN A 1 359 ? -20.767 -21.935 -1.495 1.00 96.88 359 ASN A N 1
ATOM 2810 C CA . ASN A 1 359 ? -21.432 -23.027 -0.781 1.00 96.88 359 ASN A CA 1
ATOM 2811 C C . ASN A 1 359 ? -20.711 -23.350 0.532 1.00 96.88 359 ASN A C 1
ATOM 2813 O O . ASN A 1 359 ? -21.347 -23.354 1.584 1.00 96.88 359 ASN A O 1
ATOM 2817 N N . LYS A 1 360 ? -19.383 -23.543 0.497 1.00 97.81 360 LYS A N 1
ATOM 2818 C CA . LYS A 1 360 ? -18.571 -23.738 1.711 1.00 97.81 360 LYS A CA 1
ATOM 2819 C C . LYS A 1 360 ? -18.716 -22.550 2.661 1.00 97.81 360 LYS A C 1
ATOM 2821 O O . LYS A 1 360 ? -18.924 -22.751 3.851 1.00 97.81 360 LYS A O 1
ATOM 2826 N N . THR A 1 361 ? -18.628 -21.328 2.143 1.00 97.94 361 THR A N 1
ATOM 2827 C CA . THR A 1 361 ? -18.718 -20.101 2.947 1.00 97.94 361 THR A CA 1
ATOM 2828 C C . THR A 1 361 ? -20.070 -19.962 3.648 1.00 97.94 361 THR A C 1
ATOM 2830 O O . THR A 1 361 ? -20.117 -19.674 4.840 1.00 97.94 361 THR A O 1
ATOM 2833 N N . ARG A 1 362 ? -21.178 -20.233 2.947 1.00 98.44 362 ARG A N 1
ATOM 2834 C CA . ARG A 1 362 ? -22.529 -20.219 3.532 1.00 98.44 362 ARG A CA 1
ATOM 2835 C C . ARG A 1 362 ? -22.706 -21.310 4.584 1.00 98.44 362 ARG A C 1
ATOM 2837 O O . ARG A 1 362 ? -23.258 -21.028 5.638 1.00 98.44 362 ARG A O 1
ATOM 2844 N N . GLN A 1 363 ? -22.190 -22.513 4.327 1.00 98.06 363 GLN A N 1
ATOM 2845 C CA . GLN A 1 363 ? -22.197 -23.613 5.299 1.00 98.06 363 GLN A CA 1
ATOM 2846 C C . GLN A 1 363 ? -21.353 -23.306 6.541 1.00 98.06 363 GLN A C 1
ATOM 2848 O O . GLN A 1 363 ? -21.733 -23.664 7.648 1.00 98.06 363 GLN A O 1
ATOM 2853 N N . ALA A 1 364 ? -20.227 -22.606 6.387 1.00 98.44 364 ALA A N 1
ATOM 2854 C CA . ALA A 1 364 ? -19.416 -22.187 7.524 1.00 98.44 364 ALA A CA 1
ATOM 2855 C C . ALA A 1 364 ? -20.213 -21.278 8.471 1.00 98.44 364 ALA A C 1
ATOM 2857 O O . ALA A 1 364 ? -20.182 -21.477 9.681 1.00 98.44 364 ALA A O 1
ATOM 2858 N N . MET A 1 365 ? -20.993 -20.339 7.927 1.00 98.56 365 MET A N 1
ATOM 2859 C CA . MET A 1 365 ? -21.797 -19.423 8.742 1.00 98.56 365 MET A CA 1
ATOM 2860 C C . MET A 1 365 ? -22.899 -20.129 9.543 1.00 98.56 365 MET A C 1
ATOM 2862 O O . MET A 1 365 ? -23.258 -19.630 10.602 1.00 98.56 365 MET A O 1
ATOM 2866 N N . THR A 1 366 ? -23.375 -21.314 9.130 1.00 98.44 366 THR A N 1
ATOM 2867 C CA . THR A 1 366 ? -24.360 -22.086 9.920 1.00 98.44 366 THR A CA 1
ATOM 2868 C C . THR A 1 366 ? -23.769 -22.661 11.210 1.00 98.44 366 THR A C 1
ATOM 2870 O O . THR A 1 366 ? -24.499 -23.260 11.998 1.00 98.44 366 THR A O 1
ATOM 2873 N N . LYS A 1 367 ? -22.443 -22.589 11.390 1.00 98.62 367 LYS A N 1
ATOM 2874 C CA . LYS A 1 367 ? -21.734 -23.070 12.584 1.00 98.62 367 LYS A CA 1
ATOM 2875 C C . LYS A 1 367 ? -21.571 -21.993 13.653 1.00 98.62 367 LYS A C 1
ATOM 2877 O O . LYS A 1 367 ? -21.165 -22.316 14.764 1.00 98.62 367 LYS A O 1
ATOM 2882 N N . LEU A 1 368 ? -21.888 -20.740 13.330 1.00 98.81 368 LEU A N 1
ATOM 2883 C CA . LEU A 1 368 ? -21.835 -19.630 14.272 1.00 98.81 368 LEU A CA 1
ATOM 2884 C C . LEU A 1 368 ? -22.991 -19.716 15.272 1.00 98.81 368 LEU A C 1
ATOM 2886 O O . LEU A 1 368 ? -24.107 -20.097 14.912 1.00 98.81 368 LEU A O 1
ATOM 2890 N N . LYS A 1 369 ? -22.742 -19.272 16.505 1.00 98.81 369 LYS A N 1
ATOM 2891 C CA . LYS A 1 369 ? -23.794 -18.956 17.477 1.00 98.81 369 LYS A CA 1
ATOM 2892 C C . LYS A 1 369 ? -24.484 -17.648 17.102 1.00 98.81 369 LYS A C 1
ATOM 2894 O O . LYS A 1 369 ? -25.706 -17.584 17.133 1.00 98.81 369 LYS A O 1
ATOM 2899 N N . TRP A 1 370 ? -23.714 -16.636 16.697 1.00 98.88 370 TRP A N 1
ATOM 2900 C CA . TRP A 1 370 ? -24.253 -15.336 16.296 1.00 98.88 370 TRP A CA 1
ATOM 2901 C C . TRP A 1 370 ? -23.514 -14.703 15.109 1.00 98.88 370 TRP A C 1
ATOM 2903 O O . TRP A 1 370 ? -22.324 -14.920 14.882 1.00 98.88 370 TRP A O 1
ATOM 2913 N N . LEU A 1 371 ? -24.228 -13.879 14.348 1.00 98.88 371 LEU A N 1
ATOM 2914 C CA . LEU A 1 371 ? -23.715 -13.097 13.228 1.00 98.88 371 LEU A CA 1
ATOM 2915 C C . LEU A 1 371 ? -24.247 -11.667 13.327 1.00 98.88 371 LEU A C 1
ATOM 2917 O O . LEU A 1 371 ? -25.455 -11.453 13.386 1.00 98.88 371 LEU A O 1
ATOM 2921 N N . VAL A 1 372 ? -23.356 -10.682 13.265 1.00 98.88 372 VAL A N 1
ATOM 2922 C CA . VAL A 1 372 ? -23.736 -9.272 13.124 1.00 98.88 372 VAL A CA 1
ATOM 2923 C C . VAL A 1 372 ? -23.434 -8.828 11.697 1.00 98.88 372 VAL A C 1
ATOM 2925 O O . VAL A 1 372 ? -22.277 -8.819 11.279 1.00 98.88 372 VAL A O 1
ATOM 2928 N N . ASN A 1 373 ? -24.466 -8.455 10.945 1.00 98.81 373 ASN A N 1
ATOM 2929 C CA . ASN A 1 373 ? -24.358 -7.902 9.599 1.00 98.81 373 ASN A CA 1
ATOM 2930 C C . ASN A 1 373 ? -24.662 -6.401 9.647 1.00 98.81 373 ASN A C 1
ATOM 2932 O O . ASN A 1 373 ? -25.801 -6.004 9.891 1.00 98.81 373 ASN A O 1
ATOM 2936 N N . VAL A 1 374 ? -23.644 -5.573 9.416 1.00 98.81 374 VAL A N 1
ATOM 2937 C CA . VAL A 1 374 ? -23.804 -4.116 9.313 1.00 98.81 374 VAL A CA 1
ATOM 2938 C C . VAL A 1 374 ? -23.772 -3.751 7.839 1.00 98.81 374 VAL A C 1
ATOM 2940 O O . VAL A 1 374 ? -22.726 -3.868 7.194 1.00 98.81 374 VAL A O 1
ATOM 2943 N N . ASN A 1 375 ? -24.915 -3.362 7.278 1.00 98.56 375 ASN A N 1
ATOM 2944 C CA . ASN A 1 375 ? -25.019 -3.098 5.845 1.00 98.56 375 ASN A CA 1
ATOM 2945 C C . ASN A 1 375 ? -26.165 -2.133 5.510 1.00 98.56 375 ASN A C 1
ATOM 2947 O O . ASN A 1 375 ? -27.032 -1.872 6.340 1.00 98.56 375 ASN A O 1
ATOM 2951 N N . LEU A 1 376 ? -26.172 -1.626 4.275 1.00 98.19 376 LEU A N 1
ATOM 2952 C CA . LEU A 1 376 ? -27.224 -0.741 3.761 1.00 98.19 376 LEU A CA 1
ATOM 2953 C C . LEU A 1 376 ? -28.531 -1.505 3.514 1.00 98.19 376 LEU A C 1
ATOM 2955 O O . LEU A 1 376 ? -29.620 -0.986 3.737 1.00 98.19 376 LEU A O 1
ATOM 2959 N N . PHE A 1 377 ? -28.406 -2.746 3.040 1.00 97.56 377 PHE A N 1
ATOM 2960 C CA . PHE A 1 377 ? -29.517 -3.600 2.634 1.00 97.56 377 PHE A CA 1
ATOM 2961 C C . PHE A 1 377 ? -29.403 -4.974 3.284 1.00 97.56 377 PHE A C 1
ATOM 2963 O O . PHE A 1 377 ? -28.292 -5.463 3.530 1.00 97.56 377 PHE A O 1
ATOM 2970 N N . ASP A 1 378 ? -30.549 -5.626 3.484 1.00 97.12 378 ASP A N 1
ATOM 2971 C CA . ASP A 1 378 ? -30.559 -7.080 3.637 1.00 97.12 378 ASP A CA 1
ATOM 2972 C C . ASP A 1 378 ? -29.898 -7.724 2.407 1.00 97.12 378 ASP A C 1
ATOM 2974 O O . ASP A 1 378 ? -30.017 -7.229 1.284 1.00 97.12 378 ASP A O 1
ATOM 2978 N N . ASN A 1 379 ? -29.127 -8.782 2.634 1.00 98.56 379 ASN A N 1
ATOM 2979 C CA . ASN A 1 379 ? -28.245 -9.376 1.636 1.00 98.56 379 ASN A CA 1
ATOM 2980 C C . ASN A 1 379 ? -27.975 -10.853 1.942 1.00 98.56 379 ASN A C 1
ATOM 2982 O O . ASN A 1 379 ? -28.343 -11.365 2.997 1.00 98.56 379 ASN A O 1
ATOM 2986 N N . GLU A 1 380 ? -27.291 -11.550 1.036 1.00 98.69 380 GLU A N 1
ATOM 2987 C CA . GLU A 1 380 ? -27.053 -12.993 1.131 1.00 98.69 380 GLU A CA 1
ATOM 2988 C C . GLU A 1 380 ? -26.256 -13.410 2.372 1.00 98.69 380 GLU A C 1
ATOM 2990 O O . GLU A 1 380 ? -26.356 -14.563 2.786 1.00 98.69 380 GLU A O 1
ATOM 2995 N N . THR A 1 381 ? -25.477 -12.505 2.975 1.00 98.69 381 THR A N 1
ATOM 2996 C CA . THR A 1 381 ? -24.783 -12.770 4.241 1.00 98.69 381 THR A CA 1
ATOM 2997 C C . THR A 1 381 ? -25.720 -12.615 5.432 1.00 98.69 381 THR A C 1
ATOM 2999 O O . THR A 1 381 ? -25.792 -13.524 6.247 1.00 98.69 381 THR A O 1
ATOM 3002 N N . GLY A 1 382 ? -26.489 -11.527 5.528 1.00 98.12 382 GLY A N 1
ATOM 3003 C CA . GLY A 1 382 ? -27.480 -11.348 6.605 1.00 98.12 382 GLY A CA 1
ATOM 3004 C C . GLY A 1 382 ? -28.644 -12.342 6.553 1.00 98.12 382 GLY A C 1
ATOM 3005 O O . GLY A 1 382 ? -29.214 -12.705 7.578 1.00 98.12 382 GLY A O 1
ATOM 3006 N N . SER A 1 383 ? -28.961 -12.832 5.358 1.00 98.56 383 SER A N 1
ATOM 3007 C CA . SER A 1 383 ? -30.043 -13.782 5.097 1.00 98.56 383 SER A CA 1
ATOM 3008 C C . SER A 1 383 ? -29.543 -15.184 4.730 1.00 98.56 383 SER A C 1
ATOM 3010 O O . SER A 1 383 ? -30.290 -15.967 4.141 1.00 98.56 383 SER A O 1
ATOM 3012 N N . PHE A 1 384 ? -28.296 -15.537 5.068 1.00 98.50 384 PHE A N 1
ATOM 3013 C CA . PHE A 1 384 ? -27.691 -16.807 4.641 1.00 98.50 384 PHE A CA 1
ATOM 3014 C C . PHE A 1 384 ? -28.502 -18.040 5.077 1.00 98.50 384 PHE A C 1
ATOM 3016 O O . PHE A 1 384 ? -28.590 -19.011 4.329 1.00 98.50 384 PHE A O 1
ATOM 3023 N N . TRP A 1 385 ? -29.137 -17.976 6.252 1.00 98.44 385 TRP A N 1
ATOM 3024 C CA . TRP A 1 385 ? -29.943 -19.035 6.872 1.00 98.44 385 TRP A CA 1
ATOM 3025 C C . TRP A 1 385 ? -31.217 -19.393 6.089 1.00 98.44 385 TRP A C 1
ATOM 3027 O O . TRP A 1 385 ? -31.782 -20.468 6.276 1.00 98.44 385 TRP A O 1
ATOM 3037 N N . ARG A 1 386 ? -31.653 -18.518 5.177 1.00 97.56 386 ARG A N 1
ATOM 3038 C CA . ARG A 1 386 ? -32.759 -18.744 4.230 1.00 97.56 386 ARG A CA 1
ATOM 3039 C C . ARG A 1 386 ? -32.300 -18.711 2.769 1.00 97.56 386 ARG A C 1
ATOM 3041 O O . ARG A 1 386 ? -33.100 -18.471 1.869 1.00 97.56 386 ARG A O 1
ATOM 3048 N N . GLY A 1 387 ? -31.001 -18.895 2.532 1.00 97.25 387 GLY A N 1
ATOM 3049 C CA . GLY A 1 387 ? -30.428 -18.958 1.193 1.00 97.25 387 GLY A CA 1
ATOM 3050 C C . GLY A 1 387 ? -30.748 -20.270 0.456 1.00 97.25 387 GLY A C 1
ATOM 3051 O O . GLY A 1 387 ? -31.347 -21.187 1.021 1.00 97.25 387 GLY A O 1
ATOM 3052 N N . PRO A 1 388 ? -30.316 -20.403 -0.811 1.00 97.31 388 PRO A N 1
ATOM 3053 C CA . PRO A 1 388 ? -30.526 -21.621 -1.592 1.00 97.31 388 PRO A CA 1
ATOM 3054 C C . PRO A 1 388 ? -29.976 -22.870 -0.888 1.00 97.31 388 PRO A C 1
ATOM 3056 O O . PRO A 1 388 ? -28.803 -22.904 -0.516 1.00 97.31 388 PRO A O 1
ATOM 3059 N N . GLY A 1 389 ? -30.819 -23.896 -0.736 1.00 95.31 389 GLY A N 1
ATOM 3060 C CA . GLY A 1 389 ? -30.451 -25.165 -0.098 1.00 95.31 389 GLY A CA 1
ATOM 3061 C C . GLY A 1 389 ? -30.377 -25.130 1.433 1.00 95.31 389 GLY A C 1
ATOM 3062 O O . GLY A 1 389 ? -29.903 -26.097 2.021 1.00 95.31 389 GLY A O 1
ATOM 3063 N N . MET A 1 390 ? -30.829 -24.048 2.076 1.00 97.75 390 MET A N 1
ATOM 3064 C CA . MET A 1 390 ? -30.869 -23.926 3.534 1.00 97.75 390 MET A CA 1
ATOM 3065 C C . MET A 1 390 ? -32.286 -24.138 4.070 1.00 97.75 390 MET A C 1
ATOM 3067 O O . MET A 1 390 ? -33.257 -23.644 3.497 1.00 97.75 390 MET A O 1
ATOM 3071 N N . ASN A 1 391 ? -32.397 -24.845 5.194 1.00 97.81 391 ASN A N 1
ATOM 3072 C CA . ASN A 1 391 ? -33.626 -24.952 5.971 1.00 97.81 391 ASN A CA 1
ATOM 3073 C C . ASN A 1 391 ? -33.469 -24.125 7.258 1.00 97.81 391 ASN A C 1
ATOM 3075 O O . ASN A 1 391 ? -32.710 -24.534 8.138 1.00 97.81 391 ASN A O 1
ATOM 3079 N N . PRO A 1 392 ? -34.192 -23.000 7.409 1.00 98.25 392 PRO A N 1
ATOM 3080 C CA . PRO A 1 392 ? -34.103 -22.152 8.597 1.00 98.25 392 PRO A CA 1
ATOM 3081 C C . PRO A 1 392 ? -34.313 -22.890 9.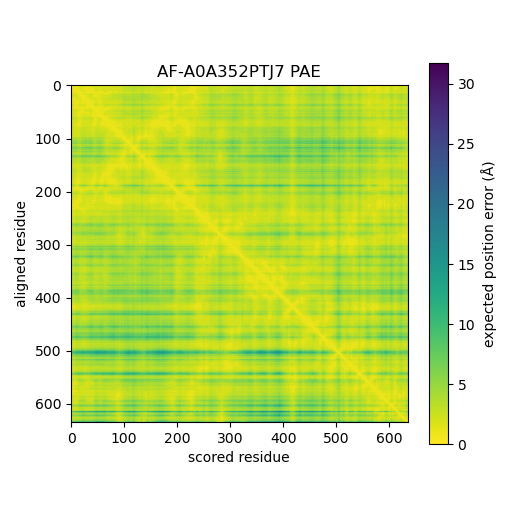923 1.00 98.25 392 PRO A C 1
ATOM 3083 O O . PRO A 1 392 ? -33.753 -22.485 10.933 1.00 98.25 392 PRO A O 1
ATOM 3086 N N . LYS A 1 393 ? -35.091 -23.984 9.935 1.00 97.75 393 LYS A N 1
ATOM 3087 C CA . LYS A 1 393 ? -35.347 -24.766 11.156 1.00 97.75 393 LYS A CA 1
ATOM 3088 C C . LYS A 1 393 ? -34.102 -25.482 11.690 1.00 97.75 393 LYS A C 1
ATOM 3090 O O . LYS A 1 393 ? -34.033 -25.750 12.885 1.00 97.75 393 LYS A O 1
ATOM 3095 N N . ASP A 1 394 ? -33.131 -25.763 10.823 1.00 97.88 394 ASP A N 1
ATOM 3096 C CA . ASP A 1 394 ? -31.921 -26.516 11.170 1.00 97.88 394 ASP A CA 1
ATOM 3097 C C . ASP A 1 394 ? -30.746 -25.591 11.537 1.00 97.88 394 ASP A C 1
ATOM 3099 O O . ASP A 1 394 ? -29.702 -26.056 11.996 1.00 97.88 394 ASP A O 1
ATOM 3103 N N . ILE A 1 395 ? -30.897 -24.276 11.348 1.00 98.50 395 ILE A N 1
ATOM 3104 C CA . ILE A 1 395 ? -29.830 -23.287 11.525 1.00 98.50 395 ILE A CA 1
ATOM 3105 C C . ILE A 1 395 ? -30.105 -22.476 12.787 1.00 98.50 395 ILE A C 1
ATOM 3107 O O . ILE A 1 395 ? -31.079 -21.737 12.862 1.00 98.50 395 ILE A O 1
ATOM 3111 N N . GLN A 1 396 ? -29.214 -22.607 13.769 1.00 98.19 396 GLN A N 1
ATOM 3112 C CA . GLN A 1 396 ? -29.376 -22.010 15.101 1.00 98.19 396 GLN A CA 1
ATOM 3113 C C . GLN A 1 396 ? -28.656 -20.663 15.263 1.00 98.19 396 GLN A C 1
ATOM 3115 O O . GLN A 1 396 ? -28.650 -20.098 16.351 1.00 98.19 396 GLN A O 1
ATOM 3120 N N . THR A 1 397 ? -28.010 -20.160 14.210 1.00 98.81 397 THR A N 1
ATOM 3121 C CA . THR A 1 397 ? -27.274 -18.895 14.264 1.00 98.81 397 THR A CA 1
ATOM 3122 C C . THR A 1 397 ? -28.230 -17.722 14.460 1.00 98.81 397 THR A C 1
ATOM 3124 O O . THR A 1 397 ? -29.082 -17.462 13.611 1.00 98.81 397 THR A O 1
ATOM 3127 N N . GLU A 1 398 ? -28.047 -16.968 15.540 1.00 98.88 398 GLU A N 1
ATOM 3128 C CA . GLU A 1 398 ? -28.749 -15.706 15.762 1.00 98.88 398 GLU A CA 1
ATOM 3129 C C . GLU A 1 398 ? -28.160 -14.611 14.864 1.00 98.88 398 GLU A C 1
ATOM 3131 O O . GLU A 1 398 ? -26.944 -14.415 14.827 1.00 98.88 398 GLU A O 1
ATOM 3136 N N . VAL A 1 399 ? -29.000 -13.889 14.117 1.00 98.81 399 VAL A N 1
ATOM 3137 C CA . VAL A 1 399 ? -28.525 -12.859 13.182 1.00 98.81 399 VAL A CA 1
ATOM 3138 C C . VAL A 1 399 ? -29.059 -11.481 13.543 1.00 98.81 399 VAL A C 1
ATOM 3140 O O . VAL A 1 399 ? -30.265 -11.245 13.549 1.00 98.81 399 VAL A O 1
ATOM 3143 N N . PHE A 1 400 ? -28.136 -10.543 13.745 1.00 98.62 400 PHE A N 1
ATOM 3144 C CA . PHE A 1 400 ? -28.417 -9.128 13.948 1.00 98.62 400 PHE A CA 1
ATOM 3145 C C . PHE A 1 400 ? -28.127 -8.364 12.658 1.00 98.62 400 PHE A C 1
ATOM 3147 O O . PHE A 1 400 ? -26.979 -8.276 12.222 1.00 98.62 400 PHE A O 1
ATOM 3154 N N . MET A 1 401 ? -29.163 -7.787 12.052 1.00 97.44 401 MET A N 1
ATOM 3155 C CA . MET A 1 401 ? -29.022 -6.878 10.916 1.00 97.44 401 MET A CA 1
ATOM 3156 C C . MET A 1 401 ? -29.078 -5.433 11.412 1.00 97.44 401 MET A C 1
ATOM 3158 O O . MET A 1 401 ? -30.126 -4.975 11.868 1.00 97.44 401 MET A O 1
ATOM 3162 N N . LEU A 1 402 ? -27.960 -4.715 11.316 1.00 98.25 402 LEU A N 1
ATOM 3163 C CA . LEU A 1 402 ? -27.852 -3.320 11.740 1.00 98.25 402 LEU A CA 1
ATOM 3164 C C . LEU A 1 402 ? -27.765 -2.417 10.496 1.00 98.25 402 LEU A C 1
ATOM 3166 O O . LEU A 1 402 ? -26.766 -2.481 9.773 1.00 98.25 402 LEU A O 1
ATOM 3170 N N . PRO A 1 403 ? -28.787 -1.587 10.211 1.00 98.00 403 PRO A N 1
ATOM 3171 C CA . PRO A 1 403 ? -28.781 -0.734 9.030 1.00 98.00 403 PRO A CA 1
ATOM 3172 C C . PRO A 1 403 ? -27.786 0.420 9.203 1.00 98.00 403 PRO A C 1
ATOM 3174 O O . PRO A 1 403 ? -28.007 1.325 10.013 1.00 98.00 403 PRO A O 1
ATOM 3177 N N . CYS A 1 404 ? -26.701 0.418 8.426 1.00 98.44 404 CYS A N 1
ATOM 3178 C CA . CYS A 1 404 ? -25.820 1.582 8.343 1.00 98.44 404 CYS A CA 1
ATOM 3179 C C . CYS A 1 404 ? -26.307 2.567 7.274 1.00 98.44 404 CYS A C 1
ATOM 3181 O O . CYS A 1 404 ? -27.019 2.189 6.344 1.00 98.44 404 CYS A O 1
ATOM 3183 N N . CYS A 1 405 ? -25.944 3.843 7.403 1.00 98.06 405 CYS A N 1
ATOM 3184 C CA . CYS A 1 405 ? -26.263 4.843 6.393 1.00 98.06 405 CYS A CA 1
ATOM 3185 C C . CYS A 1 405 ? -25.202 4.881 5.278 1.00 98.06 405 CYS A C 1
ATOM 3187 O O . CYS A 1 405 ? -24.015 4.557 5.459 1.00 98.06 405 CYS A O 1
ATOM 3189 N N . SER A 1 406 ? -25.645 5.291 4.095 1.00 97.69 406 SER A N 1
ATOM 3190 C CA . SER A 1 406 ? -24.852 5.438 2.882 1.00 97.69 406 SER A CA 1
ATOM 3191 C C . SER A 1 406 ? -23.795 6.538 3.002 1.00 97.69 406 SER A C 1
ATOM 3193 O O . SER A 1 406 ? -23.712 7.303 3.962 1.00 97.69 406 SER A O 1
ATOM 3195 N N . SER A 1 407 ? -22.951 6.655 1.978 1.00 97.69 407 SER A N 1
ATOM 3196 C CA . SER A 1 407 ? -21.918 7.689 1.929 1.00 97.69 407 SER A CA 1
ATOM 3197 C C . SER A 1 407 ? -22.441 9.124 1.878 1.00 97.69 407 SER A C 1
ATOM 3199 O O . SER A 1 407 ? -21.678 10.019 2.220 1.00 97.69 407 SER A O 1
ATOM 3201 N N . MET A 1 408 ? -23.672 9.351 1.404 1.00 97.75 408 MET A N 1
ATOM 3202 C CA . MET A 1 408 ? -24.247 10.700 1.269 1.00 97.75 408 MET A CA 1
ATOM 3203 C C . MET A 1 408 ? -24.899 11.193 2.566 1.00 97.75 408 MET A C 1
ATOM 3205 O O . MET A 1 408 ? -25.202 12.376 2.692 1.00 97.75 408 MET A O 1
ATOM 3209 N N . GLU A 1 409 ? -25.087 10.301 3.536 1.00 98.50 409 GLU A N 1
ATOM 3210 C CA . GLU A 1 409 ? -25.780 10.562 4.803 1.00 98.50 409 GLU A CA 1
ATOM 3211 C C . GLU A 1 409 ? -24.813 10.784 5.973 1.00 98.50 409 GLU A C 1
ATOM 3213 O O . GLU A 1 409 ? -25.233 10.943 7.120 1.00 98.50 409 GLU A O 1
ATOM 3218 N N . LYS A 1 410 ? -23.504 10.797 5.694 1.00 98.31 410 LYS A N 1
ATOM 3219 C CA . LYS A 1 410 ? -22.453 10.978 6.697 1.00 98.31 410 LYS A CA 1
ATOM 3220 C C . LYS A 1 410 ? -21.266 11.772 6.171 1.00 98.31 410 LYS A C 1
ATOM 3222 O O . LYS A 1 410 ? -20.912 11.719 4.994 1.00 98.31 410 LYS A O 1
ATOM 3227 N N . GLU A 1 411 ? -20.626 12.469 7.093 1.00 98.50 411 GLU A N 1
ATOM 3228 C CA . GLU A 1 411 ? -19.384 13.201 6.879 1.00 98.50 411 GLU A CA 1
ATOM 3229 C C . GLU A 1 411 ? -18.161 12.320 7.177 1.00 98.50 411 GLU A C 1
ATOM 3231 O O . GLU A 1 411 ? -18.241 11.343 7.922 1.00 98.50 411 GLU A O 1
ATOM 3236 N N . GLY A 1 412 ? -17.023 12.636 6.559 1.00 98.44 412 GLY A N 1
ATOM 3237 C CA . GLY A 1 412 ? -15.743 11.995 6.852 1.00 98.44 412 GLY A CA 1
ATOM 3238 C C . GLY A 1 412 ? -14.792 12.002 5.665 1.00 98.44 412 GLY A C 1
ATOM 3239 O O . GLY A 1 412 ? -15.013 12.698 4.674 1.00 98.44 412 GLY A O 1
ATOM 3240 N N . SER A 1 413 ? -13.727 11.203 5.740 1.00 98.62 413 SER A N 1
ATOM 3241 C CA . SER A 1 413 ? -12.739 11.091 4.662 1.00 98.62 413 SER A CA 1
ATOM 3242 C C . SER A 1 413 ? -12.665 9.696 4.053 1.00 98.62 413 SER A C 1
ATOM 3244 O O . SER A 1 413 ? -12.953 8.693 4.704 1.00 98.62 413 SER A O 1
ATOM 3246 N N . ILE A 1 414 ? -12.256 9.645 2.785 1.00 98.62 414 ILE A N 1
ATOM 3247 C CA . ILE A 1 414 ? -11.821 8.421 2.107 1.00 98.62 414 ILE A CA 1
ATOM 3248 C C . ILE A 1 414 ? -10.519 8.680 1.349 1.00 98.62 414 ILE A C 1
ATOM 3250 O O . ILE A 1 414 ? -10.333 9.756 0.776 1.00 98.62 414 ILE A O 1
ATOM 3254 N N . SER A 1 415 ? -9.644 7.683 1.306 1.00 98.62 415 SER A N 1
ATOM 3255 C CA . SER A 1 415 ? -8.376 7.726 0.583 1.00 98.62 415 SER A CA 1
ATOM 3256 C C . SER A 1 415 ? -8.474 6.948 -0.715 1.00 98.62 415 SER A C 1
ATOM 3258 O O . SER A 1 415 ? -8.693 5.737 -0.723 1.00 98.62 415 SER A O 1
ATOM 3260 N N . ASN A 1 416 ? -8.298 7.652 -1.833 1.00 98.69 416 ASN A N 1
ATOM 3261 C CA . ASN A 1 416 ? -8.355 7.029 -3.150 1.00 98.69 416 ASN A CA 1
ATOM 3262 C C . ASN A 1 416 ? -7.055 6.267 -3.491 1.00 98.69 416 ASN A C 1
ATOM 3264 O O . ASN A 1 416 ? -6.072 6.264 -2.749 1.00 98.69 416 ASN A O 1
ATOM 3268 N N . SER A 1 417 ? -7.015 5.652 -4.676 1.00 98.62 417 SER A N 1
ATOM 3269 C CA . SER A 1 417 ? -5.857 4.873 -5.145 1.00 98.62 417 SER A CA 1
ATOM 3270 C C . SER A 1 417 ? -4.531 5.651 -5.227 1.00 98.62 417 SER A C 1
ATOM 3272 O O . SER A 1 417 ? -3.466 5.041 -5.110 1.00 98.62 417 SER A O 1
ATOM 3274 N N . GLY A 1 418 ? -4.588 6.974 -5.407 1.00 98.44 418 GLY A N 1
ATOM 3275 C CA . GLY A 1 418 ? -3.440 7.886 -5.411 1.00 98.44 418 GLY A CA 1
ATOM 3276 C C . GLY A 1 418 ? -3.090 8.443 -4.027 1.00 98.44 418 GLY A C 1
ATOM 3277 O O . GLY A 1 418 ? -2.418 9.465 -3.958 1.00 98.44 418 GLY A O 1
ATOM 3278 N N . ARG A 1 419 ? -3.572 7.812 -2.941 1.00 98.75 419 ARG A N 1
ATOM 3279 C CA . ARG A 1 419 ? -3.358 8.211 -1.531 1.00 98.75 419 ARG A CA 1
ATOM 3280 C C . ARG A 1 419 ? -4.015 9.535 -1.134 1.00 98.75 419 ARG A C 1
ATOM 3282 O O . ARG A 1 419 ? -3.795 10.023 -0.030 1.00 98.75 419 ARG A O 1
ATOM 3289 N N . LEU A 1 420 ? -4.831 10.114 -2.014 1.00 98.50 420 LEU A N 1
ATOM 3290 C CA . LEU A 1 420 ? -5.518 11.371 -1.762 1.00 98.50 420 LEU A CA 1
ATOM 3291 C C . LEU A 1 420 ? -6.681 11.130 -0.793 1.00 98.50 420 LEU A C 1
ATOM 3293 O O . LEU A 1 420 ? -7.720 10.604 -1.204 1.00 98.50 420 LEU A O 1
ATOM 3297 N N . ALA A 1 421 ? -6.489 11.516 0.465 1.00 98.75 421 ALA A N 1
ATOM 3298 C CA . ALA A 1 421 ? -7.515 11.556 1.493 1.00 98.75 421 ALA A CA 1
ATOM 3299 C C . ALA A 1 421 ? -8.402 12.781 1.249 1.00 98.75 421 ALA A C 1
ATOM 3301 O O . ALA A 1 421 ? -7.950 13.926 1.324 1.00 98.75 421 ALA A O 1
ATOM 3302 N N . GLN A 1 422 ? -9.660 12.532 0.897 1.00 98.81 422 GLN A N 1
ATOM 3303 C CA . GLN A 1 422 ? -10.624 13.561 0.521 1.00 98.81 422 GLN A CA 1
ATOM 3304 C C . GLN A 1 422 ? -11.764 13.595 1.524 1.00 98.81 422 GLN A C 1
ATOM 3306 O O . GLN A 1 422 ? -12.401 12.570 1.771 1.00 98.81 422 GLN A O 1
ATOM 3311 N N . TRP A 1 423 ? -12.028 14.782 2.064 1.00 98.81 423 TRP A N 1
ATOM 3312 C CA . TRP A 1 423 ? -13.171 15.017 2.934 1.00 98.81 423 TRP A CA 1
ATOM 3313 C C . TRP A 1 423 ? -14.462 15.149 2.121 1.00 98.81 423 TRP A C 1
ATOM 3315 O O . TRP A 1 423 ? -14.482 15.790 1.065 1.00 98.81 423 TRP A O 1
ATOM 3325 N N . ARG A 1 424 ? -15.544 14.560 2.623 1.00 98.44 424 ARG A N 1
ATOM 3326 C CA . ARG A 1 424 ? -16.906 14.699 2.103 1.00 98.44 424 ARG A CA 1
ATOM 3327 C C . ARG A 1 424 ? -17.845 15.074 3.238 1.00 98.44 424 ARG A C 1
ATOM 3329 O O . ARG A 1 424 ? -17.628 14.668 4.374 1.00 98.44 424 ARG A O 1
ATOM 3336 N N . TYR A 1 425 ? -18.897 15.797 2.892 1.00 98.44 425 TYR A N 1
ATOM 3337 C CA . TYR A 1 425 ? -19.899 16.273 3.832 1.00 98.44 425 TYR A CA 1
ATOM 3338 C C . TYR A 1 425 ? -21.187 15.480 3.668 1.00 98.44 425 TYR A C 1
ATOM 3340 O O . TYR A 1 425 ? -21.496 15.000 2.573 1.00 98.44 425 TYR A O 1
ATOM 3348 N N . LYS A 1 426 ? -21.937 15.382 4.761 1.00 97.94 426 LYS A N 1
ATOM 3349 C CA . LYS A 1 426 ? -23.311 14.897 4.750 1.00 97.94 426 LYS A CA 1
ATOM 3350 C C . LYS A 1 426 ? -24.157 15.780 3.826 1.00 97.94 426 LYS A C 1
ATOM 3352 O O . LYS A 1 426 ? -24.117 17.002 3.935 1.00 97.94 426 LYS A O 1
ATOM 3357 N N . ALA A 1 427 ? -24.895 15.156 2.915 1.00 97.88 427 ALA A N 1
ATOM 3358 C CA . ALA A 1 427 ? -25.778 15.832 1.967 1.00 97.88 427 ALA A CA 1
ATOM 3359 C C . ALA A 1 427 ? -27.257 15.716 2.364 1.00 97.88 427 ALA A C 1
ATOM 3361 O O . ALA A 1 427 ? -28.029 16.633 2.106 1.00 97.88 427 ALA A O 1
ATOM 3362 N N . VAL A 1 428 ? -27.644 14.599 2.984 1.00 97.69 428 VAL A N 1
ATOM 3363 C CA . VAL A 1 428 ? -29.012 14.315 3.440 1.00 97.69 428 VAL A CA 1
ATOM 3364 C C . VAL A 1 428 ? -28.990 13.620 4.802 1.00 97.69 428 VAL A C 1
ATOM 3366 O O . VAL A 1 428 ? -27.958 13.097 5.224 1.00 97.69 428 VAL A O 1
ATOM 3369 N N . GLU A 1 429 ? -30.114 13.637 5.512 1.00 97.75 429 GLU A N 1
ATOM 3370 C CA . GLU A 1 429 ? -30.282 12.888 6.762 1.00 97.75 429 GLU A CA 1
ATOM 3371 C C . GLU A 1 429 ? -30.319 11.369 6.512 1.00 97.75 429 GLU A C 1
ATOM 3373 O O . GLU A 1 429 ? -30.823 10.959 5.464 1.00 97.75 429 GLU A O 1
ATOM 3378 N N . PRO A 1 430 ? -29.820 10.533 7.448 1.00 97.62 430 PRO A N 1
ATOM 3379 C CA . PRO A 1 430 ? -29.940 9.082 7.350 1.00 97.62 430 PRO A CA 1
ATOM 3380 C C . PRO A 1 430 ? -31.389 8.627 7.160 1.00 97.62 430 PRO A C 1
ATOM 3382 O O . PRO A 1 430 ? -32.288 9.031 7.899 1.00 97.62 430 PRO A O 1
ATOM 3385 N N . VAL A 1 431 ? -31.621 7.751 6.184 1.00 96.56 431 VAL A N 1
ATOM 3386 C CA . VAL A 1 431 ? -32.949 7.206 5.900 1.00 96.56 431 VAL A CA 1
ATOM 3387 C C . VAL A 1 431 ? -33.412 6.275 7.026 1.00 96.56 431 VAL A C 1
ATOM 3389 O O . VAL A 1 431 ? -32.687 5.385 7.485 1.00 96.56 431 VAL A O 1
ATOM 3392 N N . GLY A 1 432 ? -34.668 6.447 7.442 1.00 95.69 432 GLY A N 1
ATOM 3393 C CA . GLY A 1 432 ? -35.322 5.606 8.442 1.00 95.69 432 GLY A CA 1
ATOM 3394 C C . GLY A 1 432 ? -34.648 5.699 9.811 1.00 95.69 432 GLY A C 1
ATOM 3395 O O . GLY A 1 432 ? -34.596 6.765 10.413 1.00 95.69 432 GLY A O 1
ATOM 3396 N N . LYS A 1 433 ? -34.164 4.560 10.316 1.00 95.44 433 LYS A N 1
ATOM 3397 C CA . LYS A 1 433 ? -33.384 4.466 11.564 1.00 95.44 433 LYS A CA 1
ATOM 3398 C C . LYS A 1 433 ? -31.933 4.047 11.310 1.00 95.44 433 LYS A C 1
ATOM 3400 O O . LYS A 1 433 ? -31.285 3.518 12.210 1.00 95.44 433 LYS A O 1
ATOM 3405 N N . SER A 1 434 ? -31.455 4.202 10.073 1.00 98.06 434 SER A N 1
ATOM 3406 C CA . SER A 1 434 ? -30.065 3.897 9.749 1.00 98.06 434 SER A CA 1
ATOM 3407 C C . SER A 1 434 ? -29.120 4.861 10.465 1.00 98.06 434 SER A C 1
ATOM 3409 O O . SER A 1 434 ? -29.467 6.011 10.736 1.00 98.06 434 SER A O 1
ATOM 3411 N N . MET A 1 435 ? -27.920 4.384 10.785 1.00 97.94 435 MET A N 1
ATOM 3412 C CA . MET A 1 435 ? -26.917 5.163 11.513 1.00 97.94 435 MET A CA 1
ATOM 3413 C C . MET A 1 435 ? -25.577 5.164 10.771 1.00 97.94 435 MET A C 1
ATOM 3415 O O . MET A 1 435 ? -25.230 4.171 10.126 1.00 97.94 435 MET A O 1
ATOM 3419 N N . PRO A 1 436 ? -24.770 6.234 10.863 1.00 98.31 436 PRO A N 1
ATOM 3420 C CA . PRO A 1 436 ? -23.365 6.161 10.477 1.00 98.31 436 PRO A CA 1
ATOM 3421 C C . PRO A 1 436 ? -22.654 5.036 11.240 1.00 98.31 436 PRO A C 1
ATOM 3423 O O . PRO A 1 436 ? -22.922 4.828 12.421 1.00 98.31 436 PRO A O 1
ATOM 3426 N N . ASP A 1 437 ? -21.702 4.347 10.603 1.00 98.62 437 ASP A N 1
ATOM 3427 C CA . ASP A 1 437 ? -20.960 3.246 11.242 1.00 98.62 437 ASP A CA 1
ATOM 3428 C C . ASP A 1 437 ? -20.314 3.664 12.571 1.00 98.62 437 ASP A C 1
ATOM 3430 O O . ASP A 1 437 ? -20.305 2.888 13.520 1.00 98.62 437 ASP A O 1
ATOM 3434 N N . ALA A 1 438 ? -19.829 4.908 12.657 1.00 97.88 438 ALA A N 1
ATOM 3435 C CA . ALA A 1 438 ? -19.234 5.461 13.869 1.00 97.88 438 ALA A CA 1
ATOM 3436 C C . ALA A 1 438 ? -20.222 5.518 15.049 1.00 97.88 438 ALA A C 1
ATOM 3438 O O . ALA A 1 438 ? -19.829 5.239 16.176 1.00 97.88 438 ALA A O 1
ATOM 3439 N N . GLU A 1 439 ? -21.500 5.812 14.797 1.00 98.19 439 GLU A N 1
ATOM 3440 C CA . GLU A 1 439 ? -22.536 5.830 15.838 1.00 98.19 439 GLU A CA 1
ATOM 3441 C C . GLU A 1 439 ? -22.897 4.409 16.289 1.00 98.19 439 GLU A C 1
ATOM 3443 O O . GLU A 1 439 ? -23.051 4.150 17.480 1.00 98.19 439 GLU A O 1
ATOM 3448 N N . ILE A 1 440 ? -22.937 3.448 15.359 1.00 98.62 440 ILE A N 1
ATOM 3449 C CA . ILE A 1 440 ? -23.132 2.027 15.695 1.00 98.62 440 ILE A CA 1
ATOM 3450 C C . ILE A 1 440 ? -21.973 1.527 16.576 1.00 98.62 440 ILE A C 1
ATOM 3452 O O . ILE A 1 440 ? -22.195 0.850 17.581 1.00 98.62 440 ILE A O 1
ATOM 3456 N N . MET A 1 441 ? -20.732 1.886 16.230 1.00 97.94 441 MET A N 1
ATOM 3457 C CA . MET A 1 441 ? -19.545 1.565 17.032 1.00 97.94 441 MET A CA 1
ATOM 3458 C C . MET A 1 441 ? -19.569 2.252 18.400 1.00 97.94 441 MET A C 1
ATOM 3460 O O . MET A 1 441 ? -19.190 1.631 19.389 1.00 97.94 441 MET A O 1
ATOM 3464 N N . ASN A 1 442 ? -20.047 3.497 18.472 1.00 98.19 442 ASN A N 1
ATOM 3465 C CA . ASN A 1 442 ? -20.208 4.243 19.717 1.00 98.19 442 ASN A CA 1
ATOM 3466 C C . ASN A 1 442 ? -21.168 3.530 20.687 1.00 98.19 442 ASN A C 1
ATOM 3468 O O . ASN A 1 442 ? -20.832 3.321 21.853 1.00 98.19 442 ASN A O 1
ATOM 3472 N N . GLU A 1 443 ? -22.326 3.073 20.200 1.00 97.62 443 GLU A N 1
ATOM 3473 C CA . GLU A 1 443 ? -23.263 2.273 21.001 1.00 97.62 443 GLU A CA 1
ATOM 3474 C C . GLU A 1 443 ? -22.636 0.963 21.489 1.00 97.62 443 GLU A C 1
ATOM 3476 O O . GLU A 1 443 ? -22.745 0.622 22.671 1.00 97.62 443 GLU A O 1
ATOM 3481 N N . LEU A 1 444 ? -21.959 0.237 20.593 1.00 97.50 444 LEU A N 1
ATOM 3482 C CA . LEU A 1 444 ? -21.313 -1.030 20.930 1.00 97.50 444 LEU A CA 1
ATOM 3483 C C . LEU A 1 444 ? -20.223 -0.837 21.992 1.00 97.50 444 LEU A C 1
ATOM 3485 O O . LEU A 1 444 ? -20.188 -1.583 22.970 1.00 97.50 444 LEU A O 1
ATOM 3489 N N . TYR A 1 445 ? -19.378 0.186 21.834 1.00 97.62 445 TYR A N 1
ATOM 3490 C CA . TYR A 1 445 ? -18.310 0.519 22.774 1.00 97.62 445 TYR A CA 1
ATOM 3491 C C . TYR A 1 445 ? -18.862 0.744 24.187 1.00 97.62 445 TYR A C 1
ATOM 3493 O O . TYR A 1 445 ? -18.427 0.086 25.135 1.00 97.62 445 TYR A O 1
ATOM 3501 N N . PHE A 1 446 ? -19.855 1.628 24.340 1.00 97.88 446 PHE A N 1
ATOM 3502 C CA . PHE A 1 446 ? -20.378 1.961 25.665 1.00 97.88 446 PHE A CA 1
ATOM 3503 C C . PHE A 1 446 ? -21.163 0.812 26.300 1.00 97.88 446 PHE A C 1
ATOM 3505 O O . PHE A 1 446 ? -20.997 0.586 27.496 1.00 97.88 446 PHE A O 1
ATOM 3512 N N . LYS A 1 447 ? -21.939 0.039 25.525 1.00 97.44 447 LYS A N 1
ATOM 3513 C CA . LYS A 1 447 ? -22.671 -1.128 26.050 1.00 97.44 447 LYS A CA 1
ATOM 3514 C C . LYS A 1 447 ? -21.738 -2.232 26.541 1.00 97.44 447 LYS A C 1
ATOM 3516 O O . LYS A 1 447 ? -21.933 -2.748 27.637 1.00 97.44 447 LYS A O 1
ATOM 3521 N N . VAL A 1 448 ? -20.704 -2.576 25.770 1.00 97.94 448 VAL A N 1
ATOM 3522 C CA . VAL A 1 448 ? -19.718 -3.586 26.193 1.00 97.94 448 VAL A CA 1
ATOM 3523 C C . VAL A 1 448 ? -18.977 -3.102 27.440 1.00 97.94 448 VAL A C 1
ATOM 3525 O O . VAL A 1 448 ? -18.853 -3.836 28.417 1.00 97.94 448 VAL A O 1
ATOM 3528 N N . ARG A 1 449 ? -18.538 -1.840 27.452 1.00 97.44 449 ARG A N 1
ATOM 3529 C CA . ARG A 1 449 ? -17.841 -1.242 28.596 1.00 97.44 449 ARG A CA 1
ATOM 3530 C C . ARG A 1 449 ? -18.710 -1.197 29.858 1.00 97.44 449 ARG A C 1
ATOM 3532 O O . ARG A 1 449 ? -18.193 -1.423 30.949 1.00 97.44 449 ARG A O 1
ATOM 3539 N N . GLU A 1 450 ? -20.001 -0.896 29.733 1.00 97.25 450 GLU A N 1
ATOM 3540 C CA . GLU A 1 450 ? -20.962 -0.917 30.843 1.00 97.25 450 GLU A CA 1
ATOM 3541 C C . GLU A 1 450 ? -21.062 -2.313 31.469 1.00 97.25 450 GLU A C 1
ATOM 3543 O O . GLU A 1 450 ? -20.935 -2.439 32.689 1.00 97.25 450 GLU A O 1
ATOM 3548 N N . LEU A 1 451 ? -21.195 -3.357 30.643 1.00 98.25 451 LEU A N 1
ATOM 3549 C CA . LEU A 1 451 ? -21.231 -4.746 31.108 1.00 98.25 451 LEU A CA 1
ATOM 3550 C C . LEU A 1 451 ? -19.945 -5.120 31.850 1.00 98.25 451 LEU A C 1
ATOM 3552 O O . LEU A 1 451 ? -20.014 -5.579 32.984 1.00 98.25 451 LEU A O 1
ATOM 3556 N N . TYR A 1 452 ? -18.773 -4.823 31.284 1.00 98.31 452 TYR A N 1
ATOM 3557 C CA . TYR A 1 452 ? -17.493 -5.105 31.946 1.00 98.31 452 TYR A CA 1
ATOM 3558 C C . TYR A 1 45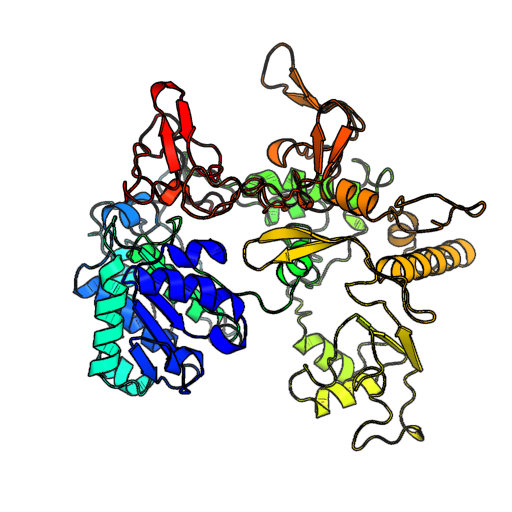2 ? -17.310 -4.353 33.273 1.00 98.31 452 TYR A C 1
ATOM 3560 O O . TYR A 1 452 ? -16.712 -4.888 34.204 1.00 98.31 452 TYR A O 1
ATOM 3568 N N . LYS A 1 453 ? -17.829 -3.124 33.396 1.00 96.94 453 LYS A N 1
ATOM 3569 C CA . LYS A 1 453 ? -17.807 -2.379 34.668 1.00 96.94 453 LYS A CA 1
ATOM 3570 C C . LYS A 1 453 ? -18.712 -3.006 35.726 1.00 96.94 453 LYS A C 1
ATOM 3572 O O . LYS A 1 453 ? -18.367 -2.980 36.903 1.00 96.94 453 LYS A O 1
ATOM 3577 N N . LYS A 1 454 ? -19.881 -3.500 35.319 1.00 97.50 454 LYS A N 1
ATOM 3578 C CA . LYS A 1 454 ? -20.901 -4.034 36.227 1.00 97.50 454 LYS A CA 1
ATOM 3579 C C . LYS A 1 454 ? -20.615 -5.477 36.638 1.00 97.50 454 LYS A C 1
ATOM 3581 O O . LYS A 1 454 ? -20.831 -5.838 37.789 1.00 97.50 454 LYS A O 1
ATOM 3586 N N . GLU A 1 455 ? -20.166 -6.290 35.692 1.00 98.00 455 GLU A N 1
ATOM 3587 C CA . GLU A 1 455 ? -20.098 -7.748 35.820 1.00 98.00 455 GLU A CA 1
ATOM 3588 C C . GLU A 1 455 ? -18.654 -8.263 35.906 1.00 98.00 455 GLU A C 1
ATOM 3590 O O . GLU A 1 455 ? -18.427 -9.417 36.264 1.00 98.00 455 GLU A O 1
ATOM 3595 N N . GLY A 1 456 ? -17.659 -7.418 35.617 1.00 97.00 456 GLY A N 1
ATOM 3596 C CA . GLY A 1 456 ? -16.280 -7.859 35.441 1.00 97.00 456 GLY A CA 1
ATOM 3597 C C . GLY A 1 456 ? -16.127 -8.687 34.163 1.00 97.00 456 GLY A C 1
ATOM 3598 O O . GLY A 1 456 ? -16.804 -8.449 33.166 1.00 97.00 456 GLY A O 1
ATOM 3599 N N . GLY A 1 457 ? -15.203 -9.648 34.171 1.00 97.06 457 GLY A N 1
ATOM 3600 C CA . GLY A 1 457 ? -14.994 -10.566 33.053 1.00 97.06 457 GLY A CA 1
ATOM 3601 C C . GLY A 1 457 ? -13.528 -10.907 32.825 1.00 97.06 457 GLY A C 1
ATOM 3602 O O . GLY A 1 457 ? -12.644 -10.522 33.592 1.00 97.06 457 GLY A O 1
ATOM 3603 N N . ALA A 1 458 ? -13.263 -11.643 31.747 1.00 98.06 458 ALA A N 1
ATOM 3604 C CA . ALA A 1 458 ? -11.903 -11.973 31.348 1.00 98.06 458 ALA A CA 1
ATOM 3605 C C . ALA A 1 458 ? -11.169 -10.711 30.871 1.00 98.06 458 ALA A C 1
ATOM 3607 O O . ALA A 1 458 ? -11.592 -10.081 29.904 1.00 98.06 458 ALA A O 1
ATOM 3608 N N . TYR A 1 459 ? -10.071 -10.381 31.553 1.00 97.38 459 TYR A N 1
ATOM 3609 C CA . TYR A 1 459 ? -9.132 -9.309 31.210 1.00 97.38 459 TYR A CA 1
ATOM 3610 C C . TYR A 1 459 ? -9.805 -7.975 30.811 1.00 97.38 459 TYR A C 1
ATOM 3612 O O . TYR A 1 459 ? -9.745 -7.571 29.648 1.00 97.38 459 TYR A O 1
ATOM 3620 N N . PRO A 1 460 ? -10.462 -7.283 31.764 1.00 97.94 460 PRO A N 1
ATOM 3621 C CA . PRO A 1 460 ? -11.247 -6.078 31.482 1.00 97.94 460 PRO A CA 1
ATOM 3622 C C . PRO A 1 460 ? -10.397 -4.866 31.066 1.00 97.94 460 PRO A C 1
ATOM 3624 O O . PRO A 1 460 ? -10.888 -3.986 30.360 1.00 97.94 460 PRO A O 1
ATOM 3627 N N . ASP A 1 461 ? -9.133 -4.806 31.489 1.00 97.44 461 ASP A N 1
ATOM 3628 C CA . ASP A 1 461 ? -8.243 -3.650 31.332 1.00 97.44 461 ASP A CA 1
ATOM 3629 C C . ASP A 1 461 ? -8.181 -3.060 29.911 1.00 97.44 461 ASP A C 1
ATOM 3631 O O . ASP A 1 461 ? -8.428 -1.860 29.784 1.00 97.44 461 ASP A O 1
ATOM 3635 N N . PRO A 1 462 ? -7.899 -3.820 28.830 1.00 97.56 462 PRO A N 1
ATOM 3636 C CA . PRO A 1 462 ? -7.887 -3.278 27.466 1.00 97.56 462 PRO A CA 1
ATOM 3637 C C . PRO A 1 462 ? -9.205 -2.606 27.058 1.00 97.56 462 PRO A C 1
ATOM 3639 O O . PRO A 1 462 ? -9.191 -1.644 26.298 1.00 97.56 462 PRO A O 1
ATOM 3642 N N . ILE A 1 463 ? -10.344 -3.087 27.563 1.00 97.94 463 ILE A N 1
ATOM 3643 C CA . ILE A 1 463 ? -11.677 -2.564 27.234 1.00 97.94 463 ILE A CA 1
ATOM 3644 C C . ILE A 1 463 ? -11.963 -1.301 28.052 1.00 97.94 463 ILE A C 1
ATOM 3646 O O . ILE A 1 463 ? -12.453 -0.299 27.527 1.00 97.94 463 ILE A O 1
ATOM 3650 N N . LEU A 1 464 ? -11.630 -1.328 29.344 1.00 97.31 464 LEU A N 1
ATOM 3651 C CA . LEU A 1 464 ? -11.856 -0.211 30.260 1.00 97.31 464 LEU A CA 1
ATOM 3652 C C . LEU A 1 464 ? -10.828 0.924 30.095 1.00 97.31 464 LEU A C 1
ATOM 3654 O O . LEU A 1 464 ? -11.123 2.059 30.471 1.00 97.31 464 LEU A O 1
ATOM 3658 N N . ASN A 1 465 ? -9.674 0.674 29.479 1.00 97.69 465 ASN A N 1
ATOM 3659 C CA . ASN A 1 465 ? -8.644 1.691 29.235 1.00 97.69 465 ASN A CA 1
ATOM 3660 C C . ASN A 1 465 ? -8.589 2.201 27.785 1.00 97.69 465 ASN A C 1
ATOM 3662 O O . ASN A 1 465 ? -7.849 3.143 27.511 1.00 97.69 465 ASN A O 1
ATOM 3666 N N . LEU A 1 466 ? -9.372 1.630 26.862 1.00 97.31 466 LEU A N 1
ATOM 3667 C CA . LEU A 1 466 ? -9.518 2.149 25.498 1.00 97.31 466 LEU A CA 1
ATOM 3668 C C . LEU A 1 466 ? -10.108 3.569 25.528 1.00 97.31 466 LEU A C 1
ATOM 3670 O O . LEU A 1 466 ? -11.156 3.783 26.146 1.00 97.31 466 LEU A O 1
ATOM 3674 N N . SER A 1 467 ? -9.449 4.526 24.871 1.00 95.38 467 SER A N 1
ATOM 3675 C CA . SER A 1 467 ? -9.906 5.915 24.764 1.00 95.38 467 SER A CA 1
ATOM 3676 C C . SER A 1 467 ? -11.135 6.024 23.850 1.00 95.38 467 SER A C 1
ATOM 3678 O O . SER A 1 467 ? -11.274 5.283 22.877 1.00 95.38 467 SER A O 1
ATOM 3680 N N . TRP A 1 468 ? -12.061 6.930 24.184 1.00 96.62 468 TRP A N 1
ATOM 3681 C CA . TRP A 1 468 ? -13.239 7.215 23.354 1.00 96.62 468 TRP A CA 1
ATOM 3682 C C . TRP A 1 468 ? -13.806 8.612 23.645 1.00 96.62 468 TRP A C 1
ATOM 3684 O O . TRP A 1 468 ? -14.891 8.783 24.200 1.00 96.62 468 TRP A O 1
ATOM 3694 N N . GLU A 1 469 ? -13.025 9.637 23.306 1.00 94.00 469 GLU A N 1
ATOM 3695 C CA . GLU A 1 469 ? -13.288 11.046 23.641 1.00 94.00 469 GLU A CA 1
ATOM 3696 C C . GLU A 1 469 ? -13.730 11.852 22.407 1.00 94.00 469 GLU A C 1
ATOM 3698 O O . GLU A 1 469 ? -13.258 12.957 22.147 1.00 94.00 469 GLU A O 1
ATOM 3703 N N . TYR A 1 470 ? -14.626 11.276 21.602 1.00 96.62 470 TYR A N 1
ATOM 3704 C CA . TYR A 1 470 ? -14.985 11.808 20.285 1.00 96.62 470 TYR A CA 1
ATOM 3705 C C . TYR A 1 470 ? -16.310 12.570 20.273 1.00 96.62 470 TYR A C 1
ATOM 3707 O O . TYR A 1 470 ? -17.125 12.350 19.386 1.00 96.62 470 TYR A O 1
ATOM 3715 N N . GLY A 1 471 ? -16.566 13.447 21.239 1.00 96.38 471 GLY A N 1
ATOM 3716 C CA . GLY A 1 471 ? -17.774 14.275 21.228 1.00 96.38 471 GLY A CA 1
ATOM 3717 C C . GLY A 1 471 ? -18.262 14.689 22.609 1.00 96.38 471 GLY A C 1
ATOM 3718 O O . GLY A 1 471 ? -17.610 14.463 23.627 1.00 96.38 471 GLY A O 1
ATOM 3719 N N . GLU A 1 472 ? -19.433 15.320 22.635 1.00 97.31 472 GLU A N 1
ATOM 3720 C CA . GLU A 1 472 ? -20.083 15.729 23.878 1.00 97.31 472 GLU A CA 1
ATOM 3721 C C . GLU A 1 472 ? -20.572 14.504 24.660 1.00 97.31 472 GLU A C 1
ATOM 3723 O O . GLU A 1 472 ? -21.213 13.610 24.101 1.00 97.31 472 GLU A O 1
ATOM 3728 N N . LYS A 1 473 ? -20.304 14.487 25.968 1.00 97.00 473 LYS A N 1
ATOM 3729 C CA . LYS A 1 473 ? -20.785 13.447 26.879 1.00 97.00 473 LYS A CA 1
ATOM 3730 C C . LYS A 1 473 ? -22.173 13.779 27.426 1.00 97.00 473 LYS A C 1
ATOM 3732 O O . LYS A 1 473 ? -22.487 14.935 27.705 1.00 97.00 473 LYS A O 1
ATOM 3737 N N . ASP A 1 474 ? -23.009 12.765 27.603 1.00 95.69 474 ASP A N 1
ATOM 3738 C CA . ASP A 1 474 ? -24.219 12.851 28.416 1.00 95.69 474 ASP A CA 1
ATOM 3739 C C . ASP A 1 474 ? -23.904 12.765 29.921 1.00 95.69 474 ASP A C 1
ATOM 3741 O O . ASP A 1 474 ? -22.749 12.647 30.337 1.00 95.69 474 ASP A O 1
ATOM 3745 N N . ALA A 1 475 ? -24.944 12.830 30.757 1.00 94.94 475 ALA A N 1
ATOM 3746 C CA . ALA A 1 475 ? -24.802 12.754 32.212 1.00 94.94 475 ALA A CA 1
ATOM 3747 C C . ALA A 1 475 ? -24.227 11.410 32.705 1.00 94.94 475 ALA A C 1
ATOM 3749 O O . ALA A 1 475 ? -23.675 11.351 33.801 1.00 94.94 475 ALA A O 1
ATOM 3750 N N . ALA A 1 476 ? -24.331 10.344 31.903 1.00 90.69 476 ALA A N 1
ATOM 3751 C CA . ALA A 1 476 ? -23.750 9.033 32.186 1.00 90.69 476 ALA A CA 1
ATOM 3752 C C . ALA A 1 476 ? -22.308 8.896 31.653 1.00 90.69 476 ALA A C 1
ATOM 3754 O O . ALA A 1 476 ? -21.668 7.858 31.837 1.00 90.69 476 ALA A O 1
ATOM 3755 N N . GLY A 1 477 ? -21.771 9.938 31.007 1.00 92.69 477 GLY A N 1
ATOM 3756 C CA . GLY A 1 477 ? -20.432 9.951 30.429 1.00 92.69 477 GLY A CA 1
ATOM 3757 C C . GLY A 1 477 ? -20.331 9.283 29.055 1.00 92.69 477 GLY A C 1
ATOM 3758 O O . GLY A 1 477 ? -19.212 9.093 28.572 1.00 92.69 477 GLY A O 1
ATOM 3759 N N . LYS A 1 478 ? -21.457 8.924 28.425 1.00 96.00 478 LYS A N 1
ATOM 3760 C CA . LYS A 1 478 ? -21.506 8.367 27.069 1.00 96.00 478 LYS A CA 1
ATOM 3761 C C . LYS A 1 478 ? -21.457 9.487 26.035 1.00 96.00 478 LYS A C 1
ATOM 3763 O O . LYS A 1 478 ? -22.076 10.530 26.216 1.00 96.00 478 LYS A O 1
ATOM 3768 N N . ILE A 1 479 ? -20.746 9.268 24.932 1.00 97.88 479 ILE A N 1
ATOM 3769 C CA . ILE A 1 479 ? -20.722 10.216 23.811 1.00 97.88 479 ILE A CA 1
ATOM 3770 C C . ILE A 1 479 ? -22.101 10.238 23.140 1.00 97.88 479 ILE A C 1
ATOM 3772 O O . ILE A 1 479 ? -22.576 9.199 22.680 1.00 97.88 479 ILE A O 1
ATOM 3776 N N . LYS A 1 480 ? -22.732 11.417 23.084 1.00 96.94 480 LYS A N 1
ATOM 3777 C CA . LYS A 1 480 ? -24.065 11.616 22.487 1.00 96.94 480 LYS A CA 1
ATOM 3778 C C . LYS A 1 480 ? -24.050 11.386 20.977 1.00 96.94 480 LYS A C 1
ATOM 3780 O O . LYS A 1 480 ? -24.912 10.685 20.460 1.00 96.94 480 LYS A O 1
ATOM 3785 N N . HIS A 1 481 ? -23.065 11.982 20.308 1.00 96.88 481 HIS A N 1
ATOM 3786 C CA . HIS A 1 481 ? -22.818 11.887 18.871 1.00 96.88 481 HIS A CA 1
ATOM 3787 C C . HIS A 1 481 ? -21.316 11.930 18.612 1.00 96.88 481 HIS A C 1
ATOM 3789 O O . HIS A 1 481 ? -20.603 12.708 19.253 1.00 96.88 481 HIS A O 1
ATOM 3795 N N . VAL A 1 482 ? -20.844 11.119 17.669 1.00 98.25 482 VAL A N 1
ATOM 3796 C CA . VAL A 1 482 ? -19.428 11.063 17.307 1.00 98.25 482 VAL A CA 1
ATOM 3797 C C . VAL A 1 482 ? -19.056 12.275 16.452 1.00 98.25 482 VAL A C 1
ATOM 3799 O O . VAL A 1 482 ? -19.485 12.416 15.307 1.00 98.25 482 VAL A O 1
ATOM 3802 N N . ASP A 1 483 ? -18.178 13.127 16.974 1.00 98.19 483 ASP A N 1
ATOM 3803 C CA . ASP A 1 483 ? -17.510 14.175 16.216 1.00 98.19 483 ASP A CA 1
ATOM 3804 C C . ASP A 1 483 ? -16.395 13.576 15.343 1.00 98.19 483 ASP A C 1
ATOM 3806 O O . ASP A 1 483 ? -15.257 13.350 15.771 1.00 98.19 483 ASP A O 1
ATOM 3810 N N . ILE A 1 484 ? -16.717 13.368 14.066 1.00 98.12 484 ILE A N 1
ATOM 3811 C CA . ILE A 1 484 ? -15.792 12.848 13.055 1.00 98.12 484 ILE A CA 1
ATOM 3812 C C . ILE A 1 484 ? -14.562 13.754 12.861 1.00 98.12 484 ILE A C 1
ATOM 3814 O O . ILE A 1 484 ? -13.492 13.261 12.489 1.00 98.12 484 ILE A O 1
ATOM 3818 N N . HIS A 1 485 ? -14.647 15.060 13.147 1.00 98.38 485 HIS A N 1
ATOM 3819 C CA . HIS A 1 485 ? -13.467 15.927 13.124 1.00 98.38 485 HIS A CA 1
ATOM 3820 C C . HIS A 1 485 ? -12.506 15.615 14.273 1.00 98.38 485 HIS A C 1
ATOM 3822 O O . HIS A 1 485 ? -11.294 15.661 14.062 1.00 98.38 485 HIS A O 1
ATOM 3828 N N . SER A 1 486 ? -13.012 15.284 15.461 1.00 98.19 486 SER A N 1
ATOM 3829 C CA . SER A 1 486 ? -12.179 14.874 16.599 1.00 98.19 486 SER A CA 1
ATOM 3830 C C . SER A 1 486 ? -11.460 13.550 16.324 1.00 98.19 486 SER A C 1
ATOM 3832 O O . SER A 1 486 ? -10.248 13.471 16.525 1.00 98.19 486 SER A O 1
ATOM 3834 N N . VAL A 1 487 ? -12.145 12.570 15.720 1.00 98.38 487 VAL A N 1
ATOM 3835 C CA . VAL A 1 487 ? -11.517 11.317 15.250 1.00 98.38 487 VAL A CA 1
ATOM 3836 C C . VAL A 1 487 ? -10.391 11.609 14.248 1.00 98.38 487 VAL A C 1
ATOM 3838 O O . VAL A 1 487 ? -9.270 11.124 14.390 1.00 98.38 487 VAL A O 1
ATOM 3841 N N . ALA A 1 488 ? -10.651 12.453 13.244 1.00 98.62 488 ALA A N 1
ATOM 3842 C CA . ALA A 1 488 ? -9.655 12.793 12.226 1.00 98.62 488 ALA A CA 1
ATOM 3843 C C . ALA A 1 488 ? -8.435 13.546 12.793 1.00 98.62 488 ALA A C 1
ATOM 3845 O O . ALA A 1 488 ? -7.313 13.360 12.315 1.00 98.62 488 ALA A O 1
ATOM 3846 N N . LYS A 1 489 ? -8.632 14.380 13.818 1.00 98.62 489 LYS A N 1
ATOM 3847 C CA . LYS A 1 489 ? -7.541 15.067 14.518 1.00 98.62 489 LYS A CA 1
ATOM 3848 C C . LYS A 1 489 ? -6.717 14.117 15.387 1.00 98.62 489 LYS A C 1
ATOM 3850 O O . LYS A 1 489 ? -5.499 14.250 15.402 1.00 98.62 489 LYS A O 1
ATOM 3855 N N . GLU A 1 490 ? -7.327 13.141 16.059 1.00 98.31 490 GLU A N 1
ATOM 3856 C CA . GLU A 1 490 ? -6.571 12.123 16.803 1.00 98.31 490 GLU A CA 1
ATOM 3857 C C . GLU A 1 490 ? -5.743 11.238 15.863 1.00 98.31 490 GLU A C 1
ATOM 3859 O O . GLU A 1 490 ? -4.570 10.957 16.126 1.00 98.31 490 GLU A O 1
ATOM 3864 N N . ILE A 1 491 ? -6.320 10.876 14.714 1.00 98.56 491 ILE A N 1
ATOM 3865 C CA . ILE A 1 491 ? -5.608 10.191 13.633 1.00 98.56 491 ILE A CA 1
ATOM 3866 C C . ILE A 1 491 ? -4.383 11.003 13.189 1.00 98.56 491 ILE A C 1
ATOM 3868 O O . ILE A 1 491 ? -3.304 10.428 13.048 1.00 98.56 491 ILE A O 1
ATOM 3872 N N . ASN A 1 492 ? -4.526 12.322 13.004 1.00 98.75 492 ASN A N 1
ATOM 3873 C CA . ASN A 1 492 ? -3.406 13.221 12.709 1.00 98.75 492 ASN A CA 1
ATOM 3874 C C . ASN A 1 492 ? -2.366 13.252 13.841 1.00 98.75 492 ASN A C 1
ATOM 3876 O O . ASN A 1 492 ? -1.163 13.187 13.579 1.00 98.75 492 ASN A O 1
ATOM 3880 N N . GLY A 1 493 ? -2.834 13.362 15.082 1.00 98.31 493 GLY A N 1
ATOM 3881 C CA . GLY A 1 493 ? -2.027 13.373 16.293 1.00 98.31 493 GLY A CA 1
ATOM 3882 C C . GLY A 1 493 ? -1.913 14.729 16.985 1.00 98.31 493 GLY A C 1
ATOM 3883 O O . GLY A 1 493 ? -2.111 15.782 16.369 1.00 98.31 493 GLY A O 1
ATOM 3884 N N . TYR A 1 494 ? -1.547 14.671 18.266 1.00 98.44 494 TYR A N 1
ATOM 3885 C CA . TYR A 1 494 ? -1.391 15.801 19.182 1.00 98.44 494 TYR A CA 1
ATOM 3886 C C . TYR A 1 494 ? -0.066 15.738 19.943 1.00 98.44 494 TYR A C 1
ATOM 3888 O O . TYR A 1 494 ? 0.441 14.660 20.261 1.00 98.44 494 TYR A O 1
ATOM 3896 N N . PHE A 1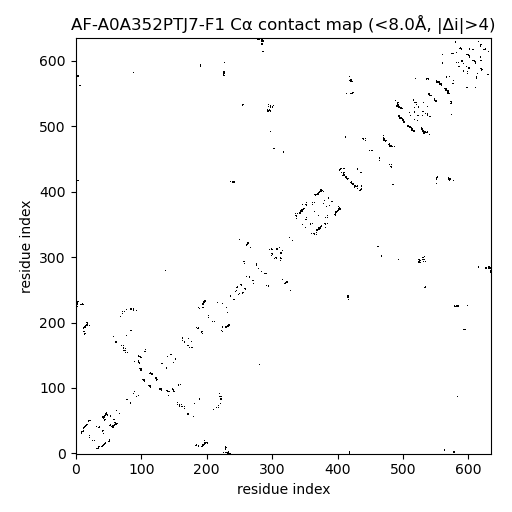 495 ? 0.470 16.905 20.285 1.00 98.38 495 PHE A N 1
ATOM 3897 C CA . PHE A 1 495 ? 1.478 17.038 21.328 1.00 98.38 495 PHE A CA 1
ATOM 3898 C C . PHE A 1 495 ? 0.787 16.941 22.693 1.00 98.38 495 PHE A C 1
ATOM 3900 O O . PHE A 1 495 ? -0.130 17.702 22.997 1.00 98.38 495 PHE A O 1
ATOM 3907 N N . LEU A 1 496 ? 1.199 15.984 23.519 1.00 98.06 496 LEU A N 1
ATOM 3908 C CA . LEU A 1 496 ? 0.663 15.768 24.869 1.00 98.06 496 LEU A CA 1
ATOM 3909 C C . LEU A 1 496 ? 1.444 16.551 25.935 1.00 98.06 496 LEU A C 1
ATOM 3911 O O . LEU A 1 496 ? 0.943 16.772 27.039 1.00 98.06 496 LEU A O 1
ATOM 3915 N N . GLU A 1 497 ? 2.640 17.009 25.571 1.00 97.81 497 GLU A N 1
ATOM 3916 C CA . GLU A 1 497 ? 3.533 17.870 26.344 1.00 97.81 497 GLU A CA 1
ATOM 3917 C C . GLU A 1 497 ? 4.182 18.905 25.414 1.00 97.81 497 GLU A C 1
ATOM 3919 O O . GLU A 1 497 ? 4.090 18.787 24.191 1.00 97.81 497 GLU A O 1
ATOM 3924 N N . ASP A 1 498 ? 4.842 19.915 25.984 1.00 97.81 498 ASP A N 1
ATOM 3925 C CA . ASP A 1 498 ? 5.697 20.806 25.201 1.00 97.81 498 ASP A CA 1
ATOM 3926 C C . ASP A 1 498 ? 6.935 20.024 24.737 1.00 97.81 498 ASP A C 1
ATOM 3928 O O . ASP A 1 498 ? 7.708 19.503 25.543 1.00 97.81 498 ASP A O 1
ATOM 3932 N N . VAL A 1 499 ? 7.129 19.929 23.423 1.00 96.69 499 VAL A N 1
ATOM 3933 C CA . VAL A 1 499 ? 8.227 19.176 22.810 1.00 96.69 499 VAL A CA 1
ATOM 3934 C C . VAL A 1 499 ? 9.260 20.149 22.267 1.00 96.69 499 VAL A C 1
ATOM 3936 O O . VAL A 1 499 ? 8.933 21.041 21.485 1.00 96.69 499 VAL A O 1
ATOM 3939 N N . TYR A 1 500 ? 10.523 19.945 22.635 1.00 95.62 500 TYR A N 1
ATOM 3940 C CA . TYR A 1 500 ? 11.645 20.798 22.245 1.00 95.62 500 TYR A CA 1
ATOM 3941 C C . TYR A 1 500 ? 12.670 20.031 21.408 1.00 95.62 500 TYR A C 1
ATOM 3943 O O . TYR A 1 500 ? 12.989 18.876 21.695 1.00 95.62 500 TYR A O 1
ATOM 3951 N N . ASP A 1 501 ? 13.238 20.699 20.408 1.00 91.88 501 ASP A N 1
ATOM 3952 C CA . ASP A 1 501 ? 14.436 20.252 19.718 1.00 91.88 501 ASP A CA 1
ATOM 3953 C C . ASP A 1 501 ? 15.641 20.516 20.615 1.00 91.88 501 ASP A C 1
ATOM 3955 O O . ASP A 1 501 ? 16.104 21.648 20.748 1.00 91.88 501 ASP A O 1
ATOM 3959 N N . LYS A 1 502 ? 16.136 19.451 21.243 1.00 90.12 502 LYS A N 1
ATOM 3960 C CA . LYS A 1 502 ? 17.302 19.493 22.131 1.00 90.12 502 LYS A CA 1
ATOM 3961 C C . LYS A 1 502 ? 18.634 19.460 21.371 1.00 90.12 502 LYS A C 1
ATOM 3963 O O . LYS A 1 502 ? 19.680 19.441 22.006 1.00 90.12 502 LYS A O 1
ATOM 3968 N N . LYS A 1 503 ? 18.619 19.394 20.031 1.00 90.12 503 LYS A N 1
ATOM 3969 C CA . LYS A 1 503 ? 19.842 19.405 19.206 1.00 90.12 503 LYS A CA 1
ATOM 3970 C C . LYS A 1 503 ? 20.369 20.812 18.935 1.00 90.12 503 LYS A C 1
ATOM 3972 O O . LYS A 1 503 ? 21.482 20.947 18.438 1.00 90.12 503 LYS A O 1
ATOM 3977 N N . VAL A 1 504 ? 19.565 21.832 19.216 1.00 90.75 504 VAL A N 1
ATOM 3978 C CA . VAL A 1 504 ? 19.932 23.244 19.102 1.00 90.75 504 VAL A CA 1
ATOM 3979 C C . VAL A 1 504 ? 19.992 23.861 20.497 1.00 90.75 504 VAL A C 1
ATOM 3981 O O . VAL A 1 504 ? 19.236 23.454 21.379 1.00 90.75 504 VAL A O 1
ATOM 3984 N N . ASP A 1 505 ? 20.897 24.818 20.692 1.00 90.19 505 ASP A N 1
ATOM 3985 C CA . ASP A 1 505 ? 21.081 25.534 21.956 1.00 90.19 505 ASP A CA 1
ATOM 3986 C C . ASP A 1 505 ? 20.844 27.042 21.733 1.00 90.19 505 ASP A C 1
ATOM 3988 O O . ASP A 1 505 ? 21.539 27.637 20.901 1.00 90.19 505 ASP A O 1
ATOM 3992 N N . PRO A 1 506 ? 19.845 27.664 22.395 1.00 91.81 506 PRO A N 1
ATOM 3993 C CA . PRO A 1 506 ? 18.897 27.059 23.340 1.00 91.81 506 PRO A CA 1
ATOM 3994 C C . PRO A 1 506 ? 17.890 26.107 22.664 1.00 91.81 506 PRO A C 1
ATOM 3996 O O . PRO A 1 506 ? 17.565 26.301 21.485 1.00 91.81 506 PRO A O 1
ATOM 3999 N N . PRO A 1 507 ? 17.341 25.111 23.396 1.00 94.69 507 PRO A N 1
ATOM 4000 C CA . PRO A 1 507 ? 16.337 24.198 22.858 1.00 94.69 507 PRO A CA 1
ATOM 4001 C C . PRO A 1 507 ? 15.148 24.939 22.246 1.00 94.69 507 PRO A C 1
ATOM 4003 O O . PRO A 1 507 ? 14.530 25.799 22.877 1.00 94.69 507 PRO A O 1
ATOM 4006 N N . LYS A 1 508 ? 14.792 24.582 21.011 1.00 95.94 508 LYS A N 1
ATOM 4007 C CA . LYS A 1 508 ? 13.719 25.247 20.261 1.00 95.94 508 LYS A CA 1
ATOM 4008 C C . LYS A 1 508 ? 12.405 24.489 20.406 1.00 95.94 508 LYS A C 1
ATOM 4010 O O . LYS A 1 508 ? 12.366 23.292 20.151 1.00 95.94 508 LYS A O 1
ATOM 4015 N N . LEU A 1 509 ? 11.312 25.174 20.740 1.00 95.44 509 LEU A N 1
ATOM 4016 C CA . LEU A 1 509 ? 9.983 24.554 20.782 1.00 95.44 509 LEU A CA 1
ATOM 4017 C C . LEU A 1 509 ? 9.591 24.008 19.392 1.00 95.44 509 LEU A C 1
ATOM 4019 O O . LEU A 1 509 ? 9.575 24.749 18.407 1.00 95.44 509 LEU A O 1
ATOM 4023 N N . ILE A 1 510 ? 9.283 22.712 19.322 1.00 94.12 510 ILE A N 1
ATOM 4024 C CA . ILE A 1 510 ? 8.764 22.007 18.137 1.00 94.12 510 ILE A CA 1
ATOM 4025 C C . ILE A 1 510 ? 7.234 22.052 18.127 1.00 94.12 510 ILE A C 1
ATOM 4027 O O . ILE A 1 510 ? 6.630 22.236 17.070 1.00 94.12 510 ILE A O 1
ATOM 4031 N N . GLY A 1 511 ? 6.613 21.868 19.292 1.00 95.12 511 GLY A N 1
ATOM 4032 C CA . GLY A 1 511 ? 5.164 21.840 19.442 1.00 95.12 511 GLY A CA 1
ATOM 4033 C C . GLY A 1 511 ? 4.751 22.025 20.891 1.00 95.12 511 GLY A C 1
ATOM 4034 O O . GLY A 1 511 ? 5.451 21.574 21.795 1.00 95.12 511 GLY A O 1
ATOM 4035 N N . LYS A 1 512 ? 3.632 22.715 21.103 1.00 96.50 512 LYS A N 1
ATOM 4036 C CA . LYS A 1 512 ? 3.076 22.992 22.426 1.00 96.50 512 LYS A CA 1
ATOM 4037 C C . LYS A 1 512 ? 2.063 21.918 22.811 1.00 96.50 512 LYS A C 1
ATOM 4039 O O . LYS A 1 512 ? 1.328 21.428 21.956 1.00 96.50 512 LYS A O 1
ATOM 4044 N N . LYS A 1 513 ? 1.955 21.600 24.097 1.00 97.69 513 LYS A N 1
ATOM 4045 C CA . LYS A 1 513 ? 0.907 20.732 24.636 1.00 97.69 513 LYS A CA 1
ATOM 4046 C C . LYS A 1 513 ? -0.484 21.158 24.148 1.00 97.69 513 LYS A C 1
ATOM 4048 O O . LYS A 1 513 ? -0.881 22.312 24.302 1.00 97.69 513 LYS A O 1
ATOM 4053 N N . GLY A 1 514 ? -1.238 20.195 23.626 1.00 95.62 514 GLY A N 1
ATOM 4054 C CA . GLY A 1 514 ? -2.587 20.371 23.087 1.00 95.62 514 GLY A CA 1
ATOM 4055 C C . GLY A 1 514 ? -2.630 20.721 21.597 1.00 95.62 514 GLY A C 1
ATOM 4056 O O . GLY A 1 514 ? -3.689 20.584 20.984 1.00 95.62 514 GLY A O 1
ATOM 4057 N N . ASP A 1 515 ? -1.506 21.113 20.993 1.00 97.06 515 ASP A N 1
ATOM 4058 C CA . ASP A 1 515 ? -1.454 21.415 19.565 1.00 97.06 515 ASP A CA 1
ATOM 4059 C C . ASP A 1 515 ? -1.461 20.139 18.718 1.00 97.06 515 ASP A C 1
ATOM 4061 O O . ASP A 1 515 ? -0.978 19.077 19.121 1.00 97.06 515 ASP A O 1
ATOM 4065 N N . LEU A 1 516 ? -1.974 20.260 17.493 1.00 98.00 516 LEU A N 1
ATOM 4066 C CA . LEU A 1 516 ? -1.882 19.204 16.489 1.00 98.00 516 LEU A CA 1
ATOM 4067 C C . LEU A 1 516 ? -0.429 19.007 16.052 1.00 98.00 516 LEU A C 1
ATOM 4069 O O . LEU A 1 516 ? 0.290 19.974 15.781 1.00 98.00 516 LEU A O 1
ATOM 4073 N N . VAL A 1 517 ? -0.018 17.751 15.884 1.00 97.44 517 VAL A N 1
ATOM 4074 C CA . VAL A 1 517 ? 1.297 17.438 15.317 1.00 97.44 517 VAL A CA 1
ATOM 4075 C C . VAL A 1 517 ? 1.296 17.839 13.844 1.00 97.44 517 VAL A C 1
ATOM 4077 O O . VAL A 1 517 ? 0.447 17.413 13.059 1.00 97.44 517 VAL A O 1
ATOM 4080 N N . THR A 1 518 ? 2.253 18.682 13.465 1.00 89.88 518 THR A N 1
ATOM 4081 C CA . THR A 1 518 ? 2.307 19.296 12.131 1.00 89.88 518 THR A CA 1
ATOM 4082 C C . THR A 1 518 ? 2.870 18.365 11.060 1.00 89.88 518 THR A C 1
ATOM 4084 O O . THR A 1 518 ? 2.566 18.548 9.880 1.00 89.88 518 THR A O 1
ATOM 4087 N N . SER A 1 519 ? 3.693 17.384 11.441 1.00 93.88 519 SER A N 1
ATOM 4088 C CA . SER A 1 519 ? 4.292 16.389 10.547 1.00 93.88 519 SER A CA 1
ATOM 4089 C C . SER A 1 519 ? 4.877 15.214 11.343 1.00 93.88 519 SER A C 1
ATOM 4091 O O . SER A 1 519 ? 5.396 15.401 12.445 1.00 93.88 519 SER A O 1
ATOM 4093 N N . PHE A 1 520 ? 4.869 14.005 10.772 1.00 96.75 520 PHE A N 1
ATOM 4094 C CA . PHE A 1 520 ? 5.341 12.793 11.459 1.00 96.75 520 PHE A CA 1
ATOM 4095 C C . PHE A 1 520 ? 6.821 12.764 11.900 1.00 96.75 520 PHE A C 1
ATOM 4097 O O . PHE A 1 520 ? 7.123 11.983 12.804 1.00 96.75 520 PHE A O 1
ATOM 4104 N N . PRO A 1 521 ? 7.778 13.548 11.348 1.00 94.88 521 PRO A N 1
ATOM 4105 C CA . PRO A 1 521 ? 9.130 13.617 11.906 1.00 94.88 521 PRO A CA 1
ATOM 4106 C C . PRO A 1 521 ? 9.162 14.141 13.350 1.00 94.88 521 PRO A C 1
ATOM 4108 O O . PRO A 1 521 ? 10.088 13.798 14.087 1.00 94.88 521 PRO A O 1
ATOM 4111 N N . SER A 1 522 ? 8.153 14.930 13.742 1.00 95.88 522 SER A N 1
ATOM 4112 C CA . SER A 1 522 ? 8.022 15.534 15.072 1.00 95.88 522 SER A CA 1
ATOM 4113 C C . SER A 1 522 ? 7.405 14.604 16.120 1.00 95.88 522 SER A C 1
ATOM 4115 O O . SER A 1 522 ? 7.374 14.970 17.294 1.00 95.88 522 SER A O 1
ATOM 4117 N N . LEU A 1 523 ? 6.928 13.417 15.724 1.00 98.25 523 LEU A N 1
ATOM 4118 C CA . LEU A 1 523 ? 6.457 12.400 16.668 1.00 98.25 523 LEU A CA 1
ATOM 4119 C C . LEU A 1 523 ? 7.605 11.925 17.566 1.00 98.25 523 LEU A C 1
ATOM 4121 O O . LEU A 1 523 ? 8.764 11.858 17.144 1.00 98.25 523 LEU A O 1
ATOM 4125 N N . GLN A 1 524 ? 7.266 11.574 18.801 1.00 97.88 524 GLN A N 1
ATOM 4126 C CA . GLN A 1 524 ? 8.208 11.216 19.858 1.00 97.88 524 GLN A CA 1
ATOM 4127 C C . GLN A 1 524 ? 7.964 9.792 20.357 1.00 97.88 524 GLN A C 1
ATOM 4129 O O . GLN A 1 524 ? 6.839 9.301 20.370 1.00 97.88 524 GLN A O 1
ATOM 4134 N N . ALA A 1 525 ? 9.036 9.127 20.786 1.00 97.75 525 ALA A N 1
ATOM 4135 C CA . ALA A 1 525 ? 8.986 7.758 21.302 1.00 97.75 525 ALA A CA 1
ATOM 4136 C C . ALA A 1 525 ? 8.823 7.685 22.832 1.00 97.75 525 ALA A C 1
ATOM 4138 O O . ALA A 1 525 ? 8.748 6.590 23.380 1.00 97.75 525 ALA A O 1
ATOM 4139 N N . ASP A 1 526 ? 8.794 8.829 23.519 1.00 97.19 526 ASP A N 1
ATOM 4140 C CA . ASP A 1 526 ? 8.732 8.944 24.982 1.00 97.19 526 ASP A CA 1
ATOM 4141 C C . ASP A 1 526 ? 7.305 9.100 25.535 1.00 97.19 526 ASP A C 1
ATOM 4143 O O . ASP A 1 526 ? 7.120 9.147 26.748 1.00 97.19 526 ASP A O 1
ATOM 4147 N N . GLY A 1 527 ? 6.298 9.150 24.658 1.00 97.75 527 GLY A N 1
ATOM 4148 C CA . GLY A 1 527 ? 4.895 9.319 25.032 1.00 97.75 527 GLY A CA 1
ATOM 4149 C C . GLY A 1 527 ? 4.397 10.767 25.035 1.00 97.75 527 GLY A C 1
ATOM 4150 O O . GLY A 1 527 ? 3.207 10.976 25.258 1.00 97.75 527 GLY A O 1
ATOM 4151 N N . SER A 1 528 ? 5.246 11.752 24.716 1.00 98.06 528 SER A N 1
ATOM 4152 C CA . SER A 1 528 ? 4.870 13.177 24.620 1.00 98.06 528 SER A CA 1
ATOM 4153 C C . SER A 1 528 ? 4.039 13.530 23.376 1.00 98.06 528 SER A C 1
ATOM 4155 O O . SER A 1 528 ? 3.632 14.676 23.195 1.00 98.06 528 SER A O 1
ATOM 4157 N N . THR A 1 529 ? 3.742 12.556 22.510 1.00 98.69 529 THR A N 1
ATOM 4158 C CA . THR A 1 529 ? 2.876 12.723 21.331 1.00 98.69 529 THR A CA 1
ATOM 4159 C C . THR A 1 529 ? 1.910 11.549 21.196 1.00 98.69 529 THR A C 1
ATOM 4161 O O . THR A 1 529 ? 2.293 10.405 21.443 1.00 98.69 529 THR A O 1
ATOM 4164 N N . SER A 1 530 ? 0.680 11.817 20.758 1.00 98.56 530 SER A N 1
ATOM 4165 C CA . SER A 1 530 ? -0.271 10.809 20.272 1.00 98.56 530 SER A CA 1
ATOM 4166 C C . SER A 1 530 ? -0.453 10.943 18.764 1.00 98.56 530 SER A C 1
ATOM 4168 O O . SER A 1 530 ? -0.311 12.033 18.214 1.00 98.56 530 SER A O 1
ATOM 4170 N N . CYS A 1 531 ? -0.741 9.838 18.076 1.00 98.75 531 CYS A N 1
ATOM 4171 C CA . CYS A 1 531 ? -1.057 9.827 16.650 1.00 98.75 531 CYS A CA 1
ATOM 4172 C C . CYS A 1 531 ? -1.704 8.493 16.272 1.00 98.75 531 CYS A C 1
ATOM 4174 O O . CYS A 1 531 ? -1.032 7.463 16.270 1.00 98.75 531 CYS A O 1
ATOM 4176 N N . GLY A 1 532 ? -2.995 8.509 15.934 1.00 98.50 532 GLY A N 1
ATOM 4177 C CA . GLY A 1 532 ? -3.731 7.294 15.573 1.00 98.50 532 GLY A CA 1
ATOM 4178 C C . GLY A 1 532 ? -3.239 6.647 14.275 1.00 98.50 532 GLY A C 1
ATOM 4179 O O . GLY A 1 532 ? -3.350 5.434 14.111 1.00 98.50 532 GLY A O 1
ATOM 4180 N N . ASN A 1 533 ? -2.659 7.427 13.354 1.00 98.81 533 ASN A N 1
ATOM 4181 C CA . ASN A 1 533 ? -2.005 6.897 12.162 1.00 98.81 533 ASN A CA 1
ATOM 4182 C C . ASN A 1 533 ? -0.906 7.842 11.649 1.00 98.81 533 ASN A C 1
ATOM 4184 O O . ASN A 1 533 ? -1.192 8.863 11.023 1.00 98.81 533 ASN A O 1
ATOM 4188 N N . TRP A 1 534 ? 0.366 7.478 11.847 1.00 98.81 534 TRP A N 1
ATOM 4189 C CA . TRP A 1 534 ? 1.501 8.368 11.560 1.00 98.81 534 TRP A CA 1
ATOM 4190 C C . TRP A 1 534 ? 1.579 8.843 10.104 1.00 98.81 534 TRP A C 1
ATOM 4192 O O . TRP A 1 534 ? 2.005 9.970 9.857 1.00 98.81 534 TRP A O 1
ATOM 4202 N N . ILE A 1 535 ? 1.137 8.037 9.131 1.00 98.62 535 ILE A N 1
ATOM 4203 C CA . ILE A 1 535 ? 1.129 8.479 7.731 1.00 98.62 535 ILE A CA 1
ATOM 4204 C C . ILE A 1 535 ? 0.062 9.541 7.459 1.00 98.62 535 ILE A C 1
ATOM 4206 O O . ILE A 1 535 ? 0.227 10.257 6.481 1.00 98.62 535 ILE A O 1
ATOM 4210 N N . TYR A 1 536 ? -0.968 9.681 8.308 1.00 98.81 536 TYR A N 1
ATOM 4211 C CA . TYR A 1 536 ? -2.006 10.726 8.248 1.00 98.81 536 TYR A CA 1
ATOM 4212 C C . TYR A 1 536 ? -1.637 11.973 9.066 1.00 98.81 536 TYR A C 1
ATOM 4214 O O . TYR A 1 536 ? -2.366 12.966 9.035 1.00 98.81 536 TYR A O 1
ATOM 4222 N N . CYS A 1 537 ? -0.500 11.969 9.762 1.00 98.25 537 CYS A N 1
ATOM 4223 C CA . CYS A 1 537 ? 0.040 13.173 10.377 1.00 98.25 537 CYS A CA 1
ATOM 4224 C C . CYS A 1 537 ? 0.344 14.217 9.289 1.00 98.25 537 CYS A C 1
ATOM 4226 O O . CYS A 1 537 ? 1.000 13.884 8.298 1.00 98.25 537 CYS A O 1
ATOM 4228 N N . ASN A 1 538 ? -0.119 15.459 9.487 1.00 97.56 538 ASN A N 1
ATOM 4229 C CA . ASN A 1 538 ? -0.266 16.560 8.517 1.00 97.56 538 ASN A CA 1
ATOM 4230 C C . ASN A 1 538 ? -1.617 16.619 7.762 1.00 97.56 538 ASN A C 1
ATOM 4232 O O . ASN A 1 538 ? -1.848 17.559 6.999 1.00 97.56 538 ASN A O 1
ATOM 4236 N N . SER A 1 539 ? -2.545 15.682 7.982 1.00 98.50 539 SER A N 1
ATOM 4237 C CA . SER A 1 539 ? -3.912 15.779 7.431 1.00 98.50 539 SER A CA 1
ATOM 4238 C C . SER A 1 539 ? -4.764 16.853 8.123 1.00 98.50 539 SER A C 1
ATOM 4240 O O . SER A 1 539 ? -5.709 17.375 7.525 1.00 98.50 539 SER A O 1
ATOM 4242 N N . TYR A 1 540 ? -4.384 17.238 9.342 1.00 98.19 540 TYR A N 1
ATOM 4243 C CA . TYR A 1 540 ? -4.836 18.430 10.048 1.00 98.19 540 TYR A CA 1
ATOM 4244 C C . TYR A 1 540 ? -3.629 19.262 10.470 1.00 98.19 540 TYR A C 1
ATOM 4246 O O . TYR A 1 540 ? -2.612 18.730 10.903 1.00 98.19 540 TYR A O 1
ATOM 4254 N N . ILE A 1 541 ? -3.742 20.581 10.366 1.00 95.25 541 ILE A N 1
ATOM 4255 C CA . ILE A 1 541 ? -2.689 21.505 10.805 1.00 95.25 541 ILE A CA 1
ATOM 4256 C C . ILE A 1 541 ? -3.285 22.627 11.643 1.00 95.25 541 ILE A C 1
ATOM 4258 O O . ILE A 1 541 ? -4.486 22.878 11.574 1.00 95.25 541 ILE A O 1
ATOM 4262 N N . LEU A 1 542 ? -2.447 23.342 12.388 1.00 94.00 542 LEU A N 1
ATOM 4263 C CA . LEU A 1 542 ? -2.813 24.643 12.935 1.00 94.00 542 LEU A CA 1
ATOM 4264 C C . LEU A 1 542 ? -2.396 25.736 11.952 1.00 94.00 542 LEU A C 1
ATOM 4266 O O . LEU A 1 542 ? -1.234 25.817 11.557 1.00 94.00 542 LEU A O 1
ATOM 4270 N N . LYS A 1 543 ? -3.347 26.582 11.564 1.00 91.94 543 LYS A N 1
ATOM 4271 C CA . LYS A 1 543 ? -3.102 27.814 10.816 1.00 91.94 543 LYS A CA 1
ATOM 4272 C C . LYS A 1 543 ? -3.696 28.966 11.614 1.00 91.94 543 LYS A C 1
ATOM 4274 O O . LYS A 1 543 ? -4.880 28.926 11.936 1.00 91.94 543 LYS A O 1
ATOM 4279 N N . ASP A 1 544 ? -2.869 29.945 11.973 1.00 91.44 544 ASP A N 1
ATOM 4280 C CA . ASP A 1 544 ? -3.275 31.098 12.790 1.00 91.44 544 ASP A CA 1
ATOM 4281 C C . ASP A 1 544 ? -3.973 30.670 14.102 1.00 91.44 544 ASP A C 1
ATOM 4283 O O . ASP A 1 544 ? -5.014 31.199 14.490 1.00 91.44 544 ASP A O 1
ATOM 4287 N N . GLY A 1 545 ? -3.437 29.623 14.747 1.00 88.44 545 GLY A N 1
ATOM 4288 C CA . GLY A 1 545 ? -3.978 29.034 15.980 1.00 88.44 545 GLY A CA 1
ATOM 4289 C C . GLY A 1 545 ? -5.252 28.195 15.808 1.00 88.44 545 GLY A C 1
ATOM 4290 O O . GLY A 1 545 ? -5.776 27.680 16.792 1.00 88.44 545 GLY A O 1
ATOM 4291 N N . LYS A 1 546 ? -5.764 28.027 14.582 1.00 93.88 546 LYS A N 1
ATOM 4292 C CA . LYS A 1 546 ? -7.003 27.286 14.303 1.00 93.88 546 LYS A CA 1
ATOM 4293 C C . LYS A 1 546 ? -6.727 25.969 13.569 1.00 93.88 546 LYS A C 1
ATOM 4295 O O . LYS A 1 546 ? -5.960 25.967 12.603 1.00 93.88 546 LYS A O 1
ATOM 4300 N N . PRO A 1 547 ? -7.376 24.856 13.957 1.00 95.75 547 PRO A N 1
ATOM 4301 C CA . PRO A 1 547 ? -7.320 23.613 13.198 1.00 95.75 547 PRO A CA 1
ATOM 4302 C C . PRO A 1 547 ? -7.872 23.780 11.778 1.00 95.75 547 PRO A C 1
ATOM 4304 O O . PRO A 1 547 ? -9.006 24.215 11.588 1.00 95.75 547 PRO A O 1
ATOM 4307 N N . VAL A 1 548 ? -7.092 23.374 10.781 1.00 97.25 548 VAL A N 1
ATOM 4308 C CA . VAL A 1 548 ? -7.477 23.332 9.370 1.00 97.25 548 VAL A CA 1
ATOM 4309 C C . VAL A 1 548 ? -7.402 21.895 8.879 1.00 97.25 548 VAL A C 1
ATOM 4311 O O . VAL A 1 548 ? -6.358 21.250 8.958 1.00 97.25 548 VAL A O 1
ATOM 4314 N N . ASN A 1 549 ? -8.515 21.415 8.329 1.00 98.44 549 ASN A N 1
ATOM 4315 C CA . ASN A 1 549 ? -8.596 20.115 7.682 1.00 98.44 549 ASN A CA 1
ATOM 4316 C C . ASN A 1 549 ? -7.983 20.183 6.276 1.00 98.44 549 ASN A C 1
ATOM 4318 O O . ASN A 1 549 ? -8.585 20.723 5.344 1.00 98.44 549 ASN A O 1
ATOM 4322 N N . MET A 1 550 ? -6.802 19.597 6.095 1.00 98.44 550 MET A N 1
ATOM 4323 C CA . MET A 1 550 ? -6.106 19.618 4.809 1.00 98.44 550 MET A CA 1
ATOM 4324 C C . MET A 1 550 ? -6.803 18.745 3.761 1.00 98.44 550 MET A C 1
ATOM 4326 O O . MET A 1 550 ? -6.726 19.043 2.566 1.00 98.44 550 MET A O 1
ATOM 4330 N N . MET A 1 551 ? -7.540 17.718 4.192 1.00 98.81 551 MET A N 1
ATOM 4331 C CA . MET A 1 551 ? -8.314 16.820 3.326 1.00 98.81 551 MET A CA 1
ATOM 4332 C C . MET A 1 551 ? -9.549 17.499 2.719 1.00 98.81 551 MET A C 1
ATOM 4334 O O . MET A 1 551 ? -10.074 17.026 1.711 1.00 98.81 551 MET A O 1
ATOM 4338 N N . ALA A 1 552 ? -10.009 18.608 3.308 1.00 98.69 552 ALA A N 1
ATOM 4339 C CA . ALA A 1 552 ? -11.171 19.370 2.848 1.00 98.69 552 ALA A CA 1
ATOM 4340 C C . ALA A 1 552 ? -10.833 20.472 1.829 1.00 98.69 552 ALA A C 1
ATOM 4342 O O . ALA A 1 552 ? -11.733 21.122 1.294 1.00 98.69 552 ALA A O 1
ATOM 4343 N N . ARG A 1 553 ? -9.546 20.704 1.537 1.00 98.50 553 ARG A N 1
ATOM 4344 C CA . ARG A 1 553 ? -9.131 21.758 0.601 1.00 98.50 553 ARG A CA 1
ATOM 4345 C C . ARG A 1 553 ? -9.657 21.494 -0.813 1.00 98.50 553 ARG A C 1
ATOM 4347 O O . ARG A 1 553 ? -9.720 20.354 -1.267 1.00 98.50 553 ARG A O 1
ATOM 4354 N N . ARG A 1 554 ? -9.993 22.562 -1.539 1.00 98.25 554 ARG A N 1
ATOM 4355 C CA . ARG A 1 554 ? -10.545 22.504 -2.910 1.00 98.25 554 ARG A CA 1
ATOM 4356 C C . ARG A 1 554 ? -9.786 23.395 -3.900 1.00 98.25 554 ARG A C 1
ATOM 4358 O O . ARG A 1 554 ? -10.340 23.771 -4.932 1.00 98.25 554 ARG A O 1
ATOM 4365 N N . GLY A 1 555 ? -8.542 23.757 -3.574 1.00 97.88 555 GLY A N 1
ATOM 4366 C CA . GLY A 1 555 ? -7.686 24.575 -4.434 1.00 97.88 555 GLY A CA 1
ATOM 4367 C C . GLY A 1 555 ? -7.338 23.833 -5.723 1.00 97.88 555 GLY A C 1
ATOM 4368 O O . GLY A 1 555 ? -7.084 22.631 -5.694 1.00 97.88 555 GLY A O 1
ATOM 4369 N N . LYS A 1 556 ? -7.357 24.535 -6.857 1.00 96.56 556 LYS A N 1
ATOM 4370 C CA . LYS A 1 556 ? -7.170 23.947 -8.196 1.00 96.56 556 LYS A CA 1
ATOM 4371 C C . LYS A 1 556 ? -5.903 24.432 -8.895 1.00 96.56 556 LYS A C 1
ATOM 4373 O O . LYS A 1 556 ? -5.729 24.157 -10.078 1.00 96.56 556 LYS A O 1
ATOM 4378 N N . ASP A 1 557 ? -5.032 25.126 -8.176 1.00 97.25 557 ASP A N 1
ATOM 4379 C CA . ASP A 1 557 ? -3.779 25.607 -8.738 1.00 97.25 557 ASP A CA 1
ATOM 4380 C C . ASP A 1 557 ? -2.865 24.427 -9.076 1.00 97.25 557 ASP A C 1
ATOM 4382 O O . ASP A 1 557 ? -2.703 23.483 -8.293 1.00 97.25 557 ASP A O 1
ATOM 4386 N N . ASP A 1 558 ? -2.275 24.488 -10.265 1.00 96.56 558 ASP A N 1
ATOM 4387 C CA . ASP A 1 558 ? -1.304 23.522 -10.769 1.00 96.56 558 ASP A CA 1
ATOM 4388 C C . ASP A 1 558 ? -0.180 24.272 -11.494 1.00 96.56 558 ASP A C 1
ATOM 4390 O O . ASP A 1 558 ? -0.114 24.251 -12.724 1.00 96.56 558 ASP A O 1
ATOM 4394 N N . PRO A 1 559 ? 0.702 24.963 -10.749 1.00 94.62 559 PRO A N 1
ATOM 4395 C CA . PRO A 1 559 ? 1.778 25.757 -11.345 1.00 94.62 559 PRO A CA 1
ATOM 4396 C C . PRO A 1 559 ? 2.758 24.908 -12.170 1.00 94.62 559 PRO A C 1
ATOM 4398 O O . PRO A 1 559 ? 3.455 25.438 -13.025 1.00 94.62 559 PRO A O 1
ATOM 4401 N N . THR A 1 560 ? 2.797 23.590 -11.942 1.00 94.38 560 THR A N 1
ATOM 4402 C CA . THR A 1 560 ? 3.643 22.658 -12.703 1.00 94.38 560 THR A CA 1
ATOM 4403 C C . THR A 1 560 ? 3.056 22.269 -14.061 1.00 94.38 560 THR A C 1
ATOM 4405 O O . THR A 1 560 ? 3.774 21.766 -14.918 1.00 94.38 560 THR A O 1
ATOM 4408 N N . GLY A 1 561 ? 1.738 22.406 -14.252 1.00 96.25 561 GLY A N 1
ATOM 4409 C CA . GLY A 1 561 ? 1.011 21.851 -15.400 1.00 96.25 561 GLY A CA 1
ATOM 4410 C C . GLY A 1 561 ? 0.922 20.312 -15.437 1.00 96.25 561 GLY A C 1
ATOM 4411 O O . GLY A 1 561 ? 0.202 19.749 -16.275 1.00 96.25 561 GLY A O 1
ATOM 4412 N N . LEU A 1 562 ? 1.596 19.604 -14.522 1.00 97.62 562 LEU A N 1
ATOM 4413 C CA . LEU A 1 562 ? 1.651 18.138 -14.461 1.00 97.62 562 LEU A CA 1
ATOM 4414 C C . LEU A 1 562 ? 0.389 17.520 -13.847 1.00 97.62 562 LEU A C 1
ATOM 4416 O O . LEU A 1 562 ? 0.160 16.321 -13.979 1.00 97.62 562 LEU A O 1
ATOM 4420 N N . GLY A 1 563 ? -0.504 18.322 -13.272 1.00 97.75 563 GLY A N 1
ATOM 4421 C CA . GLY A 1 563 ? -1.760 17.871 -12.681 1.00 97.75 563 GLY A CA 1
ATOM 4422 C C . GLY A 1 563 ? -1.635 17.429 -11.227 1.00 97.75 563 GLY A C 1
ATOM 4423 O O . GLY A 1 563 ? -2.425 16.591 -10.792 1.00 97.75 563 GLY A O 1
ATOM 4424 N N . LEU A 1 564 ? -0.665 17.971 -10.483 1.00 97.56 564 LEU A N 1
ATOM 4425 C CA . LEU A 1 564 ? -0.431 17.616 -9.078 1.00 97.56 564 LEU A CA 1
ATOM 4426 C C . LEU A 1 564 ? -1.557 18.116 -8.165 1.00 97.56 564 LEU A C 1
ATOM 4428 O O . LEU A 1 564 ? -1.959 17.420 -7.226 1.00 97.56 564 LEU A O 1
ATOM 4432 N N . TYR A 1 565 ? -2.064 19.324 -8.448 1.00 97.75 565 TYR A N 1
ATOM 4433 C CA . TYR A 1 565 ? -3.110 20.007 -7.680 1.00 97.75 565 TYR A CA 1
ATOM 4434 C C . TYR A 1 565 ? -2.864 19.927 -6.165 1.00 97.75 565 TYR A C 1
ATOM 4436 O O . TYR A 1 565 ? -3.688 19.405 -5.409 1.00 97.75 565 TYR A O 1
ATOM 4444 N N . ALA A 1 566 ? -1.706 20.418 -5.709 1.00 96.56 566 ALA A N 1
ATOM 4445 C CA . ALA A 1 566 ? -1.251 20.273 -4.321 1.00 96.56 566 ALA A CA 1
ATOM 4446 C C . ALA A 1 566 ? -2.193 20.924 -3.286 1.00 96.56 566 ALA A C 1
ATOM 4448 O O . ALA A 1 566 ? -2.158 20.551 -2.109 1.00 96.56 566 ALA A O 1
ATOM 4449 N N . GLY A 1 567 ? -3.036 21.870 -3.719 1.00 97.62 567 GLY A N 1
ATOM 4450 C CA . GLY A 1 567 ? -4.093 22.505 -2.926 1.00 97.62 567 GLY A CA 1
ATOM 4451 C C . GLY A 1 567 ? -5.448 21.783 -2.940 1.00 97.62 567 GLY A C 1
ATOM 4452 O O . GLY A 1 567 ? -6.365 22.232 -2.254 1.00 97.62 567 GLY A O 1
ATOM 4453 N N . TRP A 1 568 ? -5.603 20.686 -3.688 1.00 98.62 568 TRP A N 1
ATOM 4454 C CA . TRP A 1 568 ? -6.822 19.873 -3.696 1.00 98.62 568 TRP A CA 1
ATOM 4455 C C . TRP A 1 568 ? -6.678 18.715 -2.716 1.00 98.62 568 TRP A C 1
ATOM 4457 O O . TRP A 1 568 ? -5.841 17.837 -2.934 1.00 98.62 568 TRP A O 1
ATOM 4467 N N . ALA A 1 569 ? -7.499 18.696 -1.668 1.00 98.50 569 ALA A N 1
ATOM 4468 C CA . ALA A 1 569 ? -7.452 17.732 -0.573 1.00 98.50 569 ALA A CA 1
ATOM 4469 C C . ALA A 1 569 ? -6.018 17.529 -0.038 1.00 98.50 569 ALA A C 1
ATOM 4471 O O . ALA A 1 569 ? -5.214 18.468 -0.032 1.00 98.50 569 ALA A O 1
ATOM 4472 N N . TRP A 1 570 ? -5.675 16.329 0.429 1.00 98.62 570 TRP A N 1
ATOM 4473 C CA . TRP A 1 570 ? -4.349 16.036 0.968 1.00 98.62 570 TRP A CA 1
ATOM 4474 C C . TRP A 1 570 ? -3.962 14.579 0.711 1.00 98.62 570 TRP A C 1
ATOM 4476 O O . TRP A 1 570 ? -4.791 13.688 0.863 1.00 98.62 570 TRP A O 1
ATOM 4486 N N . ALA A 1 571 ? -2.727 14.328 0.275 1.00 98.62 571 ALA A N 1
ATOM 4487 C CA . ALA A 1 571 ? -2.240 12.974 0.011 1.00 98.62 571 ALA A CA 1
ATOM 4488 C C . ALA A 1 571 ? -1.214 12.549 1.061 1.00 98.62 571 ALA A C 1
ATOM 4490 O O . ALA A 1 571 ? -0.257 13.274 1.303 1.00 98.62 571 ALA A O 1
ATOM 4491 N N . TRP A 1 572 ? -1.340 11.370 1.659 1.00 98.62 572 TRP A N 1
ATOM 4492 C CA . TRP A 1 572 ? -0.247 10.870 2.492 1.00 98.62 572 TRP A CA 1
ATOM 4493 C C . TRP A 1 572 ? 0.865 10.273 1.614 1.00 98.62 572 TRP A C 1
ATOM 4495 O O . TRP A 1 572 ? 0.553 9.695 0.572 1.00 98.62 572 TRP A O 1
ATOM 4505 N N . PRO A 1 573 ? 2.147 10.347 2.011 1.00 97.50 573 PRO A N 1
ATOM 4506 C CA . PRO A 1 573 ? 2.646 11.056 3.187 1.00 97.50 573 PRO A CA 1
ATOM 4507 C C . PRO A 1 573 ? 2.870 12.551 2.899 1.00 97.50 573 PRO A C 1
ATOM 4509 O O . PRO A 1 573 ? 3.396 12.903 1.845 1.00 97.50 573 PRO A O 1
ATOM 4512 N N . VAL A 1 574 ? 2.505 13.420 3.856 1.00 96.94 574 VAL A N 1
ATOM 4513 C CA . VAL A 1 574 ? 2.803 14.877 3.879 1.00 96.94 574 VAL A CA 1
ATOM 4514 C C . VAL A 1 574 ? 2.573 15.610 2.548 1.00 96.94 574 VAL A C 1
ATOM 4516 O O . VAL A 1 574 ? 3.366 16.444 2.129 1.00 96.94 574 VAL A O 1
ATOM 4519 N N . ASN A 1 575 ? 1.471 15.291 1.874 1.00 98.06 575 ASN A N 1
ATOM 4520 C CA . ASN A 1 575 ? 1.012 15.851 0.601 1.00 98.06 575 ASN A CA 1
ATOM 4521 C C . ASN A 1 575 ? 1.883 15.548 -0.640 1.00 98.06 575 ASN A C 1
ATOM 4523 O O . ASN A 1 575 ? 1.625 16.128 -1.695 1.00 98.06 575 ASN A O 1
ATOM 4527 N N . ARG A 1 576 ? 2.830 14.599 -0.553 1.00 98.06 576 ARG A N 1
ATOM 4528 C CA . ARG A 1 576 ? 3.626 14.094 -1.693 1.00 98.06 576 ARG A CA 1
ATOM 4529 C C . ARG A 1 576 ? 2.728 13.394 -2.711 1.00 98.06 576 ARG A C 1
ATOM 4531 O O . ARG A 1 576 ? 2.146 12.341 -2.412 1.00 98.06 576 ARG A O 1
ATOM 4538 N N . ARG A 1 577 ? 2.613 13.945 -3.920 1.00 98.25 577 ARG A N 1
ATOM 4539 C CA . ARG A 1 577 ? 1.702 13.424 -4.953 1.00 98.25 577 ARG A CA 1
ATOM 4540 C C . ARG A 1 577 ? 2.306 12.245 -5.698 1.00 98.25 577 ARG A C 1
ATOM 4542 O O . ARG A 1 577 ? 1.612 11.247 -5.893 1.00 98.25 577 ARG A O 1
ATOM 4549 N N . ILE A 1 578 ? 3.598 12.296 -5.998 1.00 98.62 578 ILE A N 1
ATOM 4550 C CA . ILE A 1 578 ? 4.353 11.189 -6.593 1.00 98.62 578 ILE A CA 1
ATOM 4551 C C . ILE A 1 578 ? 5.436 10.754 -5.600 1.00 98.62 578 ILE A C 1
ATOM 4553 O O . ILE A 1 578 ? 6.298 11.543 -5.223 1.00 98.62 578 ILE A O 1
ATOM 4557 N N . ILE A 1 579 ? 5.378 9.501 -5.133 1.00 97.88 579 ILE A N 1
ATOM 4558 C CA . ILE A 1 579 ? 6.423 8.954 -4.246 1.00 97.88 579 ILE A CA 1
ATOM 4559 C C . ILE A 1 579 ? 7.667 8.578 -5.045 1.00 97.88 579 ILE A C 1
ATOM 4561 O O . ILE A 1 579 ? 7.586 8.287 -6.239 1.00 97.88 579 ILE A O 1
ATOM 4565 N N . TYR A 1 580 ? 8.813 8.566 -4.365 1.00 97.69 580 TYR A N 1
ATOM 4566 C CA . TYR A 1 580 ? 10.132 8.335 -4.955 1.00 97.69 580 TYR A CA 1
ATOM 4567 C C . TYR A 1 580 ? 10.542 9.401 -5.982 1.00 97.69 580 TYR A C 1
ATOM 4569 O O . TYR A 1 580 ? 11.413 9.157 -6.811 1.00 97.69 580 TYR A O 1
ATOM 4577 N N . ASN A 1 581 ? 9.949 10.599 -5.921 1.00 98.00 581 ASN A N 1
ATOM 4578 C CA . ASN A 1 581 ? 10.188 11.685 -6.878 1.00 98.00 581 ASN A CA 1
ATOM 4579 C C . ASN A 1 581 ? 11.641 12.195 -6.918 1.00 98.00 581 ASN A C 1
ATOM 4581 O O . ASN A 1 581 ? 12.040 12.795 -7.904 1.00 98.00 581 ASN A O 1
ATOM 4585 N N . ARG A 1 582 ? 12.487 11.885 -5.926 1.00 97.50 582 ARG A N 1
ATOM 4586 C CA . ARG A 1 582 ? 13.938 12.133 -6.037 1.00 97.50 582 ARG A CA 1
ATOM 4587 C C . ARG A 1 582 ? 14.634 11.270 -7.085 1.00 97.50 582 ARG A C 1
ATOM 4589 O O . ARG A 1 582 ? 15.725 11.619 -7.508 1.00 97.50 582 ARG A O 1
ATOM 4596 N N . ALA A 1 583 ? 14.018 10.177 -7.526 1.00 97.56 583 ALA A N 1
ATOM 4597 C CA . ALA A 1 583 ? 14.516 9.413 -8.660 1.00 97.56 583 ALA A CA 1
ATOM 4598 C C . ALA A 1 583 ? 14.187 10.081 -10.012 1.00 97.56 583 ALA A C 1
ATOM 4600 O O . ALA A 1 583 ? 14.687 9.631 -11.038 1.00 97.56 583 ALA A O 1
ATOM 4601 N N . SER A 1 584 ? 13.386 11.160 -10.035 1.00 98.19 584 SER A N 1
ATOM 4602 C CA . SER A 1 584 ? 13.050 11.895 -11.265 1.00 98.19 584 SER A CA 1
ATOM 4603 C C . SER A 1 584 ? 14.119 12.896 -11.715 1.00 98.19 584 SER A C 1
ATOM 4605 O O . SER A 1 584 ? 13.903 13.647 -12.670 1.00 98.19 584 SER A O 1
ATOM 4607 N N . VAL A 1 585 ? 15.228 12.967 -10.987 1.00 98.19 585 VAL A N 1
ATOM 4608 C CA . VAL A 1 585 ? 16.333 13.892 -11.220 1.00 98.19 585 VAL A CA 1
ATOM 4609 C C . VAL A 1 585 ? 17.656 13.141 -11.251 1.00 98.19 585 VAL A C 1
ATOM 4611 O O . VAL A 1 585 ? 17.760 12.043 -10.702 1.00 98.19 585 VAL A O 1
ATOM 4614 N N . ASP A 1 586 ? 18.668 13.749 -11.854 1.00 97.88 586 ASP A N 1
ATOM 4615 C CA . ASP A 1 586 ? 20.053 13.296 -11.810 1.00 97.88 586 ASP A CA 1
ATOM 4616 C C . ASP A 1 586 ? 20.703 13.483 -10.429 1.00 97.88 586 ASP A C 1
ATOM 4618 O O . ASP A 1 586 ? 20.100 13.987 -9.470 1.00 97.88 586 ASP A O 1
ATOM 4622 N N . LEU A 1 587 ? 21.971 13.080 -10.322 1.00 97.62 587 LEU A N 1
ATOM 4623 C CA . LEU A 1 587 ? 22.740 13.161 -9.081 1.00 97.62 587 LEU A CA 1
ATOM 4624 C C . LEU A 1 587 ? 22.902 14.601 -8.570 1.00 97.62 587 LEU A C 1
ATOM 4626 O O . LEU A 1 587 ? 23.137 14.804 -7.379 1.00 97.62 587 LEU A O 1
ATOM 4630 N N . GLN A 1 588 ? 22.766 15.600 -9.440 1.00 97.44 588 GLN A N 1
ATOM 4631 C CA . GLN A 1 588 ? 22.865 17.025 -9.132 1.00 97.44 588 GLN A CA 1
ATOM 4632 C C . GLN A 1 588 ? 21.487 17.688 -8.964 1.00 97.44 588 GLN A C 1
ATOM 4634 O O . GLN A 1 588 ? 21.408 18.903 -8.742 1.00 97.44 588 GLN A O 1
ATOM 4639 N N . GLY A 1 589 ? 20.408 16.906 -9.030 1.00 97.44 589 GLY A N 1
ATOM 4640 C CA . GLY A 1 589 ? 19.038 17.355 -8.847 1.00 97.44 589 GLY A CA 1
ATOM 4641 C C . GLY A 1 589 ? 18.430 18.047 -10.068 1.00 97.44 589 GLY A C 1
ATOM 4642 O O . GLY A 1 589 ? 17.479 18.810 -9.896 1.00 97.44 589 GLY A O 1
ATOM 4643 N N . GLN A 1 590 ? 18.961 17.837 -11.276 1.00 97.94 590 GLN A N 1
ATOM 4644 C CA . GLN A 1 590 ? 18.326 18.308 -12.509 1.00 97.94 590 GLN A CA 1
ATOM 4645 C C . GLN A 1 590 ? 17.334 17.267 -13.046 1.00 97.94 590 GLN A C 1
ATOM 4647 O O . GLN A 1 590 ? 17.642 16.079 -13.023 1.00 97.94 590 GLN A O 1
ATOM 4652 N N . PRO A 1 591 ? 16.143 17.671 -13.523 1.00 98.06 591 PRO A N 1
ATOM 4653 C CA . PRO A 1 591 ? 15.164 16.739 -14.081 1.00 98.06 591 PRO A CA 1
ATOM 4654 C C . PRO A 1 591 ? 15.729 15.916 -15.242 1.00 98.06 591 PRO A C 1
ATOM 4656 O O . PRO A 1 591 ? 16.301 16.488 -16.169 1.00 98.06 591 PRO A O 1
ATOM 4659 N N . TRP A 1 592 ? 15.476 14.602 -15.238 1.00 97.94 592 TRP A N 1
ATOM 4660 C CA . TRP A 1 592 ? 15.791 13.728 -16.378 1.00 97.94 592 TRP A CA 1
ATOM 4661 C C . TRP A 1 592 ? 15.060 14.147 -17.655 1.00 97.94 592 TRP A C 1
ATOM 4663 O O . TRP A 1 592 ? 15.629 14.105 -18.743 1.00 97.94 592 TRP A O 1
ATOM 4673 N N . ASP A 1 593 ? 13.810 14.593 -17.501 1.00 97.00 593 ASP A N 1
ATOM 4674 C CA . ASP A 1 593 ? 13.030 15.221 -18.559 1.00 97.00 593 ASP A CA 1
ATOM 4675 C C . ASP A 1 593 ? 12.744 16.694 -18.217 1.00 97.00 593 ASP A C 1
ATOM 4677 O O . ASP A 1 593 ? 11.813 16.995 -17.457 1.00 97.00 593 ASP A O 1
ATOM 4681 N N . PRO A 1 594 ? 13.487 17.641 -18.815 1.00 95.50 594 PRO A N 1
ATOM 4682 C CA . PRO A 1 594 ? 13.260 19.069 -18.622 1.00 95.50 594 PRO A CA 1
ATOM 4683 C C . PRO A 1 594 ? 11.878 19.566 -19.076 1.00 95.50 594 PRO A C 1
ATOM 4685 O O . PRO A 1 594 ? 11.470 20.650 -18.663 1.00 95.50 594 PRO A O 1
ATOM 4688 N N . LYS A 1 595 ? 11.143 18.813 -19.911 1.00 94.38 595 LYS A N 1
ATOM 4689 C CA . LYS A 1 595 ? 9.777 19.162 -20.349 1.00 94.38 595 LYS A CA 1
ATOM 4690 C C . LYS A 1 595 ? 8.712 18.767 -19.325 1.00 94.38 595 LYS A C 1
ATOM 4692 O O . LYS A 1 595 ? 7.599 19.289 -19.378 1.00 94.38 595 LYS A O 1
ATOM 4697 N N . ARG A 1 596 ? 9.036 17.858 -18.399 1.00 94.44 596 ARG A N 1
ATOM 4698 C CA . ARG A 1 596 ? 8.160 17.412 -17.303 1.00 94.44 596 ARG A CA 1
ATOM 4699 C C . ARG A 1 596 ? 8.891 17.494 -15.953 1.00 94.44 596 ARG A C 1
ATOM 4701 O O . ARG A 1 596 ? 9.039 16.473 -15.279 1.00 94.44 596 ARG A O 1
ATOM 4708 N N . PRO A 1 597 ? 9.348 18.687 -15.525 1.00 96.06 597 PRO A N 1
ATOM 4709 C CA . PRO A 1 597 ? 10.123 18.827 -14.300 1.00 96.06 597 PRO A CA 1
ATOM 4710 C C . PRO A 1 597 ? 9.227 18.613 -13.075 1.00 96.06 597 PRO A C 1
ATOM 4712 O O . PRO A 1 597 ? 8.549 19.527 -12.609 1.00 96.06 597 PRO A O 1
ATOM 4715 N N . LEU A 1 598 ? 9.211 17.385 -12.556 1.00 97.19 598 LEU A N 1
ATOM 4716 C CA . LEU A 1 598 ? 8.483 17.053 -11.331 1.00 97.19 598 LEU A CA 1
ATOM 4717 C C . LEU A 1 598 ? 9.166 17.635 -10.091 1.00 97.19 598 LEU A C 1
ATOM 4719 O O . LEU A 1 598 ? 8.500 18.112 -9.171 1.00 97.19 598 LEU A O 1
ATOM 4723 N N . LEU A 1 599 ? 10.494 17.560 -10.077 1.00 96.75 599 LEU A N 1
ATOM 4724 C CA . LEU A 1 599 ? 11.344 18.002 -8.989 1.00 96.75 599 LEU A CA 1
ATOM 4725 C C . LEU A 1 599 ? 12.615 18.619 -9.578 1.00 96.75 599 LEU A C 1
ATOM 4727 O O . LEU A 1 599 ? 13.128 18.123 -10.579 1.00 96.75 599 LEU A O 1
ATOM 4731 N N . LYS A 1 600 ? 13.130 19.685 -8.967 1.00 97.25 600 LYS A N 1
ATOM 4732 C CA . LYS A 1 600 ? 14.408 20.308 -9.329 1.00 97.25 600 LYS A CA 1
ATOM 4733 C C . LYS A 1 600 ? 15.117 20.817 -8.082 1.00 97.25 600 LYS A C 1
ATOM 4735 O O . LYS A 1 600 ? 14.480 21.365 -7.188 1.00 97.25 600 LYS A O 1
ATOM 4740 N N . TRP A 1 601 ? 16.434 20.663 -8.021 1.00 97.62 601 TRP A N 1
ATOM 4741 C CA . TRP A 1 601 ? 17.245 21.251 -6.961 1.00 97.62 601 TRP A CA 1
ATOM 4742 C C . TRP A 1 601 ? 17.682 22.670 -7.320 1.00 97.62 601 TRP A C 1
ATOM 4744 O O . TRP A 1 601 ? 18.372 22.895 -8.320 1.00 97.62 601 TRP A O 1
ATOM 4754 N N . ASN A 1 602 ? 17.313 23.626 -6.472 1.00 95.94 602 ASN A N 1
ATOM 4755 C CA . ASN A 1 602 ? 17.829 24.982 -6.501 1.00 95.94 602 ASN A CA 1
ATOM 4756 C C . ASN A 1 602 ? 19.074 25.059 -5.608 1.00 95.94 602 ASN A C 1
ATOM 4758 O O . ASN A 1 602 ? 18.974 25.058 -4.379 1.00 95.94 602 ASN A O 1
ATOM 4762 N N . LYS A 1 603 ? 20.252 25.123 -6.238 1.00 93.00 603 LYS A N 1
ATOM 4763 C CA . LYS A 1 603 ? 21.545 25.161 -5.538 1.00 93.00 603 LYS A CA 1
ATOM 4764 C C . LYS A 1 603 ? 21.719 26.418 -4.684 1.00 93.00 603 LYS A C 1
ATOM 4766 O O . LYS A 1 603 ? 22.288 26.319 -3.606 1.00 93.00 603 LYS A O 1
ATOM 4771 N N . GLU A 1 604 ? 21.207 27.562 -5.133 1.00 93.56 604 GLU A N 1
ATOM 4772 C CA . GLU A 1 604 ? 21.339 28.845 -4.427 1.00 93.56 604 GLU A CA 1
ATOM 4773 C C . GLU A 1 604 ? 20.509 28.871 -3.142 1.00 93.56 604 GLU A C 1
ATOM 4775 O O . GLU A 1 604 ? 20.959 29.365 -2.113 1.00 93.56 604 GLU A O 1
ATOM 4780 N N . LYS A 1 605 ? 19.303 28.295 -3.187 1.00 94.75 605 LYS A N 1
ATOM 4781 C CA . LYS A 1 605 ? 18.392 28.218 -2.034 1.00 94.75 605 LYS A CA 1
ATOM 4782 C C . LYS A 1 605 ? 18.597 26.973 -1.173 1.00 94.75 605 LYS A C 1
ATOM 4784 O O . LYS A 1 605 ? 17.922 26.841 -0.156 1.00 94.75 605 LYS A O 1
ATOM 4789 N N . ALA A 1 606 ? 19.459 26.050 -1.606 1.00 93.56 606 ALA A N 1
ATOM 4790 C CA . ALA A 1 606 ? 19.597 24.709 -1.041 1.00 93.56 606 ALA A CA 1
ATOM 4791 C C . ALA A 1 606 ? 18.228 24.033 -0.804 1.00 93.56 606 ALA A C 1
ATOM 4793 O O . ALA A 1 606 ? 17.954 23.503 0.275 1.00 93.56 606 ALA A O 1
ATOM 4794 N N . ALA A 1 607 ? 17.347 24.095 -1.809 1.00 95.88 607 ALA A N 1
ATOM 4795 C CA . ALA A 1 607 ? 15.957 23.668 -1.686 1.00 95.88 607 ALA A CA 1
ATOM 4796 C C . ALA A 1 607 ? 15.439 22.952 -2.939 1.00 95.88 607 ALA A C 1
ATOM 4798 O O . ALA A 1 607 ? 15.865 23.224 -4.063 1.00 95.88 607 ALA A O 1
ATOM 4799 N N . TRP A 1 608 ? 14.473 22.057 -2.732 1.00 96.88 608 TRP A N 1
ATOM 4800 C CA . TRP A 1 608 ? 13.735 21.398 -3.805 1.00 96.88 608 TRP A CA 1
ATOM 4801 C C . TRP A 1 608 ? 12.562 22.264 -4.281 1.00 96.88 608 TRP A C 1
ATOM 4803 O O . TRP A 1 608 ? 11.809 22.803 -3.472 1.00 96.88 608 TRP A O 1
ATOM 4813 N N . GLU A 1 609 ? 12.387 22.349 -5.595 1.00 95.81 609 GLU A N 1
ATOM 4814 C CA . GLU A 1 609 ? 11.270 22.998 -6.285 1.00 95.81 609 GLU A CA 1
ATOM 4815 C C . GLU A 1 609 ? 10.422 21.929 -6.999 1.00 95.81 609 GLU A C 1
ATOM 4817 O O . GLU A 1 609 ? 10.979 20.964 -7.523 1.00 95.81 609 GLU A O 1
ATOM 4822 N N . GLY A 1 610 ? 9.094 22.096 -7.044 1.00 95.50 610 GLY A N 1
ATOM 4823 C CA . GLY A 1 610 ? 8.166 21.156 -7.693 1.00 95.50 610 GLY A CA 1
ATOM 4824 C C . GLY A 1 610 ? 7.188 20.492 -6.717 1.00 95.50 610 GLY A C 1
ATOM 4825 O O . GLY A 1 610 ? 6.592 21.174 -5.880 1.00 95.50 610 GLY A O 1
ATOM 4826 N N . ASP A 1 611 ? 6.990 19.175 -6.841 1.00 97.62 611 ASP A N 1
ATOM 4827 C CA . ASP A 1 611 ? 6.253 18.384 -5.840 1.00 97.62 611 ASP A CA 1
ATOM 4828 C C . ASP A 1 611 ? 6.993 18.380 -4.488 1.00 97.62 611 ASP A C 1
ATOM 4830 O O . ASP A 1 611 ? 8.177 18.706 -4.386 1.00 97.62 611 ASP A O 1
ATOM 4834 N N . ILE A 1 612 ? 6.305 17.978 -3.420 1.00 96.81 612 ILE A N 1
ATOM 4835 C CA . ILE A 1 612 ? 6.945 17.813 -2.114 1.00 96.81 612 ILE A CA 1
ATOM 4836 C C . ILE A 1 612 ? 7.956 16.671 -2.210 1.00 96.81 612 ILE A C 1
ATOM 4838 O O . ILE A 1 612 ? 7.603 15.532 -2.512 1.00 96.81 612 ILE A O 1
ATOM 4842 N N . VAL A 1 613 ? 9.221 16.968 -1.917 1.00 97.00 613 VAL A N 1
ATOM 4843 C CA . VAL A 1 613 ? 10.307 15.990 -2.001 1.00 97.00 613 VAL A CA 1
ATOM 4844 C C . VAL A 1 613 ? 10.085 14.784 -1.079 1.00 97.00 613 VAL A C 1
ATOM 4846 O O . VAL A 1 613 ? 9.758 14.912 0.109 1.00 97.00 613 VAL A O 1
ATOM 4849 N N . ASP A 1 614 ? 10.317 13.585 -1.612 1.00 95.50 614 ASP A N 1
ATOM 4850 C CA . ASP A 1 614 ? 10.238 12.340 -0.857 1.00 95.50 614 ASP A CA 1
ATOM 4851 C C . ASP A 1 614 ? 11.515 12.066 -0.050 1.00 95.50 614 ASP A C 1
ATOM 4853 O O . ASP A 1 614 ? 12.492 11.520 -0.562 1.00 95.50 614 ASP A O 1
ATOM 4857 N N . GLY A 1 615 ? 11.519 12.467 1.227 1.00 86.56 615 GLY A N 1
ATOM 4858 C CA . GLY A 1 615 ? 12.610 12.189 2.171 1.00 86.56 615 GLY A CA 1
ATOM 4859 C C . GLY A 1 615 ? 13.483 13.374 2.575 1.00 86.56 615 GLY A C 1
ATOM 4860 O O . GLY A 1 615 ? 14.356 13.197 3.416 1.00 86.56 615 GLY A O 1
ATOM 4861 N N . GLY A 1 616 ? 13.266 14.566 2.009 1.00 85.94 616 GLY A N 1
ATOM 4862 C CA . GLY A 1 616 ? 13.869 15.831 2.462 1.00 85.94 616 GLY A CA 1
ATOM 4863 C C . GLY A 1 616 ? 15.383 16.012 2.262 1.00 85.94 616 GLY A C 1
ATOM 4864 O O . GLY A 1 616 ? 15.845 17.145 2.310 1.00 85.94 616 GLY A O 1
ATOM 4865 N N . GLY A 1 617 ? 16.155 14.946 2.030 1.00 90.06 617 GLY A N 1
ATOM 4866 C CA . GLY A 1 617 ? 17.602 15.030 1.798 1.00 90.06 617 GLY A CA 1
ATOM 4867 C C . GLY A 1 617 ? 17.971 15.705 0.465 1.00 90.06 617 GLY A C 1
ATOM 4868 O O . GLY A 1 617 ? 17.157 15.685 -0.466 1.00 90.06 617 GLY A O 1
ATOM 4869 N N . PRO A 1 618 ? 19.179 16.287 0.350 1.00 94.88 618 PRO A N 1
ATOM 4870 C CA . PRO A 1 618 ? 19.657 16.906 -0.886 1.00 94.88 618 PRO A CA 1
ATOM 4871 C C . PRO A 1 618 ? 19.970 15.843 -1.968 1.00 94.88 618 PRO A C 1
ATOM 4873 O O . PRO A 1 618 ? 19.919 14.637 -1.678 1.00 94.88 618 PRO A O 1
ATOM 4876 N N . PRO A 1 619 ? 20.253 16.251 -3.224 1.00 96.75 619 PRO A N 1
ATOM 4877 C CA . PRO A 1 619 ? 20.555 15.322 -4.315 1.00 96.75 619 PRO A CA 1
ATOM 4878 C C . PRO A 1 619 ? 21.729 14.388 -3.997 1.00 96.75 619 PRO A C 1
ATOM 4880 O O . PRO A 1 619 ? 22.649 14.765 -3.270 1.00 96.75 619 PRO A O 1
ATOM 4883 N N . VAL A 1 620 ? 21.717 13.177 -4.559 1.00 96.06 620 VAL A N 1
ATOM 4884 C CA . VAL A 1 620 ? 22.671 12.097 -4.229 1.00 96.06 620 VAL A CA 1
ATOM 4885 C C . VAL A 1 620 ? 24.135 12.531 -4.377 1.00 96.06 620 VAL A C 1
ATOM 4887 O O . VAL A 1 620 ? 24.949 12.228 -3.511 1.00 96.06 620 VAL A O 1
ATOM 4890 N N . GLY A 1 621 ? 24.464 13.271 -5.436 1.00 95.38 621 GLY A N 1
ATOM 4891 C CA . GLY A 1 621 ? 25.821 13.726 -5.754 1.00 95.38 621 GLY A CA 1
ATOM 4892 C C . GLY A 1 621 ? 26.265 14.997 -5.025 1.00 95.38 621 GLY A C 1
ATOM 4893 O O . GLY A 1 621 ? 27.264 15.595 -5.414 1.00 95.38 621 GLY A O 1
ATOM 4894 N N . THR A 1 622 ? 25.525 15.451 -4.011 1.00 93.50 622 THR A N 1
ATOM 4895 C CA . THR A 1 622 ? 25.858 16.650 -3.221 1.00 93.50 622 THR A CA 1
ATOM 4896 C C . THR A 1 622 ? 26.289 16.281 -1.796 1.00 93.50 622 THR A C 1
ATOM 4898 O O . THR A 1 622 ? 25.992 15.174 -1.336 1.00 93.50 622 THR A O 1
ATOM 4901 N N . PRO A 1 623 ? 26.983 17.173 -1.059 1.00 92.31 623 PRO A N 1
ATOM 4902 C CA . PRO A 1 623 ? 27.323 16.926 0.341 1.00 92.31 623 PRO A CA 1
ATOM 4903 C C . PRO A 1 623 ? 26.080 16.603 1.184 1.00 92.31 623 PRO A C 1
ATOM 4905 O O . PRO A 1 623 ? 25.108 17.354 1.192 1.00 92.31 623 PRO A O 1
ATOM 4908 N N . GLY A 1 624 ? 26.103 15.466 1.886 1.00 92.25 624 GLY A N 1
ATOM 4909 C CA . GLY A 1 624 ? 24.947 14.977 2.649 1.00 92.25 624 GLY A CA 1
ATOM 4910 C C . GLY A 1 624 ? 23.822 14.367 1.799 1.00 92.25 624 GLY A C 1
ATOM 4911 O O . GLY A 1 624 ? 22.741 14.108 2.332 1.00 92.25 624 GLY A O 1
ATOM 4912 N N . GLY A 1 625 ? 24.070 14.130 0.505 1.00 95.44 625 GLY A N 1
ATOM 4913 C CA . GLY A 1 625 ? 23.147 13.515 -0.444 1.00 95.44 625 GLY A CA 1
ATOM 4914 C C . GLY A 1 625 ? 22.559 12.196 0.049 1.00 95.44 625 GLY A C 1
ATOM 4915 O O . GLY A 1 625 ? 23.219 11.417 0.742 1.00 95.44 625 GLY A O 1
ATOM 4916 N N . LYS A 1 626 ? 21.292 11.952 -0.296 1.00 96.50 626 LYS A N 1
ATOM 4917 C CA . LYS A 1 626 ? 20.548 10.766 0.145 1.00 96.50 626 LYS A CA 1
ATOM 4918 C C . LYS A 1 626 ? 20.005 9.969 -1.032 1.00 96.50 626 LYS A C 1
ATOM 4920 O O . LYS A 1 626 ? 19.523 10.565 -1.987 1.00 96.50 626 LYS A O 1
ATOM 4925 N N . LEU A 1 627 ? 19.971 8.643 -0.930 1.00 96.50 627 LEU A N 1
ATOM 4926 C CA . LEU A 1 627 ? 19.389 7.755 -1.947 1.00 96.50 627 LEU A CA 1
ATOM 4927 C C . LEU A 1 627 ? 17.857 7.892 -2.009 1.00 96.50 627 LEU A C 1
ATOM 4929 O O . LEU A 1 627 ? 17.252 8.177 -0.969 1.00 96.50 627 LEU A O 1
ATOM 4933 N N . PRO A 1 628 ? 17.219 7.775 -3.192 1.00 95.62 628 PRO A N 1
ATOM 4934 C CA . PRO A 1 628 ? 15.818 8.154 -3.404 1.00 95.62 628 PRO A CA 1
ATOM 4935 C C . PRO A 1 628 ? 14.770 7.220 -2.768 1.00 95.62 628 PRO A C 1
ATOM 4937 O O . PRO A 1 628 ? 13.687 7.703 -2.425 1.00 95.62 628 PRO A O 1
ATOM 4940 N N . PHE A 1 629 ? 15.045 5.929 -2.550 1.00 96.00 629 PHE A N 1
ATOM 4941 C CA . PHE A 1 629 ? 14.079 4.948 -2.033 1.00 96.00 629 PHE A CA 1
ATOM 4942 C C . PHE A 1 629 ? 14.133 4.834 -0.502 1.00 96.00 629 PHE A C 1
ATOM 4944 O O . PHE A 1 629 ? 14.493 3.823 0.097 1.00 96.00 629 PHE A O 1
ATOM 4951 N N . ILE A 1 630 ? 13.637 5.876 0.167 1.00 95.00 630 ILE A N 1
ATOM 4952 C CA . ILE A 1 630 ? 13.819 6.114 1.612 1.00 95.00 630 ILE A CA 1
ATOM 4953 C C . ILE A 1 630 ? 13.329 5.029 2.572 1.00 95.00 630 ILE A C 1
ATOM 4955 O O . ILE A 1 630 ? 13.697 5.040 3.744 1.00 95.00 630 ILE A O 1
ATOM 4959 N N . MET A 1 631 ? 12.460 4.129 2.119 1.00 94.38 631 MET A N 1
ATOM 4960 C CA . MET A 1 631 ? 11.891 3.073 2.959 1.00 94.38 631 MET A CA 1
ATOM 4961 C C . MET A 1 631 ? 12.777 1.821 3.000 1.00 94.38 631 MET A C 1
ATOM 4963 O O . MET A 1 631 ? 12.430 0.859 3.688 1.00 94.38 631 MET A O 1
ATOM 4967 N N . LYS A 1 632 ? 13.881 1.806 2.244 1.00 92.69 632 LYS A N 1
ATOM 4968 C CA . LYS A 1 632 ? 14.809 0.684 2.135 1.00 92.69 632 LYS A CA 1
ATOM 4969 C C . LYS A 1 632 ? 16.097 0.944 2.924 1.00 92.69 632 LYS A C 1
ATOM 4971 O O . LYS A 1 632 ? 16.590 2.069 2.906 1.00 92.69 632 LYS A O 1
ATOM 4976 N N . PRO A 1 633 ? 16.650 -0.063 3.627 1.00 92.38 633 PRO A N 1
ATOM 4977 C CA . PRO A 1 633 ? 17.922 0.086 4.333 1.00 92.38 633 PRO A CA 1
ATOM 4978 C C . PRO A 1 633 ? 19.089 0.377 3.390 1.00 92.38 633 PRO A C 1
ATOM 4980 O O . PRO A 1 633 ? 19.963 1.162 3.732 1.00 92.38 633 PRO A O 1
ATOM 4983 N N . ASP A 1 634 ? 19.073 -0.211 2.202 1.00 90.06 634 ASP A N 1
ATOM 4984 C CA . ASP A 1 634 ? 20.056 -0.055 1.130 1.00 90.06 634 ASP A CA 1
ATOM 4985 C C . ASP A 1 634 ? 19.861 1.210 0.277 1.00 90.06 634 ASP A C 1
ATOM 4987 O O . ASP A 1 634 ? 20.765 1.571 -0.473 1.00 90.06 634 ASP A O 1
ATOM 4991 N N . GLY A 1 635 ? 18.749 1.926 0.491 1.00 84.31 635 GLY A N 1
ATOM 4992 C CA . GLY A 1 635 ? 18.465 3.242 -0.085 1.00 84.31 635 GLY A CA 1
ATOM 4993 C C . GLY A 1 635 ? 17.704 3.247 -1.398 1.00 84.31 635 GLY A C 1
ATOM 4994 O O . GLY A 1 635 ? 17.631 2.205 -2.083 1.00 84.31 635 GLY A O 1
#

pLDDT: mean 97.46, std 1.87, range [84.31, 98.94]

Nearest PDB structures (foldseek):
  8cm7-assembly1_A  TM=9.754E-01  e=2.536E-77  Nitratidesulfovibrio vulgaris str. Hildenborough
  8rcg-assembly1_A  TM=9.741E-01  e=1.455E-77  Nitratidesulfovibrio vulgaris str. Hildenborough
  8rcb-assembly1_A  TM=9.721E-01  e=1.626E-77  Nitratidesulfovibrio vulgaris str. Hildenborough
  8cm4-assembly2_C  TM=9.690E-01  e=5.836E-77  Nitratidesulfovibrio vulgaris str. Hildenborough
  1kqf-assembly1_A  TM=9.695E-01  e=1.296E-70  Escherichia coli

Solvent-accessible surface area (backbone atoms only — not comparable to full-atom values): 32865 Å² total; per-residue (Å²): 57,41,30,39,64,55,27,41,36,56,17,46,29,39,37,27,40,30,42,50,49,50,76,78,38,45,74,46,42,61,20,47,50,50,7,38,78,74,68,22,44,38,35,22,40,38,71,58,90,42,73,34,33,76,70,30,79,39,65,37,51,33,44,86,94,28,58,53,45,53,43,33,24,40,47,27,50,27,63,77,68,67,32,43,22,62,72,48,27,49,72,62,46,66,35,15,32,24,39,32,84,77,47,38,46,38,72,75,50,82,76,34,53,53,49,65,37,81,90,78,73,44,68,49,59,81,44,78,35,65,34,58,48,99,78,59,33,70,38,68,38,80,86,52,72,51,72,46,13,42,45,38,46,48,50,57,54,25,63,75,30,37,72,66,56,26,27,72,67,22,67,26,56,67,68,49,52,50,51,50,40,54,60,55,37,60,17,18,37,68,80,31,28,32,20,39,35,28,38,68,68,42,55,85,49,104,56,12,70,54,38,54,48,44,51,50,51,47,35,44,38,22,45,12,43,25,34,68,11,20,23,51,34,47,49,58,80,60,74,35,52,51,39,46,52,43,56,21,81,46,83,65,26,34,39,50,71,38,67,46,51,31,63,84,42,78,45,55,65,54,43,41,61,76,68,41,64,71,67,61,43,86,36,29,58,29,55,51,57,52,43,53,18,46,56,36,8,26,31,25,41,49,20,38,85,70,23,35,78,92,53,50,28,42,51,78,59,52,82,54,44,56,83,86,64,74,70,48,76,71,45,50,48,56,39,22,55,71,50,77,31,57,63,48,75,37,69,77,58,48,52,39,71,74,33,81,61,32,67,61,41,44,57,12,56,53,46,20,53,32,37,40,27,35,30,79,61,91,42,64,50,69,43,39,56,71,35,93,96,46,58,54,92,81,43,76,42,44,70,46,77,46,49,31,38,59,78,51,39,35,62,48,72,38,15,34,48,38,37,38,28,35,51,47,65,54,77,48,78,45,66,89,86,28,35,48,65,66,52,55,48,49,54,50,52,54,53,54,43,49,46,38,72,75,72,49,67,86,77,50,59,54,63,74,39,46,56,81,85,34,48,58,59,48,98,86,67,46,64,74,52,71,37,60,66,52,50,53,41,43,27,15,8,31,21,69,33,73,39,60,41,77,92,44,89,76,63,41,80,74,43,50,54,77,35,57,32,64,40,54,88,75,50,31,61,83,57,47,16,28,14,43,20,47,49,43,11,38,42,28,33,68,55,97,89,38,82,40,61,34,22,62,36,77,41,77,59,42,96,78,73,63,56,71,26,76,44,40,20,32,18,49,56,72,48,23,52,41,47,37,26,54,49,30,24,45,47,78,17,47,34,54,24,78,93,60,57,50,33,32,50,39,79,91,76,74,40,80,43,69,57,51,69,48,76,78,58,49,38,51,71,42,92,80,17,29,40,34,43,29,79,31,41,89,36

Radius of gyration: 26.24 Å; Cα contacts (8 Å, |Δi|>4): 1315; chains: 1; bounding box: 70×63×70 Å

Mean predicted aligned error: 3.59 Å

Sequence (635 aa):
MTNHWIDLKNADVILAMGSNPASNHPISMKWIMRAREKGAKLICVDPRFTQTAAKADLYAPLRSGTDIAFLGGMINYILENNLYFKEYIVNYTNAAFLVNPDYKGPADLDGLFSGYNEKTKKYDKATWSFQMDANGIALKDPTLENPNCVFQLLKKQYARYTLEKVVNITGTPKDKLLEVYKLYGSTGKPDRVGTECYAMGWTQHTVGTQNIRAMTIIQQLLGNMGMAGGGINAMRGEANVQGSTDYGLLFHILPGYNPTPNASLVNLATYIEKNTPTTKEPQSVNWWSNRNKYITSYLKAVYGTAATKENDFGYSWLPKIDVGMNASWLMIFDKMLKGDFEGFFAWGQNPACSGANSNKTRQAMTKLKWLVNVNLFDNETGSFWRGPGMNPKDIQTEVFMLPCCSSMEKEGSISNSGRLAQWRYKAVEPVGKSMPDAEIMNELYFKVRELYKKEGGAYPDPILNLSWEYGEKDAAGKIKHVDIHSVAKEINGYFLEDVYDKKVDPPKLIGKKGDLVTSFPSLQADGSTSCGNWIYCNSYILKDGKPVNMMARRGKDDPTGLGLYAGWAWAWPVNRRIIYNRASVDLQGQPWDPKRPLLKWNKEKAAWEGDIVDGGGPPVGTPGGKLPFIMKPDG

Secondary structure (DSSP, 8-state):
--S-GGGGGG-SEEEEES--HHHHSTTHHHHHHHHHHTT-EEEEE-SS--TTGGG-SEEE---TT-HHHHHHHHHHHHHHTT-S-HHHHHHHSSTTBBBPTT---TTTBTTBPTTEETTTTEE--TTSSB-B-TTSPBPB-TTS-STTBHHHHHHHHHTT--HHHHHHHH---HHHHHHHHHHHHTT-BTTB-EEE---GGGTSSTTHHHHHHHHHHHHHHTT-TTSTT-SB----SSTTHHHHHHTT-BTTEEGGGEEPPBTT--SHHHHHHHH------TT---GGGGHHHHHHHHHHHHHGGG--TTTGGGGGGS--B-TT----HHHHHHHHHTT--SEEEEES--HHHHSSSHHHHHHHHTT-SEEEEEESS--TTTTGGGSTT--GGG---EEEEEEB--TTSS-EEEE-TT-EEEEE---SPPSTT-B-HHHHHHHHHHHHHHHHHHH--SS-HHHHH-----S-B-TTS-BSS--HHHHHHHHH-EESS-EEETTSSSPEEEE-TTSBP-SGGG--SSSSEE-S-GGGTTSEEEETTEEEEGGG-B----TTSSS--TTBSEETTTT-SSTTGGGGB-TTS-BSSTTS-SEEEETTTTEEEESPPSSSPPPTTSTT---S-TTSTT-